Protein AF-A0A8T4P6M5-F1 (afdb_monomer)

Secondary structure (DSSP, 8-state):
-HHHHHHHHHHHHHHHHHHHHHHHHTS-HHHHHHHTTSSSHHHHHHHHHHHHT-HHHHHHHHHHHHHHHHHHHHHHHHHHHHHHH-SSSHHHHHHHHHHHHHHHHHHHHTT----HHHHHHHHHHHHHHHHHHHTTSPP---SSPPPGGG--HHHHHHHHHHHHHHHHHHHHHTTTS-HHHHHHHHTS-TTHHHHHHHHHHHT-HHHHHHHHHHHHHHHHHHHHHHHHHHHHHHHHHHHHHHHHHHHHHHHHHHHHHHHHHHHS---PEEEEEBSBHHHHHHHHHHHHHHS--SSGGGSPPEEEEE-TTSPPHHHHHHTT-HHHHHHHHHHHHHHHHHTT-SEEEE--TGGGGGHHHHHHHH-S-EE-HHHHHHHHHHHTT-SEEEEEE-HHHHHTTHHHHHHHTTT-EEE---HHHHHHHHHHHHHHHHH---HHHHHHHHHHHHHTTTT-SEEEEESHHHHHHTTT---TT-EEE-HHHHHHHHHHHHHHHHHHH--

pLDDT: mean 89.61, std 11.02, range [34.94, 98.25]

Mean predicted aligned error: 10.86 Å

Radius of gyration: 31.91 Å; Cα contacts (8 Å, |Δi|>4): 743; chains: 1; bounding box: 72×43×88 Å

Structure (mmCIF, N/CA/C/O backbone):
data_AF-A0A8T4P6M5-F1
#
_entry.id   AF-A0A8T4P6M5-F1
#
loop_
_atom_site.group_PDB
_atom_site.id
_atom_site.type_symbol
_atom_site.label_atom_id
_atom_site.label_alt_id
_atom_site.label_comp_id
_atom_site.label_asym_id
_atom_site.label_entity_id
_atom_site.label_seq_id
_atom_site.pdbx_PDB_ins_code
_atom_site.Cartn_x
_atom_site.Cartn_y
_atom_site.Cartn_z
_atom_site.occupancy
_atom_site.B_iso_or_equiv
_atom_site.auth_seq_id
_atom_site.auth_comp_id
_atom_site.auth_asym_id
_atom_site.auth_atom_id
_atom_site.pdbx_PDB_model_num
ATOM 1 N N . MET A 1 1 ? 31.548 15.301 -43.074 1.00 61.91 1 MET A N 1
ATOM 2 C CA . MET A 1 1 ? 30.308 14.553 -42.735 1.00 61.91 1 MET A CA 1
ATOM 3 C C . MET A 1 1 ? 30.453 13.734 -41.446 1.00 61.91 1 MET A C 1
ATOM 5 O O . MET A 1 1 ? 29.593 13.853 -40.586 1.00 61.91 1 MET A O 1
ATOM 9 N N . ILE A 1 2 ? 31.542 12.968 -41.269 1.00 69.25 2 ILE A N 1
ATOM 10 C CA . ILE A 1 2 ? 31.801 12.148 -40.062 1.00 69.25 2 ILE A CA 1
ATOM 11 C C . ILE A 1 2 ? 31.884 12.995 -38.775 1.00 69.25 2 ILE A C 1
ATOM 13 O O . ILE A 1 2 ? 31.236 12.661 -37.786 1.00 69.25 2 ILE A O 1
ATOM 17 N N . GLU A 1 3 ? 32.604 14.121 -38.801 1.00 75.31 3 GLU A N 1
ATOM 18 C CA . GLU A 1 3 ? 32.733 15.024 -37.641 1.00 75.31 3 GLU A CA 1
ATOM 19 C C . GLU A 1 3 ? 31.399 15.667 -37.229 1.00 75.31 3 GLU A C 1
ATOM 21 O O . GLU A 1 3 ? 31.100 15.786 -36.042 1.00 75.31 3 GLU A O 1
ATOM 26 N N . LEU A 1 4 ? 30.547 16.005 -38.204 1.00 83.81 4 LEU A N 1
ATOM 27 C CA . LEU A 1 4 ? 29.228 16.588 -37.952 1.00 83.81 4 LEU A CA 1
ATOM 28 C C . LEU A 1 4 ? 28.279 15.578 -37.286 1.00 83.81 4 LEU A C 1
ATOM 30 O O . LEU A 1 4 ? 27.589 15.920 -36.330 1.00 83.81 4 LEU A O 1
ATOM 34 N N . ILE A 1 5 ? 28.271 14.320 -37.743 1.00 80.62 5 ILE A N 1
ATOM 35 C CA . ILE A 1 5 ? 27.460 13.253 -37.131 1.00 80.62 5 ILE A CA 1
ATOM 36 C C . ILE A 1 5 ? 27.943 12.959 -35.707 1.00 80.62 5 ILE A C 1
ATOM 38 O O . ILE A 1 5 ? 27.121 12.778 -34.810 1.00 80.62 5 ILE A O 1
ATOM 42 N N . PHE A 1 6 ? 29.259 12.955 -35.477 1.00 83.06 6 PHE A N 1
ATOM 43 C CA . PHE A 1 6 ? 29.827 12.804 -34.139 1.00 83.06 6 PHE A CA 1
ATOM 44 C C . PHE A 1 6 ? 29.377 13.928 -33.190 1.00 83.06 6 PHE A C 1
ATOM 46 O O . PHE A 1 6 ? 28.932 13.648 -32.075 1.00 83.06 6 PHE A O 1
ATOM 53 N N . LEU A 1 7 ? 29.418 15.185 -33.640 1.00 84.12 7 LEU A N 1
ATOM 54 C CA . LEU A 1 7 ? 28.971 16.325 -32.840 1.00 84.12 7 LEU A CA 1
ATOM 55 C C . LEU A 1 7 ? 27.464 16.262 -32.542 1.00 84.12 7 LEU A C 1
ATOM 57 O O . LEU A 1 7 ? 27.053 16.453 -31.398 1.00 84.12 7 LEU A O 1
ATOM 61 N N . ILE A 1 8 ? 26.639 15.915 -33.537 1.00 85.56 8 ILE A N 1
ATOM 62 C CA . ILE A 1 8 ? 25.188 15.738 -33.359 1.00 85.56 8 ILE A CA 1
ATOM 63 C C . ILE A 1 8 ? 24.895 14.610 -32.363 1.00 85.56 8 ILE A C 1
ATOM 65 O O . ILE A 1 8 ? 24.069 14.787 -31.469 1.00 85.56 8 ILE A O 1
ATOM 69 N N . LYS A 1 9 ? 25.589 13.468 -32.464 1.00 82.94 9 LYS A N 1
ATOM 70 C CA . LYS A 1 9 ? 25.486 12.360 -31.499 1.00 82.94 9 LYS A CA 1
ATOM 71 C C . LYS A 1 9 ? 25.751 12.818 -30.078 1.00 82.94 9 LYS A C 1
ATOM 73 O O . LYS A 1 9 ? 24.974 12.497 -29.181 1.00 82.94 9 LYS A O 1
ATOM 78 N N . LEU A 1 10 ? 26.848 13.547 -29.887 1.00 85.19 10 LEU A N 1
ATOM 79 C CA . LEU A 1 10 ? 27.261 14.037 -28.582 1.00 85.19 10 LEU A CA 1
ATOM 80 C C . LEU A 1 10 ? 26.213 14.997 -28.006 1.00 85.19 10 LEU A C 1
ATOM 82 O O . LEU A 1 10 ? 25.777 14.798 -26.874 1.00 85.19 10 LEU A O 1
ATOM 86 N N . ILE A 1 11 ? 25.754 15.971 -28.797 1.00 87.06 11 ILE A N 1
ATOM 87 C CA . ILE A 1 11 ? 24.736 16.943 -28.375 1.00 87.06 11 ILE A CA 1
ATOM 88 C C . ILE A 1 11 ? 23.429 16.231 -28.019 1.00 87.06 11 ILE A C 1
ATOM 90 O O . ILE A 1 11 ? 22.923 16.412 -26.917 1.00 87.06 11 ILE A O 1
ATOM 94 N N . VAL A 1 12 ? 22.906 15.369 -28.898 1.00 84.81 12 VAL A N 1
ATOM 95 C CA . VAL A 1 12 ? 21.646 14.647 -28.655 1.00 84.81 12 VAL A CA 1
ATOM 96 C C . VAL A 1 12 ? 21.750 13.760 -27.414 1.00 84.81 12 VAL A C 1
ATOM 98 O O . VAL A 1 12 ? 20.855 13.787 -26.568 1.00 84.81 12 VAL A O 1
ATOM 101 N N . ALA A 1 13 ? 22.842 13.002 -27.268 1.00 79.69 13 ALA A N 1
ATOM 102 C CA . ALA A 1 13 ? 23.055 12.144 -26.107 1.00 79.69 13 ALA A CA 1
ATOM 103 C C . ALA A 1 13 ? 23.100 12.950 -24.805 1.00 79.69 13 ALA A C 1
ATOM 105 O O . ALA A 1 13 ? 22.400 12.609 -23.851 1.00 79.69 13 ALA A O 1
ATOM 106 N N . VAL A 1 14 ? 23.866 14.043 -24.777 1.00 83.94 14 VAL A N 1
ATOM 107 C CA . VAL A 1 14 ? 23.967 14.920 -23.607 1.00 83.94 14 VAL A CA 1
ATOM 108 C C . VAL A 1 14 ? 22.615 15.567 -23.299 1.00 83.94 14 VAL A C 1
ATOM 110 O O . VAL A 1 14 ? 22.132 15.431 -22.178 1.00 83.94 14 VAL A O 1
ATOM 113 N N . SER A 1 15 ? 21.952 16.196 -24.272 1.00 82.50 15 SER A N 1
ATOM 114 C CA . SER A 1 15 ? 20.671 16.886 -24.072 1.00 82.50 15 SER A CA 1
ATOM 115 C C . SER A 1 15 ? 19.570 15.954 -23.564 1.00 82.50 15 SER A C 1
ATOM 117 O O . SER A 1 15 ? 18.893 16.280 -22.589 1.00 82.50 15 SER A O 1
ATOM 119 N N . VAL A 1 16 ? 19.408 14.772 -24.169 1.00 77.88 16 VAL A N 1
ATOM 120 C CA . VAL A 1 16 ? 18.390 13.799 -23.743 1.00 77.88 16 VAL A CA 1
ATOM 121 C C . VAL A 1 16 ? 18.675 13.305 -22.326 1.00 77.88 16 VAL A C 1
ATOM 123 O O . VAL A 1 16 ? 17.762 13.241 -21.500 1.00 77.88 16 VAL A O 1
ATOM 126 N N . VAL A 1 17 ? 19.936 12.998 -22.009 1.00 73.94 17 VAL A N 1
ATOM 127 C CA . VAL A 1 17 ? 20.310 12.549 -20.664 1.00 73.94 17 VAL A CA 1
ATOM 128 C C . VAL A 1 17 ? 20.094 13.658 -19.640 1.00 73.94 17 VAL A C 1
ATOM 130 O O . VAL A 1 17 ? 19.568 13.364 -18.570 1.00 73.94 17 VAL A O 1
ATOM 133 N N . LEU A 1 18 ? 20.418 14.917 -19.947 1.00 76.94 18 LEU A N 1
ATOM 134 C CA . LEU A 1 18 ? 20.165 16.059 -19.062 1.00 76.94 18 LEU A CA 1
ATOM 135 C C . LEU A 1 18 ? 18.669 16.223 -18.762 1.00 76.94 18 LEU A C 1
ATOM 137 O O . LEU A 1 18 ? 18.288 16.277 -17.594 1.00 76.94 18 LEU A O 1
ATOM 141 N N . ILE A 1 19 ? 17.811 16.208 -19.787 1.00 75.56 19 ILE A N 1
ATOM 142 C CA . ILE A 1 19 ? 16.351 16.329 -19.627 1.00 75.56 19 ILE A CA 1
ATOM 143 C C . ILE A 1 19 ? 15.806 15.202 -18.742 1.00 75.56 19 ILE A C 1
ATOM 145 O O . ILE A 1 19 ? 15.082 15.443 -17.776 1.00 75.56 19 ILE A O 1
ATOM 149 N N . LEU A 1 20 ? 16.193 13.957 -19.024 1.00 66.88 20 LEU A N 1
ATOM 150 C CA . LEU A 1 20 ? 15.771 12.804 -18.228 1.00 66.88 20 LEU A CA 1
ATOM 151 C C . LEU A 1 20 ? 16.334 12.830 -16.811 1.00 66.88 20 LEU A C 1
ATOM 153 O O . LEU A 1 20 ? 15.724 12.268 -15.904 1.00 66.88 20 LEU A O 1
ATOM 157 N N . SER A 1 21 ? 17.494 13.455 -16.613 1.00 65.94 21 SER A N 1
ATOM 158 C CA . SER A 1 21 ? 18.093 13.602 -15.291 1.00 65.94 21 SER A CA 1
ATOM 159 C C . SER A 1 21 ? 17.280 14.540 -14.421 1.00 65.94 21 SER A C 1
ATOM 161 O O . SER A 1 21 ? 16.934 14.159 -13.307 1.00 65.94 21 SER A O 1
ATOM 163 N N . LEU A 1 22 ? 16.873 15.681 -14.981 1.00 69.19 22 LEU A N 1
ATOM 164 C CA . LEU A 1 22 ? 15.986 16.636 -14.321 1.00 69.19 22 LEU A CA 1
ATOM 165 C C . LEU A 1 22 ? 14.637 15.996 -13.962 1.00 69.19 22 LEU A C 1
ATOM 167 O O . LEU A 1 22 ? 14.152 16.154 -12.844 1.00 69.19 22 LEU A O 1
ATOM 171 N N . ILE A 1 23 ? 14.058 15.207 -14.875 1.00 66.06 23 ILE A N 1
ATOM 172 C CA . ILE A 1 23 ? 12.800 14.488 -14.619 1.00 66.06 23 ILE A CA 1
ATOM 173 C C . ILE A 1 23 ? 12.991 13.422 -13.532 1.00 66.06 23 ILE A C 1
ATOM 175 O O . ILE A 1 23 ? 12.190 13.338 -12.603 1.00 66.06 23 ILE A O 1
ATOM 179 N N . ALA A 1 24 ? 14.044 12.604 -13.621 1.00 57.53 24 ALA A N 1
ATOM 180 C CA . ALA A 1 24 ? 14.290 11.518 -12.675 1.00 57.53 24 ALA A CA 1
ATOM 181 C C . ALA A 1 24 ? 14.525 12.035 -11.249 1.00 57.53 24 ALA A C 1
ATOM 183 O O . ALA A 1 24 ? 14.023 11.434 -10.300 1.00 57.53 24 ALA A O 1
ATOM 184 N N . GLU A 1 25 ? 15.230 13.156 -11.099 1.00 60.06 25 GLU A N 1
ATOM 185 C CA . GLU A 1 25 ? 15.529 13.775 -9.802 1.00 60.06 25 GLU A CA 1
ATOM 186 C C . GLU A 1 25 ? 14.293 14.396 -9.134 1.00 60.06 25 GLU A C 1
ATOM 188 O O . GLU A 1 25 ? 14.233 14.467 -7.907 1.00 60.06 25 GLU A O 1
ATOM 193 N N . TYR A 1 26 ? 13.256 14.724 -9.911 1.00 62.84 26 TYR A N 1
ATOM 194 C CA . TYR A 1 26 ? 11.962 15.183 -9.395 1.00 62.84 26 TYR A CA 1
ATOM 195 C C . TYR A 1 26 ? 10.980 14.040 -9.083 1.00 62.84 26 TYR A C 1
ATOM 197 O O . TYR A 1 26 ? 9.842 14.262 -8.661 1.00 62.84 26 TYR A O 1
ATOM 205 N N . THR A 1 27 ? 11.388 12.786 -9.296 1.00 59.97 27 THR A N 1
ATOM 206 C CA . THR A 1 27 ? 10.511 11.621 -9.147 1.00 59.97 27 THR A CA 1
ATOM 207 C C . THR A 1 27 ? 10.990 10.675 -8.051 1.00 59.97 27 THR A C 1
ATOM 209 O O . THR A 1 27 ? 12.179 10.494 -7.813 1.00 59.97 27 THR A O 1
ATOM 212 N N . SER A 1 28 ? 10.049 10.033 -7.349 1.00 61.28 28 SER A N 1
ATOM 213 C CA . SER A 1 28 ? 10.398 9.035 -6.323 1.00 61.28 28 SER A CA 1
ATOM 214 C C . SER A 1 28 ? 11.264 7.898 -6.907 1.00 61.28 28 SER A C 1
ATOM 216 O O . SER A 1 28 ? 11.060 7.553 -8.070 1.00 61.28 28 SER A O 1
ATOM 218 N N . PRO A 1 29 ? 12.129 7.212 -6.127 1.00 58.81 29 PRO A N 1
ATOM 219 C CA . PRO A 1 29 ? 12.974 6.110 -6.625 1.00 58.81 29 PRO A CA 1
ATOM 220 C C . PRO A 1 29 ? 12.211 5.013 -7.372 1.00 58.81 29 PRO A C 1
ATOM 222 O O . PRO A 1 29 ? 12.721 4.406 -8.309 1.00 58.81 29 PRO A O 1
ATOM 225 N N . LYS A 1 30 ? 10.963 4.774 -6.962 1.00 61.38 30 LYS A N 1
ATOM 226 C CA . LYS A 1 30 ? 10.043 3.835 -7.605 1.00 61.38 30 LYS A CA 1
ATOM 227 C C . LYS A 1 30 ? 9.658 4.288 -9.014 1.00 61.38 30 LYS A C 1
ATOM 229 O O . LYS A 1 30 ? 9.668 3.491 -9.947 1.00 61.38 30 LYS A O 1
ATOM 234 N N . VAL A 1 31 ? 9.315 5.567 -9.154 1.00 69.00 31 VAL A N 1
ATOM 235 C CA . VAL A 1 31 ? 8.984 6.186 -10.442 1.00 69.00 31 VAL A CA 1
ATOM 236 C C . VAL A 1 31 ? 10.239 6.297 -11.303 1.00 69.00 31 VAL A C 1
ATOM 238 O O . VAL A 1 31 ? 10.183 5.949 -12.474 1.00 69.00 31 VAL A O 1
ATOM 241 N N . ALA A 1 32 ? 11.386 6.644 -10.718 1.00 66.75 32 ALA A N 1
ATOM 242 C CA . ALA A 1 32 ? 12.665 6.645 -11.413 1.00 66.75 32 ALA A CA 1
ATOM 243 C C . ALA A 1 32 ? 13.019 5.252 -11.963 1.00 66.75 32 ALA A C 1
ATOM 245 O O . ALA A 1 32 ? 13.442 5.148 -13.109 1.00 66.75 32 ALA A O 1
ATOM 246 N N . GLY A 1 33 ? 12.778 4.170 -11.209 1.00 63.62 33 GLY A N 1
ATOM 247 C CA . GLY A 1 33 ? 12.937 2.793 -11.696 1.00 63.62 33 GLY A CA 1
ATOM 248 C C . GLY A 1 33 ? 12.004 2.445 -12.865 1.00 63.62 33 GLY A C 1
ATOM 249 O O . GLY A 1 33 ? 12.449 1.845 -13.839 1.00 63.62 33 GLY A O 1
ATOM 250 N N . LEU A 1 34 ? 10.739 2.882 -12.816 1.00 73.69 34 LEU A N 1
ATOM 251 C CA . LEU A 1 34 ? 9.781 2.715 -13.917 1.00 73.69 34 LEU A CA 1
ATOM 252 C C . LEU A 1 34 ? 10.218 3.486 -15.177 1.00 73.69 34 LEU A C 1
ATOM 254 O O . LEU A 1 34 ? 10.249 2.919 -16.266 1.00 73.69 34 LEU A O 1
ATOM 258 N N . ILE A 1 35 ? 10.585 4.762 -15.017 1.00 72.62 35 ILE A N 1
ATOM 259 C CA . ILE A 1 35 ? 11.044 5.648 -16.098 1.00 72.62 35 ILE A CA 1
ATOM 260 C C . ILE A 1 35 ? 12.368 5.152 -16.685 1.00 72.62 35 ILE A C 1
ATOM 262 O O . ILE A 1 35 ? 12.586 5.264 -17.887 1.00 72.62 35 ILE A O 1
ATOM 266 N N . SER A 1 36 ? 13.231 4.542 -15.871 1.00 71.81 36 SER A N 1
ATOM 267 C CA . SER A 1 36 ? 14.502 3.971 -16.335 1.00 71.81 36 SER A CA 1
ATOM 268 C C . SER A 1 36 ? 14.319 2.830 -17.338 1.00 71.81 36 SER A C 1
ATOM 270 O O . SER A 1 36 ? 15.258 2.515 -18.062 1.00 71.81 36 SER A O 1
ATOM 272 N N . GLY A 1 37 ? 13.134 2.213 -17.396 1.00 75.94 37 GLY A N 1
ATOM 273 C CA . GLY A 1 37 ? 12.801 1.228 -18.424 1.00 75.94 37 GLY A CA 1
ATOM 274 C C . GLY A 1 37 ? 12.285 1.820 -19.740 1.00 75.94 37 GLY A C 1
ATOM 275 O O . GLY A 1 37 ? 12.071 1.072 -20.691 1.00 75.94 37 GLY A O 1
ATOM 276 N N . TYR A 1 38 ? 12.095 3.141 -19.820 1.00 85.31 38 TYR A N 1
ATOM 277 C CA . TYR A 1 38 ? 11.760 3.824 -21.067 1.00 85.31 38 TYR A CA 1
ATOM 278 C C . TYR A 1 38 ? 12.991 3.862 -21.999 1.00 85.31 38 TYR A C 1
ATOM 280 O O . TYR A 1 38 ? 14.107 4.102 -21.518 1.00 85.31 38 TYR A O 1
ATOM 288 N N . PRO A 1 39 ? 12.830 3.641 -23.319 1.00 85.31 39 PRO A N 1
ATOM 289 C CA . PRO A 1 39 ? 13.924 3.501 -24.285 1.00 85.31 39 PRO A CA 1
ATOM 290 C C . PRO A 1 39 ? 14.625 4.840 -24.530 1.00 85.31 39 PRO A C 1
ATOM 292 O O . PRO A 1 39 ? 14.390 5.520 -25.515 1.00 85.31 39 PRO A O 1
ATOM 295 N N . THR A 1 40 ? 15.489 5.252 -23.615 1.00 84.25 40 THR A N 1
ATOM 296 C CA . THR A 1 40 ? 16.159 6.558 -23.675 1.00 84.25 40 THR A CA 1
ATOM 297 C C . THR A 1 40 ? 17.546 6.421 -24.282 1.00 84.25 40 THR A C 1
ATOM 299 O O . THR A 1 40 ? 17.831 6.984 -25.332 1.00 84.25 40 THR A O 1
ATOM 302 N N . GLY A 1 41 ? 18.382 5.575 -23.681 1.00 87.56 41 GLY A N 1
ATOM 303 C CA . GLY A 1 41 ? 19.697 5.227 -24.214 1.00 87.56 41 GLY A CA 1
ATOM 304 C C . GLY A 1 41 ? 19.628 4.346 -25.459 1.00 87.56 41 GLY A C 1
ATOM 305 O O . GLY A 1 41 ? 20.229 4.658 -26.485 1.00 87.56 41 GLY A O 1
ATOM 306 N N . THR A 1 42 ? 18.851 3.263 -25.387 1.00 91.44 42 THR A N 1
ATOM 307 C CA . THR A 1 42 ? 18.679 2.326 -26.504 1.00 91.44 42 THR A CA 1
ATOM 308 C C . THR A 1 42 ? 18.088 2.998 -27.740 1.00 91.44 42 THR A C 1
ATOM 310 O O . THR A 1 42 ? 18.513 2.681 -28.846 1.00 91.44 42 THR A O 1
ATOM 313 N N . ALA A 1 43 ? 17.158 3.948 -27.581 1.00 92.62 43 ALA A N 1
ATOM 314 C CA . ALA A 1 43 ? 16.603 4.675 -28.720 1.00 92.62 43 ALA A CA 1
ATOM 315 C C . ALA A 1 43 ? 17.677 5.433 -29.495 1.00 92.62 43 ALA A C 1
ATOM 317 O O . ALA A 1 43 ? 17.736 5.311 -30.714 1.00 92.62 43 ALA A O 1
ATOM 318 N N . ILE A 1 44 ? 18.558 6.147 -28.789 1.00 92.44 44 ILE A N 1
ATOM 319 C CA . ILE A 1 44 ? 19.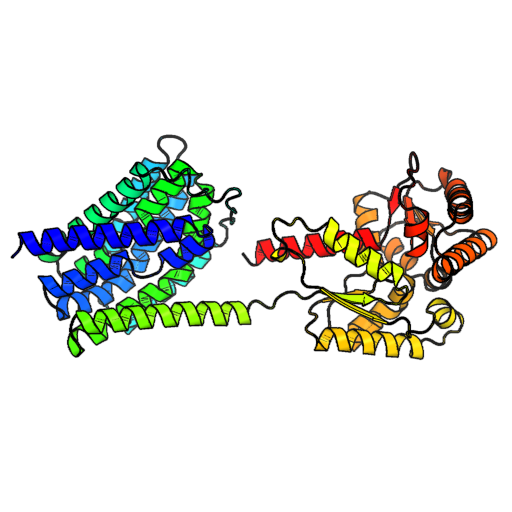668 6.884 -29.399 1.00 92.44 44 ILE A CA 1
ATOM 320 C C . ILE A 1 44 ? 20.605 5.914 -30.127 1.00 92.44 44 ILE A C 1
ATOM 322 O O . ILE A 1 44 ? 20.964 6.145 -31.278 1.00 92.44 44 ILE A O 1
ATOM 326 N N . ILE A 1 45 ? 20.964 4.799 -29.485 1.00 95.25 45 ILE A N 1
ATOM 327 C CA . ILE A 1 45 ? 21.867 3.802 -30.075 1.00 95.25 45 ILE A CA 1
ATOM 328 C C . ILE A 1 45 ? 21.269 3.197 -31.353 1.00 95.25 45 ILE A C 1
ATOM 330 O O . ILE A 1 45 ? 21.928 3.206 -32.390 1.00 95.25 45 ILE A O 1
ATOM 334 N N . LEU A 1 46 ? 20.022 2.716 -31.308 1.00 96.19 46 LEU A N 1
ATOM 335 C CA . LEU A 1 46 ? 19.362 2.103 -32.467 1.00 96.19 46 LEU A CA 1
ATOM 336 C C . LEU A 1 46 ? 19.107 3.115 -33.593 1.00 96.19 46 LEU A C 1
ATOM 338 O O . LEU A 1 46 ? 19.247 2.769 -34.765 1.00 96.19 46 LEU A O 1
ATOM 342 N N . PHE A 1 47 ? 18.808 4.370 -33.254 1.00 95.75 47 PHE A N 1
ATOM 343 C CA . PHE A 1 47 ? 18.679 5.453 -34.228 1.00 95.75 47 PHE A CA 1
ATOM 344 C C . PHE A 1 47 ? 19.9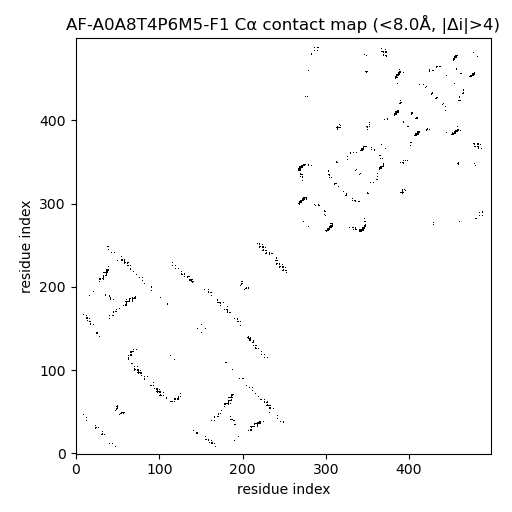87 5.667 -35.000 1.00 95.75 47 PHE A C 1
ATOM 346 O O . PHE A 1 47 ? 19.986 5.702 -36.230 1.00 95.75 47 PHE A O 1
ATOM 353 N N . PHE A 1 48 ? 21.123 5.724 -34.297 1.00 95.12 48 PHE A N 1
ATOM 354 C CA . PHE A 1 48 ? 22.428 5.894 -34.937 1.00 95.12 48 PHE A CA 1
ATOM 355 C C . PHE A 1 48 ? 22.944 4.641 -35.643 1.00 95.12 48 PHE A C 1
ATOM 357 O O . PHE A 1 48 ? 23.617 4.776 -36.659 1.00 95.12 48 PHE A O 1
ATOM 364 N N . PHE A 1 49 ? 22.585 3.437 -35.190 1.00 96.69 49 PHE A N 1
ATOM 365 C CA . PHE A 1 49 ? 22.779 2.222 -35.991 1.00 96.69 49 PHE A CA 1
ATOM 366 C C . PHE A 1 49 ? 22.060 2.336 -37.340 1.00 96.69 49 PHE A C 1
ATOM 368 O O . PHE A 1 49 ? 22.604 1.945 -38.371 1.00 96.69 49 PHE A O 1
ATOM 375 N N . GLY A 1 50 ? 20.848 2.898 -37.328 1.00 95.31 50 GLY A N 1
ATOM 376 C CA . GLY A 1 50 ? 20.054 3.128 -38.527 1.00 95.31 50 GLY A CA 1
ATOM 377 C C . GLY A 1 50 ? 20.737 4.106 -39.473 1.00 95.31 50 GLY A C 1
ATOM 378 O O . GLY A 1 50 ? 20.902 3.799 -40.650 1.00 95.31 50 GLY A O 1
ATOM 379 N N . LEU A 1 51 ? 21.133 5.269 -38.945 1.00 93.62 51 LEU A N 1
ATOM 380 C CA . LEU A 1 51 ? 21.697 6.363 -39.738 1.00 93.62 51 LEU A CA 1
ATOM 381 C C . LEU A 1 51 ? 23.097 6.069 -40.279 1.00 93.62 51 LEU A C 1
ATOM 383 O O . LEU A 1 51 ? 23.414 6.499 -41.381 1.00 93.62 51 LEU A O 1
ATOM 387 N N . GLU A 1 52 ? 23.949 5.397 -39.504 1.00 93.19 52 GLU A N 1
ATOM 388 C CA . GLU A 1 52 ? 25.354 5.207 -39.881 1.00 93.19 52 GLU A CA 1
ATOM 389 C C . GLU A 1 52 ? 25.639 3.895 -40.603 1.00 93.19 52 GLU A C 1
ATOM 391 O O . GLU A 1 52 ? 26.639 3.815 -41.311 1.00 93.19 52 GLU A O 1
ATOM 396 N N . ILE A 1 53 ? 24.816 2.865 -40.386 1.00 95.25 53 ILE A N 1
ATOM 397 C CA . ILE A 1 53 ? 25.032 1.538 -40.970 1.00 95.25 53 ILE A CA 1
ATOM 398 C C . ILE A 1 53 ? 23.898 1.227 -41.942 1.00 95.25 53 ILE A C 1
ATOM 400 O O . ILE A 1 53 ? 24.119 1.190 -43.147 1.00 95.25 53 ILE A O 1
ATOM 404 N N . SER A 1 54 ? 22.687 0.982 -41.436 1.00 97.00 54 SER A N 1
ATOM 405 C CA . SER A 1 54 ? 21.466 0.896 -42.252 1.00 97.00 54 SER A CA 1
ATOM 406 C C . SER A 1 54 ? 20.215 0.714 -41.382 1.00 97.00 54 SER A C 1
ATOM 408 O O . SER A 1 54 ? 20.296 0.138 -40.287 1.00 97.00 54 SER A O 1
ATOM 410 N N . PRO A 1 55 ? 19.017 1.076 -41.890 1.00 96.94 55 PRO A N 1
ATOM 411 C CA . PRO A 1 55 ? 17.750 0.755 -41.230 1.00 96.94 55 PRO A CA 1
ATOM 412 C C . PRO A 1 55 ? 17.588 -0.746 -40.940 1.00 96.94 55 PRO A C 1
ATOM 414 O O . PRO A 1 55 ? 17.080 -1.125 -39.883 1.00 96.94 55 PRO A O 1
ATOM 417 N N . GLN A 1 56 ? 18.071 -1.611 -41.841 1.00 97.19 56 GLN A N 1
ATOM 418 C CA . GLN A 1 56 ? 17.996 -3.064 -41.680 1.00 97.19 56 GLN A CA 1
ATOM 419 C C . GLN A 1 56 ? 18.921 -3.574 -40.567 1.00 97.19 56 GLN A C 1
ATOM 421 O O . GLN A 1 56 ? 18.527 -4.440 -39.784 1.00 97.19 56 GLN A O 1
ATOM 426 N N . PHE A 1 57 ? 20.130 -3.017 -40.455 1.00 97.75 57 PHE A N 1
ATOM 427 C CA . PHE A 1 57 ? 21.055 -3.347 -39.372 1.00 97.75 57 PHE A CA 1
ATOM 428 C C . PHE A 1 57 ? 20.460 -2.984 -38.007 1.00 97.75 57 PHE A C 1
ATOM 430 O O . PHE A 1 57 ? 20.485 -3.804 -37.088 1.00 97.75 57 PHE A O 1
ATOM 437 N N . ALA A 1 58 ? 19.870 -1.793 -37.878 1.00 97.50 58 ALA A N 1
ATOM 438 C CA . ALA A 1 58 ? 19.200 -1.363 -36.652 1.00 97.50 58 ALA A CA 1
ATOM 439 C C . ALA A 1 58 ? 17.964 -2.212 -36.322 1.00 97.50 58 ALA A C 1
ATOM 441 O O . ALA A 1 58 ? 17.791 -2.604 -35.169 1.00 97.50 58 ALA A O 1
ATOM 442 N N . SER A 1 59 ? 17.156 -2.560 -37.327 1.00 97.56 59 SER A N 1
ATOM 443 C CA . SER A 1 59 ? 16.011 -3.468 -37.181 1.00 97.56 59 SER A CA 1
ATOM 444 C C . SER A 1 59 ? 16.428 -4.839 -36.634 1.00 97.56 59 SER A C 1
ATOM 446 O O . SER A 1 59 ? 15.890 -5.305 -35.627 1.00 97.56 59 SER A O 1
ATOM 448 N N . ASN A 1 60 ? 17.458 -5.450 -37.226 1.00 96.94 60 ASN A N 1
ATOM 449 C CA . ASN A 1 60 ? 17.998 -6.727 -36.760 1.00 96.94 60 ASN A CA 1
ATOM 450 C C . ASN A 1 60 ? 18.619 -6.598 -35.359 1.00 96.94 60 ASN A C 1
ATOM 452 O O . ASN A 1 60 ? 18.407 -7.458 -34.507 1.00 96.94 60 ASN A O 1
ATOM 456 N N . SER A 1 61 ? 19.332 -5.501 -35.092 1.00 97.75 61 SER A N 1
ATOM 457 C CA . SER A 1 61 ? 19.918 -5.215 -33.777 1.00 97.75 61 SER A CA 1
ATOM 458 C C . SER A 1 61 ? 18.852 -5.044 -32.693 1.00 97.75 61 SER A C 1
ATOM 460 O O . SER A 1 61 ? 19.059 -5.482 -31.565 1.00 97.75 61 SER A O 1
ATOM 462 N N . ALA A 1 62 ? 17.682 -4.486 -33.016 1.00 97.44 62 ALA A N 1
ATOM 463 C CA . ALA A 1 62 ? 16.572 -4.343 -32.074 1.00 97.44 62 ALA A CA 1
ATOM 464 C C . ALA A 1 62 ? 16.028 -5.702 -31.586 1.00 97.44 62 ALA A C 1
ATOM 466 O O . ALA A 1 62 ? 15.612 -5.828 -30.432 1.00 97.44 62 ALA A O 1
ATOM 467 N N . LEU A 1 63 ? 16.101 -6.755 -32.412 1.00 96.81 63 LEU A N 1
ATOM 468 C CA . LEU A 1 63 ? 15.738 -8.113 -31.987 1.00 96.81 63 LEU A CA 1
ATOM 469 C C . LEU A 1 63 ? 16.686 -8.645 -30.910 1.00 96.81 63 LEU A C 1
ATOM 471 O O . LEU A 1 63 ? 16.237 -9.228 -29.921 1.00 96.81 63 LEU A O 1
ATOM 475 N N . TYR A 1 64 ? 17.987 -8.419 -31.078 1.00 97.06 64 TYR A N 1
ATOM 476 C CA . TYR A 1 64 ? 18.999 -8.819 -30.102 1.00 97.06 64 TYR A CA 1
ATOM 477 C C . TYR A 1 64 ? 19.060 -7.873 -28.899 1.00 97.06 64 TYR A C 1
ATOM 479 O O . TYR A 1 64 ? 19.410 -8.311 -27.810 1.00 97.06 64 TYR A O 1
ATOM 487 N N . ASN A 1 65 ? 18.631 -6.616 -29.041 1.00 96.88 65 ASN A N 1
ATOM 488 C CA . ASN A 1 65 ? 18.430 -5.703 -27.917 1.00 96.88 65 ASN A CA 1
ATOM 489 C C . ASN A 1 65 ? 17.409 -6.256 -26.913 1.00 96.88 65 ASN A C 1
ATOM 491 O O . ASN A 1 65 ? 17.673 -6.255 -25.713 1.00 96.88 65 ASN A O 1
ATOM 495 N N . MET A 1 66 ? 16.283 -6.797 -27.396 1.00 96.38 66 MET A N 1
ATOM 496 C CA . MET A 1 66 ? 15.291 -7.449 -26.532 1.00 96.38 66 MET A CA 1
ATOM 497 C C . MET A 1 66 ? 15.895 -8.629 -25.762 1.00 96.38 66 MET A C 1
ATOM 499 O O . MET A 1 66 ? 15.657 -8.766 -24.568 1.00 96.38 66 MET A O 1
ATOM 503 N N . VAL A 1 67 ? 16.725 -9.451 -26.410 1.00 97.06 67 VAL A N 1
ATOM 504 C CA . VAL A 1 67 ? 17.456 -10.539 -25.735 1.00 97.06 67 VAL A CA 1
ATOM 505 C C . VAL A 1 67 ? 18.463 -9.974 -24.723 1.00 97.06 67 VAL A C 1
ATOM 507 O O . VAL A 1 67 ? 18.575 -10.472 -23.603 1.00 97.06 67 VAL A O 1
ATOM 510 N N . GLY A 1 68 ? 19.135 -8.875 -25.070 1.00 96.81 68 GLY A N 1
ATOM 511 C CA . GLY A 1 68 ? 20.075 -8.150 -24.216 1.00 96.81 68 GLY A CA 1
ATOM 512 C C . GLY A 1 68 ? 19.459 -7.577 -22.934 1.00 96.81 68 GLY A C 1
ATOM 513 O O . GLY A 1 68 ? 20.195 -7.307 -21.986 1.00 96.81 68 GLY A O 1
ATOM 514 N N . ILE A 1 69 ? 18.126 -7.480 -22.830 1.00 96.31 69 ILE A N 1
ATOM 515 C CA . ILE A 1 69 ? 17.438 -7.163 -21.566 1.00 96.31 69 ILE A CA 1
ATOM 516 C C . ILE A 1 69 ? 17.825 -8.157 -20.459 1.00 96.31 69 ILE A C 1
ATOM 518 O O . ILE A 1 69 ? 17.969 -7.760 -19.302 1.00 96.31 69 ILE A O 1
ATOM 522 N N . VAL A 1 70 ? 18.088 -9.424 -20.800 1.00 97.50 70 VAL A N 1
ATOM 523 C CA . VAL A 1 70 ? 18.616 -10.418 -19.852 1.00 97.50 70 VAL A CA 1
ATOM 524 C C . VAL A 1 70 ? 19.968 -9.964 -19.292 1.00 97.50 70 VAL A C 1
ATOM 526 O O . VAL A 1 70 ? 20.178 -10.003 -18.081 1.00 97.50 70 VAL A O 1
ATOM 529 N N . ALA A 1 71 ? 20.877 -9.489 -20.149 1.00 97.62 71 ALA A N 1
ATOM 530 C CA . ALA A 1 71 ? 22.184 -8.990 -19.729 1.00 97.62 71 ALA A CA 1
ATOM 531 C C . ALA A 1 71 ? 22.061 -7.710 -18.889 1.00 97.62 71 ALA A C 1
ATOM 533 O O . ALA A 1 71 ? 22.709 -7.598 -17.847 1.00 97.62 71 ALA A O 1
ATOM 534 N N . MET A 1 72 ? 21.176 -6.783 -19.274 1.00 96.75 72 MET A N 1
ATOM 535 C CA . MET A 1 72 ? 20.863 -5.583 -18.489 1.00 96.75 72 MET A CA 1
ATOM 536 C C . MET A 1 72 ? 20.361 -5.935 -17.082 1.00 96.75 72 MET A C 1
ATOM 538 O O . MET A 1 72 ? 20.764 -5.320 -16.099 1.00 96.75 72 MET A O 1
ATOM 542 N N . GLN A 1 73 ? 19.492 -6.934 -16.953 1.00 97.25 73 GLN A N 1
ATOM 543 C CA . GLN A 1 73 ? 18.988 -7.364 -15.651 1.00 97.25 73 GLN A CA 1
ATOM 544 C C . GLN A 1 73 ? 20.054 -8.088 -14.822 1.00 97.25 73 GLN A C 1
ATOM 546 O O . GLN A 1 73 ? 20.165 -7.851 -13.616 1.00 97.25 73 GLN A O 1
ATOM 551 N N . SER A 1 74 ? 20.891 -8.907 -15.466 1.00 97.75 74 SER A N 1
ATOM 552 C CA . SER A 1 74 ? 22.062 -9.524 -14.837 1.00 97.75 74 SER A CA 1
ATOM 553 C C . SER A 1 74 ? 23.007 -8.467 -14.271 1.00 97.75 74 SER A C 1
ATOM 555 O O . SER A 1 74 ? 23.398 -8.571 -13.109 1.00 97.75 74 SER A O 1
ATOM 557 N N . PHE A 1 75 ? 23.293 -7.401 -15.027 1.00 98.19 75 PHE A N 1
ATOM 558 C CA . PHE A 1 75 ? 24.056 -6.247 -14.544 1.00 98.19 75 PHE A CA 1
ATOM 559 C C . PHE A 1 75 ? 23.486 -5.713 -13.221 1.00 98.19 75 PHE A C 1
ATOM 561 O O . PHE A 1 75 ? 24.210 -5.582 -12.233 1.00 98.19 75 PHE A O 1
ATOM 568 N N . LEU A 1 76 ? 22.174 -5.459 -13.165 1.00 97.19 76 LEU A N 1
ATOM 569 C CA . LEU A 1 76 ? 21.520 -4.917 -11.970 1.00 97.19 76 LEU A CA 1
ATOM 570 C C . LEU A 1 76 ? 21.544 -5.898 -10.795 1.00 97.19 76 LEU A C 1
ATOM 572 O O . LEU A 1 76 ? 21.735 -5.490 -9.648 1.00 97.19 76 LEU A O 1
ATOM 576 N N . TYR A 1 77 ? 21.386 -7.193 -11.064 1.00 97.38 77 TYR A N 1
ATOM 577 C CA . TYR A 1 77 ? 21.461 -8.229 -10.041 1.00 97.38 77 TYR A CA 1
ATOM 578 C C . TYR A 1 77 ? 22.857 -8.340 -9.428 1.00 97.38 77 TYR A C 1
ATOM 580 O O . TYR A 1 77 ? 22.982 -8.359 -8.200 1.00 97.38 77 TYR A O 1
ATOM 588 N N . PHE A 1 78 ? 23.903 -8.351 -10.255 1.00 97.81 78 PHE A N 1
ATOM 589 C CA . PHE A 1 78 ? 25.281 -8.369 -9.771 1.00 97.81 78 PHE A CA 1
ATOM 590 C C . PHE A 1 78 ? 25.633 -7.078 -9.033 1.00 97.81 78 PHE A C 1
ATOM 592 O O . PHE A 1 78 ? 26.202 -7.153 -7.946 1.00 97.81 78 PHE A O 1
ATOM 599 N N . TYR A 1 79 ? 25.187 -5.913 -9.518 1.00 98.00 79 TYR A N 1
ATOM 600 C CA . TYR A 1 79 ? 25.336 -4.655 -8.784 1.00 98.00 79 TYR A CA 1
ATOM 601 C C . TYR A 1 79 ? 24.702 -4.742 -7.387 1.00 98.00 79 TYR A C 1
ATOM 603 O O . TYR A 1 79 ? 25.331 -4.420 -6.375 1.00 98.00 79 TYR A O 1
ATOM 611 N N . TYR A 1 80 ? 23.455 -5.220 -7.311 1.00 96.88 80 TYR A N 1
ATOM 612 C CA . TYR A 1 80 ? 22.735 -5.398 -6.052 1.00 96.88 80 TYR A CA 1
ATOM 613 C C . TYR A 1 80 ? 23.489 -6.330 -5.095 1.00 96.88 80 TYR A C 1
ATOM 615 O O . TYR A 1 80 ? 23.759 -5.946 -3.954 1.00 96.88 80 TYR A O 1
ATOM 623 N N . LYS A 1 81 ? 23.877 -7.526 -5.550 1.00 96.44 81 LYS A N 1
ATOM 624 C CA . LYS A 1 81 ? 24.577 -8.515 -4.719 1.00 96.44 81 LYS A CA 1
ATOM 625 C C . LYS A 1 81 ? 25.932 -8.010 -4.232 1.00 96.44 81 LYS A C 1
ATOM 627 O O . LYS A 1 81 ? 26.207 -8.081 -3.035 1.00 96.44 81 LYS A O 1
ATOM 632 N N . SER A 1 82 ? 26.733 -7.429 -5.115 1.00 96.19 82 SER A N 1
ATOM 633 C CA . SER A 1 82 ? 28.047 -6.892 -4.765 1.00 96.19 82 SER A CA 1
ATOM 634 C C . SER A 1 82 ? 27.959 -5.712 -3.801 1.00 96.19 82 SER A C 1
ATOM 636 O O . SER A 1 82 ? 28.748 -5.628 -2.860 1.00 96.19 82 SER A O 1
ATOM 638 N N . SER A 1 83 ? 26.942 -4.856 -3.940 1.00 96.00 83 SER A N 1
ATOM 639 C CA . SER A 1 83 ? 26.739 -3.726 -3.021 1.00 96.00 83 SER A CA 1
ATOM 640 C C . SER A 1 83 ? 26.350 -4.156 -1.596 1.00 96.00 83 SER A C 1
ATOM 642 O O . SER A 1 83 ? 26.531 -3.399 -0.630 1.00 96.00 83 SER A O 1
ATOM 644 N N . LEU A 1 84 ? 25.821 -5.374 -1.435 1.00 93.62 84 LEU A N 1
ATOM 645 C CA . LEU A 1 84 ? 25.607 -5.996 -0.128 1.00 93.62 84 LEU A CA 1
ATOM 646 C C . LEU A 1 84 ? 26.894 -6.608 0.434 1.00 93.62 84 LEU A C 1
ATOM 648 O O . LEU A 1 84 ? 27.097 -6.533 1.644 1.00 93.62 84 LEU A O 1
ATOM 652 N N . TYR A 1 85 ? 27.738 -7.173 -0.430 1.00 94.50 85 TYR A N 1
ATOM 653 C CA . TYR A 1 85 ? 28.955 -7.890 -0.053 1.00 94.50 85 TYR A CA 1
ATOM 654 C C . TYR A 1 85 ? 30.113 -6.958 0.332 1.00 94.50 85 TYR A C 1
ATOM 656 O O . TYR A 1 85 ? 30.668 -7.066 1.426 1.00 94.50 85 TYR A O 1
ATOM 664 N N . PHE A 1 86 ? 30.472 -6.008 -0.535 1.00 93.31 86 PHE A N 1
ATOM 665 C CA . PHE A 1 86 ? 31.627 -5.141 -0.305 1.00 93.31 86 PHE A CA 1
ATOM 666 C C . PHE A 1 86 ? 31.327 -4.053 0.734 1.00 93.31 86 PHE A C 1
ATOM 668 O O . PHE A 1 86 ? 30.253 -3.452 0.741 1.00 93.31 86 PHE A O 1
ATOM 675 N N . LYS A 1 87 ? 32.288 -3.750 1.613 1.00 89.44 87 LYS A N 1
ATOM 676 C CA . LYS A 1 87 ? 32.187 -2.631 2.575 1.00 89.44 87 LYS A CA 1
ATOM 677 C C . LYS A 1 87 ? 33.054 -1.435 2.168 1.00 89.44 87 LYS A C 1
ATOM 679 O O . LYS A 1 87 ? 32.578 -0.306 2.215 1.00 89.44 87 LYS A O 1
ATOM 684 N N . LYS A 1 88 ? 34.288 -1.684 1.718 1.00 89.19 88 LYS A N 1
ATOM 685 C CA . LYS A 1 88 ? 35.228 -0.678 1.190 1.00 89.19 88 LYS A CA 1
ATOM 686 C C . LYS A 1 88 ? 35.134 -0.617 -0.338 1.00 89.19 88 LYS A C 1
ATOM 688 O O . LYS A 1 88 ? 34.831 -1.633 -0.956 1.00 89.19 88 LYS A O 1
ATOM 693 N N . PHE A 1 89 ? 35.360 0.560 -0.931 1.00 91.00 89 PHE A N 1
ATOM 694 C CA . PHE A 1 89 ? 35.270 0.792 -2.386 1.00 91.00 89 PHE A CA 1
ATOM 695 C C . PHE A 1 89 ? 33.973 0.251 -3.020 1.00 91.00 89 PHE A C 1
ATOM 697 O O . PHE A 1 89 ? 33.967 -0.239 -4.148 1.00 91.00 89 PHE A O 1
ATOM 704 N N . ASN A 1 90 ? 32.863 0.325 -2.276 1.00 94.25 90 ASN A N 1
ATOM 705 C CA . ASN A 1 90 ? 31.623 -0.377 -2.605 1.00 94.25 90 ASN A CA 1
ATOM 706 C C . ASN A 1 90 ? 31.090 -0.008 -4.001 1.00 94.25 90 ASN A C 1
ATOM 708 O O . ASN A 1 90 ? 30.759 -0.905 -4.772 1.00 94.25 90 ASN A O 1
ATOM 712 N N . ILE A 1 91 ? 31.064 1.284 -4.348 1.00 93.88 91 ILE A N 1
ATOM 713 C CA . ILE A 1 91 ? 30.566 1.765 -5.647 1.00 93.88 91 ILE A CA 1
ATOM 714 C C . ILE A 1 91 ? 31.402 1.194 -6.799 1.00 93.88 91 ILE A C 1
ATOM 716 O O . ILE A 1 91 ? 30.841 0.640 -7.745 1.00 93.88 91 ILE A O 1
ATOM 720 N N . LEU A 1 92 ? 32.732 1.280 -6.702 1.00 96.00 92 LEU A N 1
ATOM 721 C CA . LEU A 1 92 ? 33.651 0.812 -7.741 1.00 96.00 92 LEU A CA 1
ATOM 722 C C . LEU A 1 92 ? 33.537 -0.705 -7.943 1.00 96.00 92 LEU A C 1
ATOM 724 O O . LEU A 1 92 ? 33.283 -1.160 -9.054 1.00 96.00 92 LEU A O 1
ATOM 728 N N . LEU A 1 93 ? 33.643 -1.487 -6.864 1.00 96.56 93 LEU A N 1
ATOM 729 C CA . LEU A 1 93 ? 33.589 -2.952 -6.937 1.00 96.56 93 LEU A CA 1
ATOM 730 C C . LEU A 1 93 ? 32.208 -3.465 -7.372 1.00 96.56 93 LEU A C 1
ATOM 732 O O . LEU A 1 93 ? 32.116 -4.419 -8.147 1.00 96.56 93 LEU A O 1
ATOM 736 N N . SER A 1 94 ? 31.123 -2.808 -6.945 1.00 97.44 94 SER A N 1
ATOM 737 C CA . SER A 1 94 ? 29.770 -3.133 -7.424 1.00 97.44 94 SER A CA 1
ATOM 738 C C . SER A 1 94 ? 29.606 -2.842 -8.913 1.00 97.44 94 SER A C 1
ATOM 740 O O . SER A 1 94 ? 28.941 -3.597 -9.612 1.00 97.44 94 SER A O 1
ATOM 742 N N . SER A 1 95 ? 30.246 -1.786 -9.417 1.00 97.25 95 SER A N 1
ATOM 743 C CA . SER A 1 95 ? 30.212 -1.437 -10.839 1.00 97.25 95 SER A CA 1
ATOM 744 C C . SER A 1 95 ? 31.011 -2.427 -11.682 1.00 97.25 95 SER A C 1
ATOM 746 O O . SER A 1 95 ? 30.490 -2.932 -12.668 1.00 97.25 95 SER A O 1
ATOM 748 N N . LEU A 1 96 ? 32.235 -2.771 -11.268 1.00 97.62 96 LEU A N 1
ATOM 749 C CA . LEU A 1 96 ? 33.079 -3.735 -11.984 1.00 97.62 96 LEU A CA 1
ATOM 750 C C . LEU A 1 96 ? 32.425 -5.118 -12.065 1.00 97.62 96 LEU A C 1
ATOM 752 O O . LEU A 1 96 ? 32.370 -5.718 -13.135 1.00 97.62 96 LEU A O 1
ATOM 756 N N . THR A 1 97 ? 31.864 -5.602 -10.955 1.00 97.38 97 THR A N 1
ATOM 757 C CA . THR A 1 97 ? 31.149 -6.889 -10.930 1.00 97.38 97 THR A CA 1
ATOM 758 C C . THR A 1 97 ? 29.865 -6.869 -11.759 1.00 97.38 97 THR A C 1
ATOM 760 O O . THR A 1 97 ? 29.559 -7.857 -12.422 1.00 97.38 97 THR A O 1
ATOM 763 N N . ALA A 1 98 ? 29.132 -5.753 -11.776 1.00 97.94 98 ALA A N 1
ATOM 764 C CA . ALA A 1 98 ? 27.959 -5.585 -12.628 1.00 97.94 98 ALA A CA 1
ATOM 765 C C . ALA A 1 98 ? 28.323 -5.598 -14.119 1.00 97.94 98 ALA A C 1
ATOM 767 O O . ALA A 1 98 ? 27.678 -6.299 -14.899 1.00 97.94 98 ALA A O 1
ATOM 768 N N . ILE A 1 99 ? 29.383 -4.877 -14.504 1.00 97.81 99 ILE A N 1
ATOM 769 C CA . ILE A 1 99 ? 29.909 -4.859 -15.875 1.00 97.81 99 ILE A CA 1
ATOM 770 C C . ILE A 1 99 ? 30.364 -6.266 -16.282 1.00 97.81 99 ILE A C 1
ATOM 772 O O . ILE A 1 99 ? 29.958 -6.753 -17.332 1.00 97.81 99 ILE A O 1
ATOM 776 N N . ALA A 1 100 ? 31.127 -6.967 -15.440 1.00 97.69 100 ALA A N 1
ATOM 777 C CA . ALA A 1 100 ? 31.532 -8.346 -15.714 1.00 97.69 100 ALA A CA 1
ATOM 778 C C . ALA A 1 100 ? 30.315 -9.273 -15.894 1.00 97.69 100 ALA A C 1
ATOM 780 O O . ALA A 1 100 ? 30.236 -10.012 -16.873 1.00 97.69 100 ALA A O 1
ATOM 781 N N . GLY A 1 101 ? 29.323 -9.177 -15.002 1.00 97.44 101 GLY A N 1
ATOM 782 C CA . GLY A 1 101 ? 28.081 -9.946 -15.094 1.00 97.44 101 GLY A CA 1
ATOM 783 C C . GLY A 1 101 ? 27.280 -9.674 -16.372 1.00 97.44 101 GLY A C 1
ATOM 784 O O . GLY A 1 101 ? 26.680 -10.592 -16.929 1.00 97.44 101 GLY A O 1
ATOM 785 N N . TYR A 1 102 ? 27.308 -8.437 -16.869 1.00 98.06 102 TYR A N 1
ATOM 786 C CA . TYR A 1 102 ? 26.719 -8.066 -18.154 1.00 98.06 102 TYR A CA 1
ATOM 787 C C . TYR A 1 102 ? 27.411 -8.766 -19.328 1.00 98.06 102 TYR A C 1
ATOM 789 O O . TYR A 1 102 ? 26.744 -9.401 -20.144 1.00 98.06 102 TYR A O 1
ATOM 797 N N . PHE A 1 103 ? 28.743 -8.692 -19.402 1.00 97.06 103 PHE A N 1
ATOM 798 C CA . PHE A 1 103 ? 29.504 -9.303 -20.495 1.00 97.06 103 PHE A CA 1
ATOM 799 C C . PHE A 1 103 ? 29.428 -10.834 -20.476 1.00 97.06 103 PHE A C 1
ATOM 801 O O . PHE A 1 103 ? 29.273 -11.439 -21.533 1.00 97.06 103 PHE A O 1
ATOM 808 N N . VAL A 1 104 ? 29.437 -11.462 -19.294 1.00 97.19 104 VAL A N 1
ATOM 809 C CA . VAL A 1 104 ? 29.202 -12.911 -19.154 1.00 97.19 104 VAL A CA 1
ATOM 810 C C . VAL A 1 104 ? 27.825 -13.298 -19.698 1.00 97.19 104 VAL A C 1
ATOM 812 O O . VAL A 1 104 ? 27.705 -14.271 -20.440 1.00 97.19 104 VAL A O 1
ATOM 815 N N . ALA A 1 105 ? 26.785 -12.518 -19.385 1.00 96.69 105 ALA A N 1
ATOM 816 C CA . ALA A 1 105 ? 25.452 -12.767 -19.919 1.00 96.69 105 ALA A CA 1
ATOM 817 C C . ALA A 1 105 ? 25.413 -12.610 -21.448 1.00 96.69 105 ALA A C 1
ATOM 819 O O . ALA A 1 105 ? 24.853 -13.465 -22.125 1.00 96.69 105 ALA A O 1
ATOM 820 N N . ILE A 1 106 ? 26.042 -11.574 -22.012 1.00 95.81 106 ILE A N 1
ATOM 821 C CA . ILE A 1 106 ? 26.127 -11.400 -23.472 1.00 95.81 106 ILE A CA 1
ATOM 822 C C . ILE A 1 106 ? 26.817 -12.586 -24.147 1.00 95.81 106 ILE A C 1
ATOM 824 O O . ILE A 1 106 ? 26.306 -13.070 -25.155 1.00 95.81 106 ILE A O 1
ATOM 828 N N . LEU A 1 107 ? 27.936 -13.071 -23.597 1.00 95.00 107 LEU A N 1
ATOM 829 C CA . LEU A 1 107 ? 28.667 -14.214 -24.155 1.00 95.00 107 LEU A CA 1
ATOM 830 C C . LEU A 1 107 ? 27.778 -15.459 -24.256 1.00 95.00 107 LEU A C 1
ATOM 832 O O . LEU A 1 107 ? 27.819 -16.159 -25.262 1.00 95.00 107 LEU A O 1
ATOM 836 N N . ALA A 1 108 ? 26.929 -15.699 -23.254 1.00 94.25 108 ALA A N 1
ATOM 837 C CA . ALA A 1 108 ? 25.965 -16.794 -23.291 1.00 94.25 108 ALA A CA 1
ATOM 838 C C . ALA A 1 108 ? 24.829 -16.548 -24.303 1.00 94.25 108 ALA A C 1
ATOM 840 O O . ALA A 1 108 ? 24.419 -17.459 -25.020 1.00 94.25 108 ALA A O 1
ATOM 841 N N . LEU A 1 109 ? 24.316 -15.317 -24.374 1.00 94.00 109 LEU A N 1
ATOM 842 C CA . LEU A 1 109 ? 23.166 -14.964 -25.211 1.00 94.00 109 LEU A CA 1
ATOM 843 C C . LEU A 1 109 ? 23.504 -14.873 -26.704 1.00 94.00 109 LEU A C 1
ATOM 845 O O . LEU A 1 109 ? 22.612 -15.044 -27.532 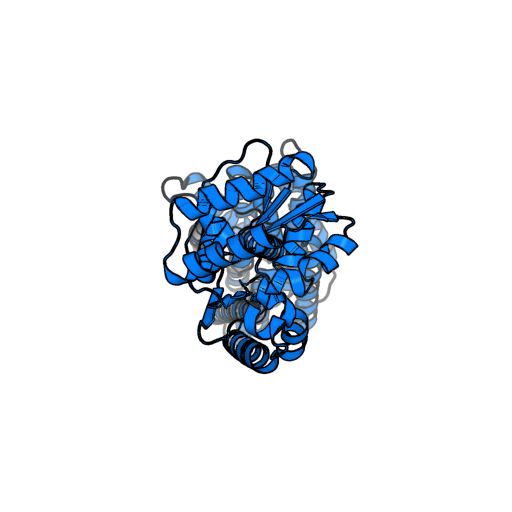1.00 94.00 109 LEU A O 1
ATOM 849 N N . HIS A 1 110 ? 24.764 -14.617 -27.062 1.00 90.88 110 HIS A N 1
ATOM 850 C CA . HIS A 1 110 ? 25.186 -14.465 -28.457 1.00 90.88 110 HIS A CA 1
ATOM 851 C C . HIS A 1 110 ? 24.905 -15.710 -29.313 1.00 90.88 110 HIS A C 1
ATOM 853 O O . HIS A 1 110 ? 24.539 -15.584 -30.480 1.00 90.88 110 HIS A O 1
ATOM 859 N N . PHE A 1 111 ? 25.003 -16.908 -28.732 1.00 90.19 111 PHE A N 1
ATOM 860 C CA . PHE A 1 111 ? 24.759 -18.168 -29.443 1.00 90.19 111 PHE A CA 1
ATOM 861 C C . PHE A 1 111 ? 23.282 -18.411 -29.790 1.00 90.19 111 PHE A C 1
ATOM 863 O O . PHE A 1 111 ? 22.960 -19.332 -30.544 1.00 90.19 111 PHE A O 1
ATOM 870 N N . ILE A 1 112 ? 22.367 -17.596 -29.261 1.00 90.00 112 ILE A N 1
ATOM 871 C CA . ILE A 1 112 ? 20.933 -17.753 -29.479 1.00 90.00 112 ILE A CA 1
ATOM 872 C C . ILE A 1 112 ? 20.551 -17.125 -30.821 1.00 90.00 112 ILE A C 1
ATOM 874 O O . ILE A 1 112 ? 20.496 -15.902 -30.970 1.00 90.00 112 ILE A O 1
ATOM 878 N N . LYS A 1 113 ? 20.205 -17.970 -31.797 1.00 90.06 113 LYS A N 1
ATOM 879 C CA . LYS A 1 113 ? 19.523 -17.520 -33.017 1.00 90.06 113 LYS A CA 1
ATOM 880 C C . LYS A 1 113 ? 18.115 -17.063 -32.651 1.00 90.06 113 LYS A C 1
ATOM 882 O O . LYS A 1 113 ? 17.332 -17.842 -32.114 1.00 90.06 113 LYS A O 1
ATOM 887 N N . THR A 1 114 ? 17.794 -15.808 -32.947 1.00 88.88 114 THR A N 1
ATOM 888 C CA . THR A 1 114 ? 16.520 -15.213 -32.538 1.00 88.88 114 THR A CA 1
ATOM 889 C C . THR A 1 114 ? 15.702 -14.690 -33.713 1.00 88.88 114 THR A C 1
ATOM 891 O O . THR A 1 114 ? 16.222 -14.353 -34.775 1.00 88.88 114 THR A O 1
ATOM 894 N N . ASN A 1 115 ? 14.396 -14.604 -33.488 1.00 93.56 115 ASN A N 1
ATOM 895 C CA . ASN A 1 115 ? 13.424 -13.918 -34.327 1.00 93.56 115 ASN A CA 1
ATOM 896 C C . ASN A 1 115 ? 12.526 -13.046 -33.429 1.00 93.56 115 ASN A C 1
ATOM 898 O O . ASN A 1 115 ? 12.685 -13.041 -32.209 1.00 93.56 115 ASN A O 1
ATOM 902 N N . LYS A 1 116 ? 11.564 -12.323 -34.016 1.00 93.75 116 LYS A N 1
ATOM 903 C CA . LYS A 1 116 ? 10.646 -11.434 -33.274 1.00 93.75 116 LYS A CA 1
ATOM 904 C C . LYS A 1 116 ? 9.988 -12.131 -32.076 1.00 93.75 116 LYS A C 1
ATOM 906 O O . LYS A 1 116 ? 10.025 -11.601 -30.973 1.00 93.75 116 LYS A O 1
ATOM 911 N N . ILE A 1 117 ? 9.456 -13.337 -32.278 1.00 94.62 117 ILE A N 1
ATOM 912 C CA . ILE A 1 117 ? 8.725 -14.092 -31.251 1.00 94.62 117 ILE A CA 1
ATOM 913 C C . ILE A 1 117 ? 9.675 -14.556 -30.142 1.00 94.62 117 ILE A C 1
ATOM 915 O O . ILE A 1 117 ? 9.425 -14.293 -28.967 1.00 94.62 117 ILE A O 1
ATOM 919 N N . ILE A 1 118 ? 10.784 -15.204 -30.509 1.00 95.19 118 ILE A N 1
ATOM 920 C CA . ILE A 1 118 ? 11.767 -15.738 -29.557 1.00 95.19 118 ILE A CA 1
ATOM 921 C C . ILE A 1 118 ? 12.360 -14.604 -28.713 1.00 95.19 118 ILE A C 1
ATOM 923 O O . ILE A 1 118 ? 12.398 -14.709 -27.487 1.00 95.19 118 ILE A O 1
ATOM 927 N N . SER A 1 119 ? 12.737 -13.486 -29.340 1.00 95.00 119 SER A N 1
ATOM 928 C CA . SER A 1 119 ? 13.255 -12.305 -28.645 1.00 95.00 119 SER A CA 1
ATOM 929 C C . SER A 1 119 ? 12.262 -11.756 -27.622 1.00 95.00 119 SER A C 1
ATOM 931 O O . SER A 1 119 ? 12.643 -11.488 -26.482 1.00 95.00 119 SER A O 1
ATOM 933 N N . THR A 1 120 ? 10.988 -11.607 -27.999 1.00 95.81 120 THR A N 1
ATOM 934 C CA . THR A 1 120 ? 9.948 -11.119 -27.085 1.00 95.81 120 THR A CA 1
ATOM 935 C C . THR A 1 120 ? 9.702 -12.096 -25.937 1.00 95.81 120 THR A C 1
ATOM 937 O O . THR A 1 120 ? 9.575 -11.656 -24.793 1.00 95.81 120 THR A O 1
ATOM 940 N N . LEU A 1 121 ? 9.691 -13.409 -26.194 1.00 96.62 121 LEU A N 1
ATOM 941 C CA . LEU A 1 121 ? 9.509 -14.427 -25.155 1.00 96.62 121 LEU A CA 1
ATOM 942 C C . LEU A 1 121 ? 10.666 -14.433 -24.151 1.00 96.62 121 LEU A C 1
ATOM 944 O O . LEU A 1 121 ? 10.413 -14.391 -22.948 1.00 96.62 121 LEU A O 1
ATOM 948 N N . ILE A 1 122 ? 11.917 -14.413 -24.621 1.00 96.56 122 ILE A N 1
ATOM 949 C CA . ILE A 1 122 ? 13.110 -14.360 -23.759 1.00 96.56 122 ILE A CA 1
ATOM 950 C C . ILE A 1 122 ? 13.096 -13.090 -22.903 1.00 96.56 122 ILE A C 1
ATOM 952 O O . ILE A 1 122 ? 13.262 -13.158 -21.682 1.00 96.56 122 ILE A O 1
ATOM 956 N N . ALA A 1 123 ? 12.842 -11.933 -23.520 1.00 95.81 123 ALA A N 1
ATOM 957 C CA . ALA A 1 123 ? 12.775 -10.659 -22.814 1.00 95.81 123 ALA A CA 1
ATOM 958 C C . ALA A 1 123 ? 11.687 -10.678 -21.727 1.00 95.81 123 ALA A C 1
ATOM 960 O O . ALA A 1 123 ? 11.956 -10.357 -20.567 1.00 95.81 123 ALA A O 1
ATOM 961 N N . THR A 1 124 ? 10.485 -11.141 -22.075 1.00 95.75 124 THR A N 1
ATOM 962 C CA . THR A 1 124 ? 9.343 -11.225 -21.155 1.00 95.75 124 THR A CA 1
ATOM 963 C C . THR A 1 124 ? 9.613 -12.195 -20.004 1.00 95.75 124 THR A C 1
ATOM 965 O O . THR A 1 124 ? 9.417 -11.842 -18.840 1.00 95.75 124 THR A O 1
ATOM 968 N N . ALA A 1 125 ? 10.134 -13.389 -20.297 1.00 96.75 125 ALA A N 1
ATOM 969 C CA . ALA A 1 125 ? 10.500 -14.374 -19.284 1.00 96.75 125 ALA A CA 1
ATOM 970 C C . ALA A 1 125 ? 11.560 -13.829 -18.316 1.00 96.75 125 ALA A C 1
ATOM 972 O O . ALA A 1 125 ? 11.463 -14.036 -17.104 1.00 96.75 125 ALA A O 1
ATOM 973 N N . SER A 1 126 ? 12.532 -13.066 -18.824 1.00 96.50 126 SER A N 1
ATOM 974 C CA . SER A 1 126 ? 13.553 -12.446 -17.982 1.00 96.50 126 SER A CA 1
ATOM 975 C C . SER A 1 126 ? 12.970 -11.380 -17.050 1.00 96.50 126 SER A C 1
ATOM 977 O O . SER A 1 126 ? 13.309 -11.363 -15.868 1.00 96.50 126 SER A O 1
ATOM 979 N N . ILE A 1 127 ? 12.019 -10.558 -17.514 1.00 95.12 127 ILE A N 1
ATOM 980 C CA . ILE A 1 127 ? 11.306 -9.606 -16.649 1.00 95.12 127 ILE A CA 1
ATOM 981 C C . ILE A 1 127 ? 10.636 -10.339 -15.482 1.00 95.12 127 ILE A C 1
ATOM 983 O O . ILE A 1 127 ? 10.813 -9.923 -14.336 1.00 95.12 127 ILE A O 1
ATOM 987 N N . PHE A 1 128 ? 9.925 -11.444 -15.734 1.00 95.25 128 PHE A N 1
ATOM 988 C CA . PHE A 1 128 ? 9.289 -12.230 -14.669 1.00 95.25 128 PHE A CA 1
ATOM 989 C C . PHE A 1 128 ? 10.302 -12.850 -13.700 1.00 95.25 128 PHE A C 1
ATOM 991 O O . PHE A 1 128 ? 10.117 -12.773 -12.482 1.00 95.25 128 PHE A O 1
ATOM 998 N N . LEU A 1 129 ? 11.394 -13.417 -14.221 1.00 96.00 129 LEU A N 1
ATOM 999 C CA . LEU A 1 129 ? 12.465 -13.994 -13.411 1.00 96.00 129 LEU A CA 1
ATOM 1000 C C . LEU A 1 129 ? 13.084 -12.948 -12.476 1.00 96.00 129 LEU A C 1
ATOM 1002 O O . LEU A 1 129 ? 13.161 -13.162 -11.266 1.00 96.00 129 LEU A O 1
ATOM 1006 N N . PHE A 1 130 ? 13.494 -11.795 -13.005 1.00 95.75 130 PHE A N 1
ATOM 1007 C CA . PHE A 1 130 ? 14.144 -10.761 -12.202 1.00 95.75 130 PHE A CA 1
ATOM 1008 C C . PHE A 1 130 ? 13.167 -10.024 -11.287 1.00 95.75 130 PHE A C 1
ATOM 1010 O O . PHE A 1 130 ? 13.533 -9.681 -10.163 1.00 95.75 130 PHE A O 1
ATOM 1017 N N . PHE A 1 131 ? 11.900 -9.882 -11.683 1.00 91.06 131 PHE A N 1
ATOM 1018 C CA . PHE A 1 131 ? 10.842 -9.441 -10.774 1.00 91.06 131 PHE A CA 1
ATOM 1019 C C . PHE A 1 131 ? 10.732 -10.373 -9.556 1.00 91.06 131 PHE A C 1
ATOM 1021 O O . PHE A 1 131 ? 10.686 -9.912 -8.412 1.00 91.06 131 PHE A O 1
ATOM 1028 N N . TYR A 1 132 ? 10.778 -11.692 -9.773 1.00 91.75 132 TYR A N 1
ATOM 1029 C CA . TYR A 1 132 ? 10.797 -12.675 -8.690 1.00 91.75 132 TYR A CA 1
ATOM 1030 C C . TYR A 1 132 ? 12.079 -12.604 -7.843 1.00 91.75 132 TYR A C 1
ATOM 1032 O O . TYR A 1 132 ? 11.997 -12.646 -6.613 1.00 91.75 132 TYR A O 1
ATOM 1040 N N . LEU A 1 133 ? 13.256 -12.457 -8.460 1.00 93.25 133 LEU A N 1
ATOM 1041 C CA . LEU A 1 133 ? 14.533 -12.350 -7.741 1.00 93.25 133 LEU A CA 1
ATOM 1042 C C . LEU A 1 133 ? 14.610 -11.083 -6.873 1.00 93.25 133 LEU A C 1
ATOM 1044 O O . LEU A 1 133 ? 15.138 -11.129 -5.759 1.00 93.25 133 LEU A O 1
ATOM 1048 N N . PHE A 1 134 ? 14.040 -9.969 -7.336 1.00 92.88 134 PHE A N 1
ATOM 1049 C CA . PHE A 1 134 ? 14.051 -8.690 -6.624 1.00 92.88 134 PHE A CA 1
ATOM 1050 C C . PHE A 1 134 ? 12.909 -8.516 -5.613 1.00 92.88 134 PHE A C 1
ATOM 1052 O O . PHE A 1 134 ? 12.938 -7.569 -4.826 1.00 92.88 134 PHE A O 1
ATOM 1059 N N . ARG A 1 135 ? 11.944 -9.444 -5.530 1.00 86.62 135 ARG A N 1
ATOM 1060 C CA . ARG A 1 135 ? 10.754 -9.312 -4.660 1.00 86.62 135 ARG A CA 1
ATOM 1061 C C . ARG A 1 135 ? 11.053 -9.098 -3.172 1.00 86.62 135 ARG A C 1
ATOM 1063 O O . ARG A 1 135 ? 10.236 -8.532 -2.456 1.00 86.62 135 ARG A O 1
ATOM 1070 N N . LYS A 1 136 ? 12.203 -9.581 -2.685 1.00 84.44 136 LYS A N 1
ATOM 1071 C CA . LYS A 1 136 ? 12.609 -9.460 -1.270 1.00 84.44 136 LYS A CA 1
ATOM 1072 C C . LYS A 1 136 ? 13.306 -8.133 -0.950 1.00 84.44 136 LYS A C 1
ATOM 1074 O O . LYS A 1 136 ? 13.600 -7.871 0.217 1.00 84.44 136 LYS A O 1
ATOM 1079 N N . ILE A 1 137 ? 13.594 -7.310 -1.957 1.00 86.88 137 ILE A N 1
ATOM 1080 C CA . ILE A 1 137 ? 14.183 -5.991 -1.754 1.00 86.88 137 ILE A CA 1
ATOM 1081 C C . ILE A 1 137 ? 13.127 -5.080 -1.112 1.00 86.88 137 ILE A C 1
ATOM 1083 O O . ILE A 1 137 ? 11.989 -4.995 -1.573 1.00 86.88 137 ILE A O 1
ATOM 1087 N N . LYS A 1 138 ? 13.497 -4.413 -0.014 1.00 78.06 138 LYS A N 1
ATOM 1088 C CA . LYS A 1 138 ? 12.619 -3.459 0.677 1.00 78.06 138 LYS A CA 1
ATOM 1089 C C . LYS A 1 138 ? 12.621 -2.130 -0.072 1.00 78.06 138 LYS A C 1
ATOM 1091 O O . LYS A 1 138 ? 13.699 -1.619 -0.369 1.00 78.06 138 LYS A O 1
ATOM 1096 N N . ASP A 1 139 ? 11.445 -1.554 -0.310 1.00 72.31 139 ASP A N 1
ATOM 1097 C CA . ASP A 1 139 ? 11.360 -0.176 -0.792 1.00 72.31 139 ASP A CA 1
ATOM 1098 C C . ASP A 1 139 ? 11.724 0.786 0.335 1.00 72.31 139 ASP A C 1
ATOM 1100 O O . ASP A 1 139 ? 11.128 0.765 1.416 1.00 72.31 139 ASP A O 1
ATOM 1104 N N . VAL A 1 140 ? 12.694 1.652 0.069 1.00 70.25 140 VAL A N 1
ATOM 1105 C CA . VAL A 1 140 ? 13.041 2.767 0.944 1.00 70.25 140 VAL A CA 1
ATOM 1106 C C . VAL A 1 140 ? 12.569 4.047 0.271 1.00 70.25 140 VAL A C 1
ATOM 1108 O O . VAL A 1 140 ? 12.944 4.347 -0.863 1.00 70.25 140 VAL A O 1
ATOM 1111 N N . LYS A 1 141 ? 11.703 4.794 0.959 1.00 57.53 141 LYS A N 1
ATOM 1112 C CA . LYS A 1 141 ? 11.280 6.120 0.504 1.00 57.53 141 LYS A CA 1
ATOM 1113 C C . LYS A 1 141 ? 12.419 7.106 0.770 1.00 57.53 141 LYS A C 1
ATOM 1115 O O . LYS A 1 141 ? 12.973 7.098 1.864 1.00 57.53 141 LYS A O 1
ATOM 1120 N N . ILE A 1 142 ? 12.733 7.958 -0.206 1.00 54.62 142 ILE A N 1
ATOM 1121 C CA . ILE A 1 142 ? 13.573 9.137 0.036 1.00 54.62 142 ILE A CA 1
ATOM 1122 C C . ILE A 1 142 ? 12.774 10.070 0.955 1.00 54.62 142 ILE A C 1
ATOM 1124 O O . ILE A 1 142 ? 11.652 10.450 0.620 1.00 54.62 142 ILE A O 1
ATOM 1128 N N . GLU A 1 143 ? 13.313 10.400 2.129 1.00 44.75 143 GLU A N 1
ATOM 1129 C CA . GLU A 1 143 ? 12.643 11.286 3.093 1.00 44.75 143 GLU A CA 1
ATOM 1130 C C . GLU A 1 143 ? 12.794 12.777 2.754 1.00 44.75 143 GLU A C 1
ATOM 1132 O O . GLU A 1 143 ? 11.940 13.557 3.171 1.00 44.75 143 GLU A O 1
ATOM 1137 N N . HIS A 1 144 ? 13.786 13.133 1.926 1.00 49.16 144 HIS A N 1
ATOM 1138 C CA . HIS A 1 144 ? 14.042 14.479 1.406 1.00 49.16 144 HIS A CA 1
ATOM 1139 C C . HIS A 1 144 ? 14.262 14.435 -0.112 1.00 49.16 144 HIS A C 1
ATOM 1141 O O . HIS A 1 144 ? 15.328 14.034 -0.576 1.00 49.16 144 HIS A O 1
ATOM 1147 N N . ILE A 1 145 ? 13.242 14.801 -0.892 1.00 49.47 145 ILE A N 1
ATOM 1148 C CA . ILE A 1 145 ? 13.417 15.106 -2.320 1.00 49.47 145 ILE A CA 1
ATOM 1149 C C . ILE A 1 145 ? 14.288 16.369 -2.375 1.00 49.47 145 ILE A C 1
ATOM 1151 O O . ILE A 1 145 ? 14.011 17.309 -1.633 1.00 49.47 145 ILE A O 1
ATOM 1155 N N . MET A 1 146 ? 15.361 16.371 -3.171 1.00 45.62 146 MET A N 1
ATOM 1156 C CA . MET A 1 146 ? 16.242 17.536 -3.301 1.00 45.62 146 MET A CA 1
ATOM 1157 C C . MET A 1 146 ? 15.436 18.772 -3.718 1.00 45.62 146 MET A C 1
ATOM 1159 O O . MET A 1 146 ? 14.776 18.761 -4.756 1.00 45.62 146 MET A O 1
ATOM 1163 N N . ASP A 1 147 ? 15.534 19.848 -2.936 1.00 42.66 147 ASP A N 1
ATOM 1164 C CA . ASP A 1 147 ? 15.167 21.184 -3.398 1.00 42.66 147 ASP A CA 1
ATOM 1165 C C . ASP A 1 147 ? 16.094 21.594 -4.554 1.00 42.66 147 ASP A C 1
ATOM 1167 O O . ASP A 1 147 ? 17.306 21.355 -4.509 1.00 42.66 147 ASP A O 1
ATOM 1171 N N . LEU A 1 148 ? 15.539 22.271 -5.567 1.00 43.16 148 LEU A N 1
ATOM 1172 C CA . LEU A 1 148 ? 16.245 22.739 -6.777 1.00 43.16 148 LEU A CA 1
ATOM 1173 C C . LEU A 1 148 ? 17.534 23.535 -6.477 1.00 43.16 148 LEU A C 1
ATOM 1175 O O . LEU A 1 148 ? 18.431 23.594 -7.314 1.00 43.16 148 LEU A O 1
ATOM 1179 N N . LYS A 1 149 ? 17.659 24.109 -5.274 1.00 45.28 149 LYS A N 1
ATOM 1180 C CA . LYS A 1 149 ? 18.833 24.869 -4.815 1.00 45.28 149 LYS A CA 1
ATOM 1181 C C . LYS A 1 149 ? 20.098 24.029 -4.580 1.00 45.28 149 LYS A C 1
ATOM 1183 O O . LYS A 1 149 ? 21.168 24.612 -4.451 1.00 45.28 149 LYS A O 1
ATOM 1188 N N . HIS A 1 150 ? 20.007 22.697 -4.539 1.00 51.00 150 HIS A N 1
ATOM 1189 C CA . HIS A 1 150 ? 21.152 21.808 -4.283 1.00 51.00 150 HIS A CA 1
ATOM 1190 C C . HIS A 1 150 ? 21.557 20.931 -5.477 1.00 51.00 150 HIS A C 1
ATOM 1192 O O . HIS A 1 150 ? 22.342 19.995 -5.316 1.00 51.00 150 HIS A O 1
ATOM 1198 N N . LEU A 1 151 ? 21.053 21.225 -6.681 1.00 59.03 151 LEU A N 1
ATOM 1199 C CA . LEU A 1 151 ? 21.518 20.580 -7.908 1.00 59.03 151 LEU A CA 1
ATOM 1200 C C . LEU A 1 151 ? 22.990 20.917 -8.141 1.00 59.03 151 LEU A C 1
ATOM 1202 O O . LEU A 1 151 ? 23.337 22.006 -8.594 1.00 59.03 151 LEU A O 1
ATOM 1206 N N . ASN A 1 152 ? 23.872 19.969 -7.837 1.00 69.06 152 ASN A N 1
ATOM 1207 C CA . ASN A 1 152 ? 25.271 20.119 -8.182 1.00 69.06 152 ASN A CA 1
ATOM 1208 C C . ASN A 1 152 ? 25.411 19.901 -9.692 1.00 69.06 152 ASN A C 1
ATOM 1210 O O . ASN A 1 152 ? 25.375 18.762 -10.168 1.00 69.06 152 ASN A O 1
ATOM 1214 N N . PHE A 1 153 ? 25.569 20.998 -10.435 1.00 76.38 153 PHE A N 1
ATOM 1215 C CA . PHE A 1 153 ? 25.774 20.998 -11.884 1.00 76.38 153 PHE A CA 1
ATOM 1216 C C . PHE A 1 153 ? 26.832 19.972 -12.313 1.00 76.38 153 PHE A C 1
ATOM 1218 O O . PHE A 1 153 ? 26.626 19.242 -13.279 1.00 76.38 153 PHE A O 1
ATOM 1225 N N . ASN A 1 154 ? 27.901 19.813 -11.527 1.00 79.69 154 ASN A N 1
ATOM 1226 C CA . ASN A 1 154 ? 28.970 18.856 -11.814 1.00 79.69 154 ASN A CA 1
ATOM 1227 C C . ASN A 1 154 ? 28.485 17.397 -11.776 1.00 79.69 154 ASN A C 1
ATOM 1229 O O . ASN A 1 154 ? 28.970 16.567 -12.537 1.00 79.69 154 ASN A O 1
ATOM 1233 N N . THR A 1 155 ? 27.510 17.072 -10.923 1.00 76.50 155 THR A N 1
ATOM 1234 C CA . THR A 1 155 ? 26.943 15.714 -10.815 1.00 76.50 155 THR A CA 1
ATOM 1235 C C . THR A 1 155 ? 26.052 15.386 -12.013 1.00 76.50 155 THR A C 1
ATOM 1237 O O . THR A 1 155 ? 26.148 14.300 -12.587 1.00 76.50 155 THR A O 1
ATOM 1240 N N . VAL A 1 156 ? 25.223 16.344 -12.429 1.00 77.62 156 VAL A N 1
ATOM 1241 C CA . VAL A 1 156 ? 24.346 16.209 -13.601 1.00 77.62 156 VAL A CA 1
ATOM 1242 C C . VAL A 1 156 ? 25.172 16.173 -14.894 1.00 77.62 156 VAL A C 1
ATOM 1244 O O . VAL A 1 156 ? 24.928 15.336 -15.764 1.00 77.62 156 VAL A O 1
ATOM 1247 N N . LEU A 1 157 ? 26.211 17.007 -14.989 1.00 83.38 157 LEU A N 1
ATOM 1248 C CA . LEU A 1 157 ? 27.153 17.009 -16.106 1.00 83.38 157 LEU A CA 1
ATOM 1249 C C . LEU A 1 157 ? 27.932 15.690 -16.190 1.00 83.38 157 LEU A C 1
ATOM 1251 O O . LEU A 1 157 ? 28.003 15.096 -17.263 1.00 83.38 157 LEU A O 1
ATOM 1255 N N . PHE A 1 158 ? 28.448 15.182 -15.065 1.00 85.06 158 PHE A N 1
ATOM 1256 C CA . PHE A 1 158 ? 29.103 13.871 -15.011 1.00 85.06 158 PHE A CA 1
ATOM 1257 C C . PHE A 1 158 ? 28.182 12.755 -15.526 1.00 85.06 158 PHE A C 1
ATOM 1259 O O . PHE A 1 158 ? 28.607 11.924 -16.330 1.00 85.06 158 PHE A O 1
ATOM 1266 N N . ARG A 1 159 ? 26.901 12.766 -15.127 1.00 83.25 159 ARG A N 1
ATOM 1267 C CA . ARG A 1 159 ? 25.889 11.816 -15.616 1.00 83.25 159 ARG A CA 1
ATOM 1268 C C . ARG A 1 159 ? 25.767 11.839 -17.135 1.00 83.25 159 ARG A C 1
ATOM 1270 O O . ARG A 1 159 ? 25.762 10.782 -17.766 1.00 83.25 159 ARG A O 1
ATOM 1277 N N . ALA A 1 160 ? 25.639 13.040 -17.696 1.00 84.62 160 ALA A N 1
ATOM 1278 C CA . ALA A 1 160 ? 25.444 13.249 -19.122 1.00 84.62 160 ALA A CA 1
ATOM 1279 C C . ALA A 1 160 ? 26.681 12.844 -19.929 1.00 84.62 160 ALA A C 1
ATOM 1281 O O . ALA A 1 160 ? 26.548 12.117 -20.912 1.00 84.62 160 ALA A O 1
ATOM 1282 N N . LEU A 1 161 ? 27.876 13.231 -19.474 1.00 89.12 161 LEU A N 1
ATOM 1283 C CA . LEU A 1 161 ? 29.138 12.882 -20.125 1.00 89.12 161 LEU A CA 1
ATOM 1284 C C . LEU A 1 161 ? 29.402 11.376 -20.096 1.00 89.12 161 LEU A C 1
ATOM 1286 O O . LEU A 1 161 ? 29.765 10.804 -21.121 1.00 89.12 161 LEU A O 1
ATOM 1290 N N . LEU A 1 162 ? 29.168 10.711 -18.960 1.00 90.38 162 LEU A N 1
ATOM 1291 C CA . LEU A 1 162 ? 29.351 9.264 -18.858 1.00 90.38 162 LEU A CA 1
ATOM 1292 C C . LEU A 1 162 ? 28.369 8.507 -19.764 1.00 90.38 162 LEU A C 1
ATOM 1294 O O . LEU A 1 162 ? 28.773 7.594 -20.483 1.00 90.38 162 LEU A O 1
ATOM 1298 N N . ALA A 1 163 ? 27.091 8.895 -19.772 1.00 88.69 163 ALA A N 1
ATOM 1299 C CA . ALA A 1 163 ? 26.097 8.291 -20.657 1.00 88.69 163 ALA A CA 1
ATOM 1300 C C . ALA A 1 163 ? 26.448 8.503 -22.140 1.00 88.69 163 ALA A C 1
ATOM 1302 O O . ALA A 1 163 ? 26.384 7.556 -22.926 1.00 88.69 163 ALA A O 1
ATOM 1303 N N . ALA A 1 164 ? 26.863 9.717 -22.513 1.00 89.62 164 ALA A N 1
ATOM 1304 C CA . ALA A 1 164 ? 27.293 10.035 -23.869 1.00 89.62 164 ALA A CA 1
ATOM 1305 C C . ALA A 1 164 ? 28.528 9.223 -24.283 1.00 89.62 164 ALA A C 1
ATOM 1307 O O . ALA A 1 164 ? 28.529 8.642 -25.366 1.00 89.62 164 ALA A O 1
ATOM 1308 N N . ALA A 1 165 ? 29.532 9.096 -23.410 1.00 92.50 165 ALA A N 1
ATOM 1309 C CA . ALA A 1 165 ? 30.719 8.282 -23.664 1.00 92.50 165 ALA A CA 1
ATOM 1310 C C . ALA A 1 165 ? 30.361 6.809 -23.925 1.00 92.50 165 ALA A C 1
ATOM 1312 O O . ALA A 1 165 ? 30.860 6.211 -24.878 1.00 92.50 165 ALA A O 1
ATOM 1313 N N . ILE A 1 166 ? 29.443 6.238 -23.138 1.00 93.69 166 ILE A N 1
ATOM 1314 C CA . ILE A 1 166 ? 28.973 4.859 -23.336 1.00 93.69 166 ILE A CA 1
ATOM 1315 C C . ILE A 1 166 ? 28.225 4.718 -24.673 1.00 93.69 166 ILE A C 1
ATOM 1317 O O . ILE A 1 166 ? 28.459 3.760 -25.409 1.00 93.69 166 ILE A O 1
ATOM 1321 N N . ILE A 1 167 ? 27.343 5.663 -25.018 1.00 92.00 167 ILE A N 1
ATOM 1322 C CA . ILE A 1 167 ? 26.610 5.654 -26.297 1.00 92.00 167 ILE A CA 1
ATOM 1323 C C . ILE A 1 167 ? 27.582 5.742 -27.483 1.00 92.00 167 ILE A C 1
ATOM 1325 O O . ILE A 1 167 ? 27.450 4.991 -28.453 1.00 92.00 167 ILE A O 1
ATOM 1329 N N . LEU A 1 168 ? 28.579 6.627 -27.409 1.00 92.62 168 LEU A N 1
ATOM 1330 C CA . LEU A 1 168 ? 29.610 6.764 -28.437 1.00 92.62 168 LEU A CA 1
ATOM 1331 C C . LEU A 1 168 ? 30.421 5.472 -28.582 1.00 92.62 168 LEU A C 1
ATOM 1333 O O . LEU A 1 168 ? 30.585 4.995 -29.702 1.00 92.62 168 LEU A O 1
ATOM 1337 N N . ALA A 1 169 ? 30.835 4.853 -27.474 1.00 94.88 169 ALA A N 1
ATOM 1338 C CA . ALA A 1 169 ? 31.559 3.585 -27.494 1.00 94.88 169 ALA A CA 1
ATOM 1339 C C . ALA A 1 169 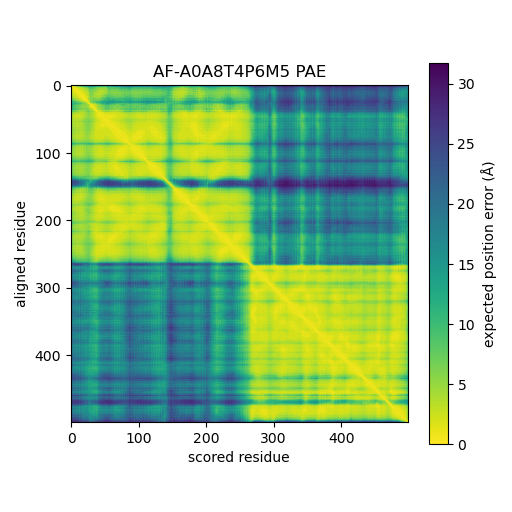? 30.739 2.458 -28.147 1.00 94.88 169 ALA A C 1
ATOM 1341 O O . ALA A 1 169 ? 31.230 1.783 -29.050 1.00 94.88 169 ALA A O 1
ATOM 1342 N N . ILE A 1 170 ? 29.470 2.286 -27.757 1.00 95.12 170 ILE A N 1
ATOM 1343 C CA . ILE A 1 170 ? 28.594 1.246 -28.324 1.00 95.12 170 ILE A CA 1
ATOM 1344 C C . ILE A 1 170 ? 28.348 1.486 -29.819 1.00 95.12 170 ILE A C 1
ATOM 1346 O O . ILE A 1 170 ? 28.416 0.549 -30.614 1.00 95.12 170 ILE A O 1
ATOM 1350 N N . THR A 1 171 ? 28.083 2.734 -30.223 1.00 93.56 171 THR A N 1
ATOM 1351 C CA . THR A 1 171 ? 27.857 3.065 -31.642 1.00 93.56 171 THR A CA 1
ATOM 1352 C C . THR A 1 171 ? 29.111 2.949 -32.497 1.00 93.56 171 THR A C 1
ATOM 1354 O O . THR A 1 171 ? 29.005 2.612 -33.672 1.00 93.56 171 THR A O 1
ATOM 1357 N N . TRP A 1 172 ? 30.291 3.167 -31.920 1.00 94.44 172 TRP A N 1
ATOM 1358 C CA . TRP A 1 172 ? 31.560 2.931 -32.597 1.00 94.44 172 TRP A CA 1
ATOM 1359 C C . TRP A 1 172 ? 31.834 1.435 -32.788 1.00 94.44 172 TRP A C 1
ATOM 1361 O O . TRP A 1 172 ? 32.071 1.008 -33.916 1.00 94.44 172 TRP A O 1
ATOM 1371 N N . VAL A 1 173 ? 31.707 0.622 -31.729 1.00 94.94 173 VAL A N 1
ATOM 1372 C CA . VAL A 1 173 ? 31.905 -0.841 -31.799 1.00 94.94 173 VAL A CA 1
ATOM 1373 C C . VAL A 1 173 ? 30.960 -1.491 -32.811 1.00 94.94 173 VAL A C 1
ATOM 1375 O O . VAL A 1 173 ? 31.369 -2.397 -33.533 1.00 94.94 173 VAL A O 1
ATOM 1378 N N . ALA A 1 174 ? 29.721 -1.003 -32.921 1.00 94.12 174 ALA A N 1
ATOM 1379 C CA . ALA A 1 174 ? 28.722 -1.523 -33.856 1.00 94.12 174 ALA A CA 1
ATOM 1380 C C . ALA A 1 174 ? 29.157 -1.510 -35.330 1.00 94.12 174 ALA A C 1
ATOM 1382 O O . ALA A 1 174 ? 28.652 -2.314 -36.105 1.00 94.12 174 ALA A O 1
ATOM 1383 N N . LYS A 1 175 ? 30.107 -0.648 -35.719 1.00 93.12 175 LYS A N 1
ATOM 1384 C CA . LYS A 1 175 ? 30.649 -0.604 -37.089 1.00 93.12 175 LYS A CA 1
ATOM 1385 C C . LYS A 1 175 ? 31.538 -1.804 -37.420 1.00 93.12 175 LYS A C 1
ATOM 1387 O O . LYS A 1 175 ? 31.743 -2.101 -38.590 1.00 93.12 175 LYS A O 1
ATOM 1392 N N . PHE A 1 176 ? 32.051 -2.485 -36.397 1.00 95.88 176 PHE A N 1
ATOM 1393 C CA . PHE A 1 176 ? 32.987 -3.602 -36.526 1.00 95.88 176 PHE A CA 1
ATOM 1394 C C . PHE A 1 176 ? 32.362 -4.952 -36.167 1.00 95.88 176 PHE A C 1
ATOM 1396 O O . PHE A 1 176 ? 33.008 -5.986 -36.312 1.00 95.88 176 PHE A O 1
ATOM 1403 N N . VAL A 1 177 ? 31.118 -4.963 -35.682 1.00 95.12 177 VAL A N 1
ATOM 1404 C CA . VAL A 1 177 ? 30.432 -6.183 -35.245 1.00 95.12 177 VAL A CA 1
ATOM 1405 C C . VAL A 1 177 ? 29.091 -6.345 -35.952 1.00 95.12 177 VAL A C 1
ATOM 1407 O O . VAL A 1 177 ? 28.456 -5.380 -36.367 1.00 95.12 177 VAL A O 1
ATOM 1410 N N . GLY A 1 178 ? 28.623 -7.587 -36.074 1.00 95.12 178 GLY A N 1
ATOM 1411 C CA . GLY A 1 178 ? 27.316 -7.864 -36.669 1.00 95.12 178 GLY A CA 1
ATOM 1412 C C . GLY A 1 178 ? 26.130 -7.387 -35.806 1.00 95.12 178 GLY A C 1
ATOM 1413 O O . GLY A 1 178 ? 26.296 -7.112 -34.612 1.00 95.12 178 GLY A O 1
ATOM 1414 N N . PRO A 1 179 ? 24.898 -7.392 -36.363 1.00 94.94 179 PRO A N 1
ATOM 1415 C CA . PRO A 1 179 ? 23.687 -6.951 -35.660 1.00 94.94 179 PRO A CA 1
ATOM 1416 C C . PRO A 1 179 ? 23.415 -7.684 -34.339 1.00 94.94 179 PRO A C 1
ATOM 1418 O O . PRO A 1 179 ? 22.812 -7.120 -33.430 1.00 94.94 179 PRO A O 1
ATOM 1421 N N . SER A 1 180 ? 23.863 -8.941 -34.214 1.00 95.69 180 SER A N 1
ATOM 1422 C CA . SER A 1 180 ? 23.720 -9.719 -32.976 1.00 95.69 180 SER A CA 1
ATOM 1423 C C . SER A 1 180 ? 24.458 -9.066 -31.808 1.00 95.69 180 SER A C 1
ATOM 1425 O O . SER A 1 180 ? 23.849 -8.709 -30.800 1.00 95.69 180 SER A O 1
ATOM 1427 N N . TRP A 1 181 ? 25.757 -8.829 -31.980 1.00 96.25 181 TRP A N 1
ATOM 1428 C CA . TRP A 1 181 ? 26.599 -8.183 -30.978 1.00 96.25 181 TRP A CA 1
ATOM 1429 C C . TRP A 1 181 ? 26.193 -6.731 -30.743 1.00 96.25 181 TRP A C 1
ATOM 1431 O O . TRP A 1 181 ? 26.043 -6.320 -29.594 1.00 96.25 181 TRP A O 1
ATOM 1441 N N . ALA A 1 182 ? 25.944 -5.970 -31.812 1.00 97.00 182 ALA A N 1
ATOM 1442 C CA . ALA A 1 182 ? 25.509 -4.580 -31.705 1.00 97.00 182 ALA A CA 1
ATOM 1443 C C . ALA A 1 182 ? 24.191 -4.455 -30.921 1.00 97.00 182 ALA A C 1
ATOM 1445 O O . ALA A 1 182 ? 24.068 -3.618 -30.024 1.00 97.00 182 ALA A O 1
ATOM 1446 N N . GLY A 1 183 ? 23.225 -5.335 -31.200 1.00 96.38 183 GLY A N 1
ATOM 1447 C CA . GLY A 1 183 ? 21.967 -5.410 -30.470 1.00 96.38 183 GLY A CA 1
ATOM 1448 C C . GLY A 1 183 ? 22.154 -5.758 -28.997 1.00 96.38 183 GLY A C 1
ATOM 1449 O O . GLY A 1 183 ? 21.627 -5.046 -28.143 1.00 96.38 183 GLY A O 1
ATOM 1450 N N . LEU A 1 184 ? 22.960 -6.775 -28.678 1.00 97.06 184 LEU A N 1
ATOM 1451 C CA . LEU A 1 184 ? 23.268 -7.127 -27.289 1.00 97.06 184 LEU A CA 1
ATOM 1452 C C . LEU A 1 184 ? 23.948 -5.968 -26.548 1.00 97.06 184 LEU A C 1
ATOM 1454 O O . LEU A 1 184 ? 23.538 -5.654 -25.438 1.00 97.06 184 LEU A O 1
ATOM 1458 N N . PHE A 1 185 ? 24.914 -5.269 -27.155 1.00 97.00 185 PHE A N 1
ATOM 1459 C CA . PHE A 1 185 ? 25.543 -4.089 -26.548 1.00 97.00 185 PHE A CA 1
ATOM 1460 C C . PHE A 1 185 ? 24.577 -2.915 -26.368 1.00 97.00 185 PHE A C 1
ATOM 1462 O O . PHE A 1 185 ? 24.655 -2.214 -25.362 1.00 97.00 185 PHE A O 1
ATOM 1469 N N . SER A 1 186 ? 23.626 -2.722 -27.284 1.00 95.94 186 SER A N 1
ATOM 1470 C CA . SER A 1 186 ? 22.644 -1.632 -27.197 1.00 95.94 186 SER A CA 1
ATOM 1471 C C . SER A 1 186 ? 21.678 -1.735 -26.006 1.00 95.94 186 SER A C 1
ATOM 1473 O O . SER A 1 186 ? 20.992 -0.760 -25.686 1.00 95.94 186 SER A O 1
ATOM 1475 N N . ALA A 1 187 ? 21.605 -2.904 -25.359 1.00 95.50 187 ALA A N 1
ATOM 1476 C CA . ALA A 1 187 ? 20.828 -3.126 -24.141 1.00 95.50 187 ALA A CA 1
ATOM 1477 C C . ALA A 1 187 ? 21.573 -2.702 -22.864 1.00 95.50 187 ALA A C 1
ATOM 1479 O O . ALA A 1 187 ? 21.015 -2.794 -21.769 1.00 95.50 187 ALA A O 1
ATOM 1480 N N . PHE A 1 188 ? 22.823 -2.237 -22.974 1.00 96.12 188 PHE A N 1
ATOM 1481 C CA . PHE A 1 188 ? 23.582 -1.779 -21.818 1.00 96.12 188 PHE A CA 1
ATOM 1482 C C . PHE A 1 188 ? 22.819 -0.635 -21.134 1.00 96.12 188 PHE A C 1
ATOM 1484 O O . PHE A 1 188 ? 22.295 0.240 -21.830 1.00 96.12 188 PHE A O 1
ATOM 1491 N N . PRO A 1 189 ? 22.749 -0.596 -19.790 1.00 93.50 189 PRO A N 1
ATOM 1492 C CA . PRO A 1 189 ? 22.001 0.422 -19.050 1.00 93.50 189 PRO A CA 1
ATOM 1493 C C . PRO A 1 189 ? 22.672 1.809 -19.119 1.00 93.50 189 PRO A C 1
ATOM 1495 O O . PRO A 1 189 ? 23.105 2.344 -18.105 1.00 93.50 189 PRO A O 1
ATOM 1498 N N . THR A 1 190 ? 22.766 2.422 -20.301 1.00 90.75 190 THR A N 1
ATOM 1499 C CA . THR A 1 190 ? 23.565 3.638 -20.538 1.00 90.75 190 THR A CA 1
ATOM 1500 C C . THR A 1 190 ? 23.077 4.853 -19.752 1.00 90.75 190 THR A C 1
ATOM 1502 O O . THR A 1 190 ? 23.889 5.664 -19.321 1.00 90.75 190 THR A O 1
ATOM 1505 N N . THR A 1 191 ? 21.768 4.973 -19.518 1.00 85.88 191 THR A N 1
ATOM 1506 C CA . THR A 1 191 ? 21.172 6.059 -18.720 1.00 85.88 191 THR A CA 1
ATOM 1507 C C . THR A 1 191 ? 21.004 5.677 -17.250 1.00 85.88 191 THR A C 1
ATOM 1509 O O . THR A 1 191 ? 21.192 6.510 -16.360 1.00 85.88 191 THR A O 1
ATOM 1512 N N . LEU A 1 192 ? 20.689 4.407 -16.985 1.00 88.62 192 LEU A N 1
ATOM 1513 C CA . LEU A 1 192 ? 20.449 3.879 -15.645 1.00 88.62 192 LEU A CA 1
ATOM 1514 C C . LEU A 1 192 ? 21.746 3.685 -14.845 1.00 88.62 192 LEU A C 1
ATOM 1516 O O . LEU A 1 192 ? 21.751 3.939 -13.645 1.00 88.62 192 LEU A O 1
ATOM 1520 N N . PHE A 1 193 ? 22.850 3.269 -15.466 1.00 92.81 193 PHE A N 1
ATOM 1521 C CA . PHE A 1 193 ? 24.110 3.042 -14.756 1.00 92.81 193 PHE A CA 1
ATOM 1522 C C . PHE A 1 193 ? 24.701 4.336 -14.169 1.00 92.81 193 PHE A C 1
ATOM 1524 O O . PHE A 1 193 ? 24.914 4.366 -12.954 1.00 92.81 193 PHE A O 1
ATOM 1531 N N . PRO A 1 194 ? 24.874 5.433 -14.937 1.00 89.19 194 PRO A N 1
ATOM 1532 C CA . PRO A 1 194 ? 25.287 6.718 -14.371 1.00 89.19 194 PRO A CA 1
ATOM 1533 C C . PRO A 1 194 ? 24.348 7.204 -13.259 1.00 89.19 194 PRO A C 1
ATOM 1535 O O . PRO A 1 194 ? 24.803 7.713 -12.237 1.00 89.19 194 PRO A O 1
ATOM 1538 N N . PHE A 1 195 ? 23.036 6.989 -13.414 1.00 85.38 195 PHE A N 1
ATOM 1539 C CA . PHE A 1 195 ? 22.056 7.339 -12.387 1.00 85.38 195 PHE A CA 1
ATOM 1540 C C . PHE A 1 195 ? 22.232 6.522 -11.100 1.00 85.38 195 PHE A C 1
ATOM 1542 O O . PHE A 1 195 ? 22.216 7.082 -10.006 1.00 85.38 195 PHE A O 1
ATOM 1549 N N . ILE A 1 196 ? 22.464 5.211 -11.213 1.00 89.19 196 ILE A N 1
ATOM 1550 C CA . ILE A 1 196 ? 22.758 4.339 -10.073 1.00 89.19 196 ILE A CA 1
ATOM 1551 C C . ILE A 1 196 ? 24.014 4.810 -9.335 1.00 89.19 196 ILE A C 1
ATOM 1553 O O . ILE A 1 196 ? 23.989 4.856 -8.107 1.00 89.19 196 ILE A O 1
ATOM 1557 N N . LEU A 1 197 ? 25.081 5.183 -10.051 1.00 90.62 197 LEU A N 1
ATOM 1558 C CA . LEU A 1 197 ? 26.312 5.692 -9.435 1.00 90.62 197 LEU A CA 1
ATOM 1559 C C . LEU A 1 197 ? 26.043 6.933 -8.584 1.00 90.62 197 LEU A C 1
ATOM 1561 O O . LEU A 1 197 ? 26.448 6.969 -7.425 1.00 90.62 197 LEU A O 1
ATOM 1565 N N . ILE A 1 198 ? 25.298 7.891 -9.137 1.00 83.75 198 ILE A N 1
ATOM 1566 C CA . ILE A 1 198 ? 24.942 9.143 -8.459 1.00 83.75 198 ILE A CA 1
ATOM 1567 C C . ILE A 1 198 ? 24.067 8.875 -7.240 1.00 83.75 198 ILE A C 1
ATOM 1569 O O . ILE A 1 198 ? 24.329 9.383 -6.154 1.00 83.75 198 ILE A O 1
ATOM 1573 N N . VAL A 1 199 ? 23.041 8.032 -7.373 1.00 82.62 199 VAL A N 1
ATOM 1574 C CA . VAL A 1 199 ? 22.170 7.711 -6.237 1.00 82.62 199 VAL A CA 1
ATOM 1575 C C . VAL A 1 199 ? 22.941 6.969 -5.142 1.00 82.62 199 VAL A C 1
ATOM 1577 O O . VAL A 1 199 ? 22.684 7.175 -3.953 1.00 82.62 199 VAL A O 1
ATOM 1580 N N . HIS A 1 200 ? 23.907 6.130 -5.517 1.00 88.75 200 HIS A N 1
ATOM 1581 C CA . HIS A 1 200 ? 24.761 5.439 -4.560 1.00 88.75 200 HIS A CA 1
ATOM 1582 C C . HIS A 1 200 ? 25.691 6.406 -3.823 1.00 88.75 200 HIS A C 1
ATOM 1584 O O . HIS A 1 200 ? 25.810 6.296 -2.605 1.00 88.75 200 HIS A O 1
ATOM 1590 N N . SER A 1 201 ? 26.330 7.339 -4.537 1.00 84.94 201 SER A N 1
ATOM 1591 C CA . SER A 1 201 ? 27.264 8.303 -3.948 1.00 84.94 201 SER A CA 1
ATOM 1592 C C . SER A 1 201 ? 26.565 9.364 -3.105 1.00 84.94 201 SER A C 1
ATOM 1594 O O . SER A 1 201 ? 27.071 9.722 -2.048 1.00 84.94 201 SER A O 1
ATOM 1596 N N . THR A 1 202 ? 25.412 9.856 -3.558 1.00 79.69 202 THR A N 1
ATOM 1597 C CA . THR A 1 202 ? 24.722 11.000 -2.945 1.00 79.69 202 THR A CA 1
ATOM 1598 C C . THR A 1 202 ? 23.778 10.583 -1.823 1.00 79.69 202 THR A C 1
ATOM 1600 O O . THR A 1 202 ? 23.635 11.306 -0.843 1.00 79.69 202 THR A O 1
ATOM 1603 N N . TYR A 1 203 ? 23.127 9.420 -1.946 1.00 79.06 203 TYR A N 1
ATOM 1604 C CA . TYR A 1 203 ? 22.134 8.966 -0.972 1.00 79.06 203 TYR A CA 1
ATOM 1605 C C . TYR A 1 203 ? 22.617 7.731 -0.210 1.00 79.06 203 TYR A C 1
ATOM 1607 O O . TYR A 1 203 ? 23.251 7.826 0.834 1.00 79.06 203 TYR A O 1
ATOM 1615 N N . SER A 1 204 ? 22.252 6.536 -0.677 1.00 84.94 204 SER A N 1
ATOM 1616 C CA . SER A 1 204 ? 22.719 5.282 -0.087 1.00 84.94 204 SER A CA 1
ATOM 1617 C C . SER A 1 204 ? 22.411 4.102 -0.998 1.00 84.94 204 SER A C 1
ATOM 1619 O O . SER A 1 204 ? 21.476 4.139 -1.804 1.00 84.94 204 SER A O 1
ATOM 1621 N N . LYS A 1 205 ? 23.106 2.981 -0.778 1.00 88.19 205 LYS A N 1
ATOM 1622 C CA . LYS A 1 205 ? 22.812 1.720 -1.475 1.00 88.19 205 LYS A CA 1
ATOM 1623 C C . LYS A 1 205 ? 21.358 1.259 -1.352 1.00 88.19 205 LYS A C 1
ATOM 1625 O O . LYS A 1 205 ? 20.841 0.649 -2.276 1.00 88.19 205 LYS A O 1
ATOM 1630 N N . LYS A 1 206 ? 20.656 1.585 -0.260 1.00 86.44 206 LYS A N 1
ATOM 1631 C CA . LYS A 1 206 ? 19.243 1.198 -0.084 1.00 86.44 206 LYS A CA 1
ATOM 1632 C C . LYS A 1 206 ? 18.322 1.876 -1.111 1.00 86.44 206 LYS A C 1
ATOM 1634 O O . LYS A 1 206 ? 17.368 1.258 -1.585 1.00 86.44 206 LYS A O 1
ATOM 1639 N N . HIS A 1 207 ? 18.625 3.120 -1.487 1.00 84.81 207 HIS A N 1
ATOM 1640 C CA . HIS A 1 207 ? 17.895 3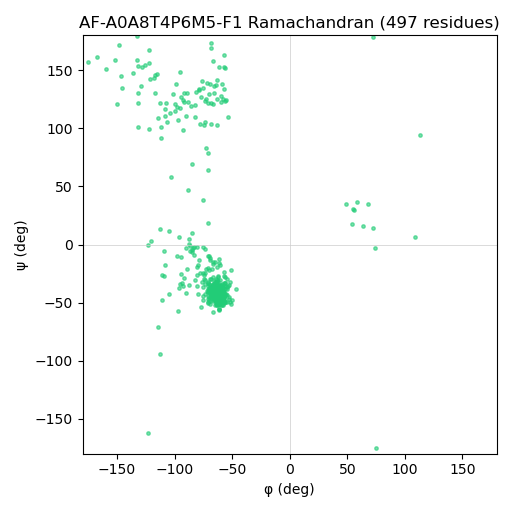.835 -2.537 1.00 84.81 207 HIS A CA 1
ATOM 1641 C C . HIS A 1 207 ? 18.166 3.218 -3.911 1.00 84.81 207 HIS A C 1
ATOM 1643 O O . HIS A 1 207 ? 17.230 2.982 -4.671 1.00 84.81 207 HIS A O 1
ATOM 1649 N N . VAL A 1 208 ? 19.420 2.839 -4.180 1.00 88.88 208 VAL A N 1
ATOM 1650 C CA . VAL A 1 208 ? 19.788 2.086 -5.389 1.00 88.88 208 VAL A CA 1
ATOM 1651 C C . VAL A 1 208 ? 19.028 0.762 -5.474 1.00 88.88 208 VAL A C 1
ATOM 1653 O O . VAL A 1 208 ? 18.488 0.425 -6.523 1.00 88.88 208 VAL A O 1
ATOM 1656 N N . HIS A 1 209 ? 18.923 0.020 -4.370 1.00 92.81 209 HIS A N 1
ATOM 1657 C CA . HIS A 1 209 ? 18.186 -1.249 -4.339 1.00 92.81 209 HIS A CA 1
ATOM 1658 C C . HIS A 1 209 ? 16.705 -1.052 -4.675 1.00 92.81 209 HIS A C 1
ATOM 1660 O O . HIS A 1 209 ? 16.129 -1.854 -5.404 1.00 92.81 209 HIS A O 1
ATOM 1666 N N . THR A 1 210 ? 16.111 0.045 -4.198 1.00 86.12 210 THR A N 1
ATOM 1667 C CA . THR A 1 210 ? 14.727 0.421 -4.522 1.00 86.12 210 THR A CA 1
ATOM 1668 C C . THR A 1 210 ? 14.560 0.710 -6.018 1.00 86.12 210 THR A C 1
ATOM 1670 O O . THR A 1 210 ? 13.577 0.272 -6.613 1.00 86.12 210 THR A O 1
ATOM 1673 N N . ILE A 1 211 ? 15.527 1.387 -6.650 1.00 87.62 211 ILE A N 1
ATOM 1674 C CA . ILE A 1 211 ? 15.529 1.599 -8.106 1.00 87.62 211 ILE A CA 1
ATOM 1675 C C . ILE A 1 211 ? 15.593 0.246 -8.820 1.00 87.62 211 ILE A C 1
ATOM 1677 O O . ILE A 1 211 ? 14.683 -0.071 -9.582 1.00 87.62 211 ILE A O 1
ATOM 1681 N N . ILE A 1 212 ? 16.600 -0.582 -8.508 1.00 92.06 212 ILE A N 1
ATOM 1682 C CA . ILE A 1 212 ? 16.819 -1.907 -9.120 1.00 92.06 212 ILE A CA 1
ATOM 1683 C C . ILE A 1 212 ? 15.557 -2.775 -9.047 1.00 92.06 212 ILE A C 1
ATOM 1685 O O . ILE A 1 212 ? 15.154 -3.353 -10.054 1.00 92.06 212 ILE A O 1
ATOM 1689 N N . LYS A 1 213 ? 14.886 -2.813 -7.889 1.00 91.56 213 LYS A N 1
ATOM 1690 C CA . LYS A 1 213 ? 13.637 -3.566 -7.697 1.00 91.56 213 LYS A CA 1
ATOM 1691 C C . LYS A 1 213 ? 12.556 -3.193 -8.714 1.00 91.56 213 LYS A C 1
ATOM 1693 O O . LYS A 1 213 ? 11.802 -4.059 -9.151 1.00 91.56 213 LYS A O 1
ATOM 1698 N N . ASN A 1 214 ? 12.457 -1.913 -9.067 1.00 87.81 214 ASN A N 1
ATOM 1699 C CA . ASN A 1 214 ? 11.368 -1.385 -9.884 1.00 87.81 214 ASN A CA 1
ATOM 1700 C C . ASN A 1 214 ? 11.694 -1.326 -11.389 1.00 87.81 214 ASN A C 1
ATOM 1702 O O . ASN A 1 214 ? 10.773 -1.152 -12.185 1.00 87.81 214 ASN A O 1
ATOM 1706 N N . VAL A 1 215 ? 12.954 -1.537 -11.798 1.00 91.12 215 VAL A N 1
ATOM 1707 C CA . VAL A 1 215 ? 13.363 -1.534 -13.217 1.00 91.12 215 VAL A CA 1
ATOM 1708 C C . VAL A 1 215 ? 12.652 -2.594 -14.072 1.00 91.12 215 VAL A C 1
ATOM 1710 O O . VAL A 1 215 ? 12.153 -2.212 -15.131 1.00 91.12 215 VAL A O 1
ATOM 1713 N N . PRO A 1 216 ? 12.524 -3.883 -13.668 1.00 92.12 216 PRO A N 1
ATOM 1714 C CA . PRO A 1 216 ? 11.891 -4.901 -14.515 1.00 92.12 216 PRO A CA 1
ATOM 1715 C C . PRO A 1 216 ? 10.506 -4.516 -15.031 1.00 92.12 216 PRO A C 1
ATOM 1717 O O . PRO A 1 216 ? 10.156 -4.826 -16.164 1.00 92.12 216 PRO A O 1
ATOM 1720 N N . VAL A 1 217 ? 9.743 -3.785 -14.220 1.00 84.19 217 VAL A N 1
ATOM 1721 C CA . VAL A 1 217 ? 8.403 -3.317 -14.572 1.00 84.19 217 VAL A CA 1
ATOM 1722 C C . VAL A 1 217 ? 8.421 -2.349 -15.762 1.00 84.19 217 VAL A C 1
ATOM 1724 O O . VAL A 1 217 ? 7.522 -2.393 -16.599 1.00 84.19 217 VAL A O 1
ATOM 1727 N N . GLY A 1 218 ? 9.429 -1.478 -15.840 1.00 86.44 218 GLY A N 1
ATOM 1728 C CA . GLY A 1 218 ? 9.560 -0.498 -16.918 1.00 86.44 218 GLY A CA 1
ATOM 1729 C C . GLY A 1 218 ? 10.018 -1.108 -18.245 1.00 86.44 218 GLY A C 1
ATOM 1730 O O . GLY A 1 218 ? 9.681 -0.578 -19.299 1.00 86.44 218 GLY A O 1
ATOM 1731 N N . LEU A 1 219 ? 10.734 -2.240 -18.220 1.00 93.56 219 LEU A N 1
ATOM 1732 C CA . LEU A 1 219 ? 11.363 -2.819 -19.419 1.00 93.56 219 LEU A CA 1
ATOM 1733 C C . LEU A 1 219 ? 10.380 -3.338 -20.471 1.00 93.56 219 LEU A C 1
ATOM 1735 O O . LEU A 1 219 ? 10.768 -3.518 -21.621 1.00 93.56 219 LEU A O 1
ATOM 1739 N N . GLY A 1 220 ? 9.101 -3.518 -20.137 1.00 93.56 220 GLY A N 1
ATOM 1740 C CA . GLY A 1 220 ? 8.097 -3.807 -21.161 1.00 93.56 220 GLY A CA 1
ATOM 1741 C C . GLY A 1 220 ? 7.940 -2.673 -22.186 1.00 93.56 220 GLY A C 1
ATOM 1742 O O . GLY A 1 220 ? 7.672 -2.944 -23.353 1.00 93.56 220 GLY A O 1
ATOM 1743 N N . ALA A 1 221 ? 8.209 -1.419 -21.796 1.00 93.38 221 ALA A N 1
ATOM 1744 C CA . ALA A 1 221 ? 8.231 -0.290 -22.726 1.00 93.38 221 ALA A CA 1
ATOM 1745 C C . ALA A 1 221 ? 9.394 -0.403 -23.722 1.00 93.38 221 ALA A C 1
ATOM 1747 O O . ALA A 1 221 ? 9.229 -0.108 -24.904 1.00 93.38 221 ALA A O 1
ATOM 1748 N N . LEU A 1 222 ? 10.552 -0.881 -23.255 1.00 94.50 222 LEU A N 1
ATOM 1749 C CA . LEU A 1 222 ? 11.716 -1.160 -24.093 1.00 94.50 222 LEU A CA 1
ATOM 1750 C C . LEU A 1 222 ? 11.450 -2.317 -25.069 1.00 94.50 222 LEU A C 1
ATOM 1752 O O . LEU A 1 222 ? 11.815 -2.214 -26.235 1.00 94.50 222 LEU A O 1
ATOM 1756 N N . ILE A 1 223 ? 10.755 -3.377 -24.635 1.00 96.12 223 ILE A N 1
ATOM 1757 C CA . ILE A 1 223 ? 10.310 -4.462 -25.530 1.00 96.12 223 ILE A CA 1
ATOM 1758 C C . ILE A 1 223 ? 9.380 -3.911 -26.614 1.00 96.12 223 ILE A C 1
ATOM 1760 O O . ILE A 1 223 ? 9.605 -4.171 -27.794 1.00 96.12 223 ILE A O 1
ATOM 1764 N N . ALA A 1 224 ? 8.364 -3.128 -26.232 1.00 96.50 224 ALA A N 1
ATOM 1765 C CA . ALA A 1 224 ? 7.425 -2.527 -27.179 1.00 96.50 224 ALA A CA 1
ATOM 1766 C C . ALA A 1 224 ? 8.149 -1.638 -28.206 1.00 96.50 224 ALA A C 1
ATOM 1768 O O . ALA A 1 224 ? 7.878 -1.724 -29.404 1.00 96.50 224 ALA A O 1
ATOM 1769 N N . TYR A 1 225 ? 9.116 -0.841 -27.748 1.00 96.75 225 TYR A N 1
ATOM 1770 C CA . TYR A 1 225 ? 9.952 -0.001 -28.601 1.00 96.75 225 TYR A CA 1
ATOM 1771 C C . TYR A 1 225 ? 10.783 -0.818 -29.597 1.00 96.75 225 TYR A C 1
ATOM 1773 O O . TYR A 1 225 ? 10.675 -0.615 -30.805 1.00 96.75 225 TYR A O 1
ATOM 1781 N N . SER A 1 226 ? 11.578 -1.775 -29.110 1.00 96.81 226 SER A N 1
ATOM 1782 C CA . SER A 1 226 ? 12.485 -2.573 -29.943 1.00 96.81 226 SER A CA 1
ATOM 1783 C C . SER A 1 226 ? 11.732 -3.487 -30.917 1.00 96.81 226 SER A C 1
ATOM 1785 O O . SER A 1 226 ? 12.151 -3.651 -32.065 1.00 96.81 226 SER A O 1
ATOM 1787 N N . LEU A 1 227 ? 10.578 -4.028 -30.512 1.00 97.25 227 LEU A N 1
ATOM 1788 C CA . LEU A 1 227 ? 9.697 -4.775 -31.409 1.00 97.25 227 LEU A CA 1
ATOM 1789 C C . LEU A 1 227 ? 9.150 -3.877 -32.525 1.00 97.25 227 LEU A C 1
ATOM 1791 O O . LEU A 1 227 ? 9.163 -4.282 -33.687 1.00 97.25 227 LEU A O 1
ATOM 1795 N N . THR A 1 228 ? 8.730 -2.653 -32.191 1.00 97.19 228 THR A N 1
ATOM 1796 C CA . THR A 1 228 ? 8.221 -1.691 -33.178 1.00 97.19 228 THR A CA 1
ATOM 1797 C C . THR A 1 228 ? 9.316 -1.289 -34.166 1.00 97.19 228 THR A C 1
ATOM 1799 O O . THR A 1 228 ? 9.075 -1.362 -35.367 1.00 97.19 228 THR A O 1
ATOM 1802 N N . ILE A 1 229 ? 10.542 -1.001 -33.705 1.00 97.50 229 ILE A N 1
ATOM 1803 C CA . ILE A 1 229 ? 11.697 -0.726 -34.584 1.00 97.50 229 ILE A CA 1
ATOM 1804 C C . ILE A 1 229 ? 11.937 -1.858 -35.581 1.00 97.50 229 ILE A C 1
ATOM 1806 O O . ILE A 1 229 ? 12.163 -1.593 -36.763 1.00 97.50 229 ILE A O 1
ATOM 1810 N N . SER A 1 230 ? 11.850 -3.117 -35.132 1.00 96.94 230 SER A N 1
ATOM 1811 C CA . SER A 1 230 ? 12.088 -4.286 -35.994 1.00 96.94 230 SER A CA 1
ATOM 1812 C C . SER A 1 230 ? 11.116 -4.399 -37.182 1.00 96.94 230 SER A C 1
ATOM 1814 O O . SER A 1 230 ? 11.302 -5.213 -38.090 1.00 96.94 230 SER A O 1
ATOM 1816 N N . ILE A 1 231 ? 10.041 -3.607 -37.157 1.00 96.56 231 ILE A N 1
ATOM 1817 C CA . ILE A 1 231 ? 9.004 -3.540 -38.183 1.00 96.56 231 ILE A CA 1
ATOM 1818 C C . ILE A 1 231 ? 9.079 -2.200 -38.916 1.00 96.56 231 ILE A C 1
ATOM 1820 O O . ILE A 1 231 ? 9.053 -2.169 -40.140 1.00 96.56 231 ILE A O 1
ATOM 1824 N N . THR A 1 232 ? 9.179 -1.088 -38.190 1.00 97.44 232 THR A N 1
ATOM 1825 C CA . THR A 1 232 ? 8.987 0.245 -38.762 1.00 97.44 232 THR A CA 1
ATOM 1826 C C . THR A 1 232 ? 10.220 0.800 -39.456 1.00 97.44 232 THR A C 1
ATOM 1828 O O . THR A 1 232 ? 10.060 1.536 -40.422 1.00 97.44 232 THR A O 1
ATOM 1831 N N . TYR A 1 233 ? 11.438 0.448 -39.032 1.00 97.50 233 TYR A N 1
ATOM 1832 C CA . TYR A 1 233 ? 12.653 0.969 -39.672 1.00 97.50 233 TYR A CA 1
ATOM 1833 C C . TYR A 1 233 ? 12.795 0.518 -41.134 1.00 97.50 233 TYR A C 1
ATOM 1835 O O . TYR A 1 233 ? 13.077 1.374 -41.973 1.00 97.50 233 TYR A O 1
ATOM 1843 N N . PRO A 1 234 ? 12.565 -0.766 -41.481 1.00 96.31 234 PRO A N 1
ATOM 1844 C CA . PRO A 1 234 ? 12.582 -1.200 -42.877 1.00 96.31 234 PRO A CA 1
ATOM 1845 C C . PRO A 1 234 ? 11.424 -0.639 -43.715 1.00 96.31 234 PRO A C 1
ATOM 1847 O O . PRO A 1 234 ? 11.588 -0.464 -44.915 1.00 96.31 234 PRO A O 1
ATOM 1850 N N . LEU A 1 235 ? 10.263 -0.368 -43.103 1.00 96.00 235 LEU A N 1
ATOM 1851 C CA . LEU A 1 235 ? 9.041 0.032 -43.820 1.00 96.00 235 LEU A CA 1
ATOM 1852 C C . LEU A 1 235 ? 8.893 1.547 -44.004 1.00 96.00 235 LEU A C 1
ATOM 1854 O O . LEU A 1 235 ? 8.465 2.003 -45.057 1.00 96.00 235 LEU A O 1
ATOM 1858 N N . PHE A 1 236 ? 9.214 2.325 -42.972 1.00 95.81 236 PHE A N 1
ATOM 1859 C CA . PHE A 1 236 ? 8.932 3.764 -42.895 1.00 95.81 236 PHE A CA 1
ATOM 1860 C C . PHE A 1 236 ? 10.200 4.609 -42.719 1.00 95.81 236 PHE A C 1
ATOM 1862 O O . PHE A 1 236 ? 10.125 5.827 -42.550 1.00 95.81 236 PHE A O 1
ATOM 1869 N N . GLY A 1 237 ? 11.373 3.973 -42.724 1.00 94.81 237 GLY A N 1
ATOM 1870 C CA . GLY A 1 237 ? 12.644 4.631 -42.457 1.00 94.81 237 GLY A CA 1
ATOM 1871 C C . GLY A 1 237 ? 12.839 5.005 -40.985 1.00 94.81 237 GLY A C 1
ATOM 1872 O O . GLY A 1 237 ? 11.999 4.777 -40.112 1.00 94.81 237 GLY A O 1
ATOM 1873 N N . ILE A 1 238 ? 14.005 5.582 -40.697 1.00 95.38 238 ILE A N 1
ATOM 1874 C CA . ILE A 1 238 ? 14.513 5.741 -39.327 1.00 95.38 238 ILE A CA 1
ATOM 1875 C C . ILE A 1 238 ? 13.715 6.790 -38.545 1.00 95.38 238 ILE A C 1
ATOM 1877 O O . ILE A 1 238 ? 13.354 6.554 -37.394 1.00 95.38 238 ILE A O 1
ATOM 1881 N N . TYR A 1 239 ? 13.412 7.939 -39.152 1.00 93.88 239 TYR A N 1
ATOM 1882 C CA . TYR A 1 239 ? 12.758 9.059 -38.465 1.00 93.88 239 TYR A CA 1
ATOM 1883 C C . TYR A 1 239 ? 11.318 8.723 -38.052 1.00 93.88 239 TYR A C 1
ATOM 1885 O O . TYR A 1 239 ? 10.999 8.730 -36.861 1.00 93.88 239 TYR A O 1
ATOM 1893 N N . ILE A 1 240 ? 10.469 8.354 -39.021 1.00 95.06 240 ILE A N 1
ATOM 1894 C CA . ILE A 1 240 ? 9.071 7.971 -38.767 1.00 95.06 240 ILE A CA 1
ATOM 1895 C C . ILE A 1 240 ? 9.025 6.709 -37.903 1.00 95.06 240 ILE A C 1
ATOM 1897 O O . ILE A 1 240 ? 8.269 6.650 -36.932 1.00 95.06 240 ILE A O 1
ATOM 1901 N N . GLY A 1 241 ? 9.885 5.725 -38.187 1.00 95.94 241 GLY A N 1
ATOM 1902 C CA . GLY A 1 241 ? 9.952 4.504 -37.393 1.00 95.94 241 GLY A CA 1
ATOM 1903 C C . GLY A 1 241 ? 10.305 4.752 -35.925 1.00 95.94 241 GLY A C 1
ATOM 1904 O O . GLY A 1 241 ? 9.745 4.101 -35.042 1.00 95.94 241 GLY A O 1
ATOM 1905 N N . THR A 1 242 ? 11.162 5.733 -35.636 1.00 94.00 242 THR A N 1
ATOM 1906 C CA . THR A 1 242 ? 11.518 6.125 -34.261 1.00 94.00 242 THR A CA 1
ATOM 1907 C C . THR A 1 242 ? 10.344 6.779 -33.543 1.00 94.00 242 THR A C 1
ATOM 1909 O O . THR A 1 242 ? 10.044 6.407 -32.407 1.00 94.00 242 THR A O 1
ATOM 1912 N N . LEU A 1 243 ? 9.629 7.693 -34.210 1.00 93.25 243 LEU A N 1
ATOM 1913 C CA . LEU A 1 243 ? 8.441 8.343 -33.651 1.00 93.25 243 LEU A CA 1
ATOM 1914 C C . LEU A 1 243 ? 7.352 7.317 -33.294 1.00 93.25 243 LEU A C 1
ATOM 1916 O O . LEU A 1 243 ? 6.849 7.314 -32.169 1.00 93.25 243 LEU A O 1
ATOM 1920 N N . LEU A 1 244 ? 7.045 6.399 -34.219 1.00 96.00 244 LEU A N 1
ATOM 1921 C CA . LEU A 1 244 ? 6.078 5.319 -33.995 1.00 96.00 244 LEU A CA 1
ATOM 1922 C C . LEU A 1 244 ? 6.499 4.397 -32.842 1.00 96.00 244 LEU A C 1
ATOM 1924 O O . LEU A 1 244 ? 5.663 3.979 -32.042 1.00 96.00 244 LEU A O 1
ATOM 1928 N N . SER A 1 245 ? 7.797 4.113 -32.718 1.00 95.38 245 SER A N 1
ATOM 1929 C CA . SER A 1 245 ? 8.322 3.256 -31.649 1.00 95.38 245 SER A CA 1
ATOM 1930 C C . SER A 1 245 ? 8.208 3.915 -30.272 1.00 95.38 245 SER A C 1
ATOM 1932 O O . SER A 1 245 ? 7.816 3.254 -29.308 1.00 95.38 245 SER A O 1
ATOM 1934 N N . PHE A 1 246 ? 8.475 5.223 -30.163 1.00 92.81 246 PHE A N 1
ATOM 1935 C CA . PHE A 1 246 ? 8.226 5.972 -28.926 1.00 92.81 246 PHE A CA 1
ATOM 1936 C C . PHE A 1 246 ? 6.738 6.016 -28.569 1.00 92.81 246 PHE A C 1
ATOM 1938 O O . PHE A 1 246 ? 6.384 5.829 -27.405 1.00 92.81 246 PHE A O 1
ATOM 1945 N N . PHE A 1 247 ? 5.864 6.196 -29.562 1.00 92.62 247 PHE A N 1
ATOM 1946 C CA . PHE A 1 247 ? 4.419 6.170 -29.350 1.00 92.62 247 PHE A CA 1
ATOM 1947 C C . PHE A 1 247 ? 3.941 4.809 -28.816 1.00 92.62 247 PHE A C 1
ATOM 1949 O O . PHE A 1 247 ? 3.208 4.757 -27.827 1.00 92.62 247 PHE A O 1
ATOM 1956 N N . ALA A 1 248 ? 4.430 3.701 -29.383 1.00 95.00 248 ALA A N 1
ATOM 1957 C CA . ALA A 1 248 ? 4.135 2.352 -28.898 1.00 95.00 248 ALA A CA 1
ATOM 1958 C C . ALA A 1 248 ? 4.616 2.127 -27.450 1.00 95.00 248 ALA A C 1
ATOM 1960 O O . ALA A 1 248 ? 3.872 1.600 -26.617 1.00 95.00 248 ALA A O 1
ATOM 1961 N N . ALA A 1 249 ? 5.831 2.577 -27.115 1.00 92.38 249 ALA A N 1
ATOM 1962 C CA . ALA A 1 249 ? 6.369 2.498 -25.755 1.00 92.38 249 ALA A CA 1
ATOM 1963 C C . ALA A 1 249 ? 5.538 3.316 -24.746 1.00 92.38 249 ALA A C 1
ATOM 1965 O O . ALA A 1 249 ? 5.285 2.857 -23.627 1.00 92.38 249 ALA A O 1
ATOM 1966 N N . ALA A 1 250 ? 5.073 4.505 -25.142 1.00 88.69 250 ALA A N 1
ATOM 196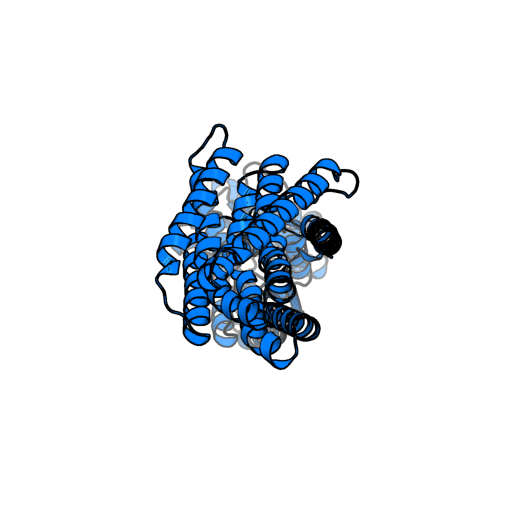7 C CA . ALA A 1 250 ? 4.208 5.350 -24.324 1.00 88.69 250 ALA A CA 1
ATOM 1968 C C . ALA A 1 250 ? 2.827 4.710 -24.093 1.00 88.69 250 ALA A C 1
ATOM 1970 O O . ALA A 1 250 ? 2.372 4.647 -22.948 1.00 88.69 250 ALA A O 1
ATOM 1971 N N . ILE A 1 251 ? 2.191 4.159 -25.138 1.00 91.62 251 ILE A N 1
ATOM 1972 C CA . ILE A 1 251 ? 0.922 3.416 -25.016 1.00 91.62 251 ILE A CA 1
ATOM 1973 C C . ILE A 1 251 ? 1.071 2.246 -24.047 1.00 91.62 251 ILE A C 1
ATOM 1975 O O . ILE A 1 251 ? 0.201 2.050 -23.192 1.00 91.62 251 ILE A O 1
ATOM 1979 N N . TYR A 1 252 ? 2.166 1.487 -24.147 1.00 91.31 252 TYR A N 1
ATOM 1980 C CA . TYR A 1 252 ? 2.434 0.382 -23.231 1.00 91.31 252 TYR A CA 1
ATOM 1981 C C . TYR A 1 252 ? 2.466 0.863 -21.772 1.00 91.31 252 TYR A C 1
ATOM 1983 O O . TYR A 1 252 ? 1.756 0.313 -20.928 1.00 91.31 252 TYR A O 1
ATOM 1991 N N . LEU A 1 253 ? 3.234 1.917 -21.465 1.00 85.12 253 LEU A N 1
ATOM 1992 C CA . LEU A 1 253 ? 3.341 2.441 -20.097 1.00 85.12 253 LEU A CA 1
ATOM 1993 C C . LEU A 1 253 ? 2.012 2.983 -19.561 1.00 85.12 253 LEU A C 1
ATOM 1995 O O . LEU A 1 253 ? 1.673 2.729 -18.399 1.00 85.12 253 LEU A O 1
ATOM 1999 N N . LEU A 1 254 ? 1.248 3.702 -20.387 1.00 85.81 254 LEU A N 1
ATOM 2000 C CA . LEU A 1 254 ? -0.071 4.220 -20.014 1.00 85.81 254 LEU A CA 1
ATOM 2001 C C . LEU A 1 254 ? -1.060 3.079 -19.746 1.00 85.81 254 LEU A C 1
ATOM 2003 O O . LEU A 1 254 ? -1.748 3.085 -18.722 1.00 85.81 254 LEU A O 1
ATOM 2007 N N . SER A 1 255 ? -1.075 2.065 -20.612 1.00 86.69 255 SER A N 1
ATOM 2008 C CA . SER A 1 255 ? -1.932 0.883 -20.475 1.00 86.69 255 SER A CA 1
ATOM 2009 C C . SER A 1 255 ? -1.579 0.088 -19.223 1.00 86.69 255 SER A C 1
ATOM 2011 O O . SER A 1 255 ? -2.457 -0.207 -18.413 1.00 86.69 255 SER A O 1
ATOM 2013 N N . TYR A 1 256 ? -0.290 -0.186 -19.001 1.00 84.69 256 TYR A N 1
ATOM 2014 C CA . TYR A 1 256 ? 0.191 -0.866 -17.802 1.00 84.69 256 TYR A CA 1
ATOM 2015 C C . TYR A 1 256 ? -0.207 -0.112 -16.529 1.00 84.69 256 TYR A C 1
ATOM 2017 O O . TYR A 1 256 ? -0.744 -0.707 -15.594 1.00 84.69 256 TYR A O 1
ATOM 2025 N N . THR A 1 257 ? 0.003 1.206 -16.497 1.00 77.94 257 THR A N 1
ATOM 2026 C CA . THR A 1 257 ? -0.327 2.035 -15.330 1.00 77.94 257 THR A CA 1
ATOM 2027 C C . THR A 1 257 ? -1.834 2.061 -15.074 1.00 77.94 257 THR A C 1
ATOM 2029 O O . THR A 1 257 ? -2.268 1.910 -13.933 1.00 77.94 257 THR A O 1
ATOM 2032 N N . SER A 1 258 ? -2.649 2.178 -16.125 1.00 78.00 258 SER A N 1
ATOM 2033 C CA . SER A 1 258 ? -4.113 2.150 -16.030 1.00 78.00 258 SER A CA 1
ATOM 2034 C C . SER A 1 258 ? -4.633 0.798 -15.529 1.00 78.00 258 SER A C 1
ATOM 2036 O O . SER A 1 258 ? -5.405 0.747 -14.568 1.00 78.00 258 SER A O 1
ATOM 2038 N N . ILE A 1 259 ? -4.155 -0.309 -16.108 1.00 80.12 259 ILE A N 1
ATOM 2039 C CA . ILE A 1 259 ? -4.528 -1.673 -15.704 1.00 80.12 259 ILE A CA 1
ATOM 2040 C C . ILE A 1 259 ? -4.098 -1.932 -14.261 1.00 80.12 259 ILE A C 1
ATOM 2042 O O . ILE A 1 259 ? -4.905 -2.385 -13.451 1.00 80.12 259 ILE A O 1
ATOM 2046 N N . LYS A 1 260 ? -2.861 -1.582 -13.896 1.00 74.62 260 LYS A N 1
ATOM 2047 C CA . LYS A 1 260 ? -2.360 -1.719 -12.526 1.00 74.62 260 LYS A CA 1
ATOM 2048 C C . LYS A 1 260 ? -3.208 -0.935 -11.530 1.00 74.62 260 LYS A C 1
ATOM 2050 O O . LYS A 1 260 ? -3.548 -1.477 -10.484 1.00 74.62 260 LYS A O 1
ATOM 2055 N N . ASN A 1 261 ? -3.577 0.302 -11.855 1.00 66.94 261 ASN A N 1
ATOM 2056 C CA . ASN A 1 261 ? -4.419 1.131 -10.993 1.00 66.94 261 ASN A CA 1
ATOM 2057 C C . ASN A 1 261 ? -5.843 0.571 -10.856 1.00 66.94 261 ASN A C 1
ATOM 2059 O O . ASN A 1 261 ? -6.429 0.679 -9.783 1.00 66.94 261 ASN A O 1
ATOM 2063 N N . ARG A 1 262 ? -6.395 -0.052 -11.907 1.00 67.81 262 ARG A N 1
ATOM 2064 C CA . ARG A 1 262 ? -7.692 -0.751 -11.843 1.00 67.81 262 ARG A CA 1
ATOM 2065 C C . ARG A 1 262 ? -7.620 -2.037 -11.015 1.00 67.81 262 ARG A C 1
ATOM 2067 O O . ARG A 1 262 ? -8.553 -2.332 -10.273 1.00 67.81 262 ARG A O 1
ATOM 2074 N N . LEU A 1 263 ? -6.526 -2.793 -11.132 1.00 65.12 263 LEU A N 1
ATOM 2075 C CA . LEU A 1 263 ? -6.313 -4.048 -10.403 1.00 65.12 263 LEU A CA 1
ATOM 2076 C C . LEU A 1 263 ? -5.928 -3.824 -8.933 1.00 65.12 263 LEU A C 1
ATOM 2078 O O . LEU A 1 263 ? -6.306 -4.618 -8.071 1.00 65.12 263 LEU A O 1
ATOM 2082 N N . GLN A 1 264 ? -5.221 -2.736 -8.612 1.00 63.03 264 GLN A N 1
ATOM 2083 C CA . GLN A 1 264 ? -5.005 -2.297 -7.235 1.00 63.03 264 GLN A CA 1
ATOM 2084 C C . GLN A 1 264 ? -6.302 -1.707 -6.678 1.00 63.03 264 GLN A C 1
ATOM 2086 O O . GLN A 1 264 ? -6.512 -0.496 -6.657 1.00 63.03 264 GLN A O 1
ATOM 2091 N N . LYS A 1 265 ? -7.187 -2.588 -6.204 1.00 56.75 265 LYS A N 1
ATOM 2092 C CA . LYS A 1 265 ? -8.400 -2.215 -5.472 1.00 56.75 265 LYS A CA 1
ATOM 2093 C C . LYS A 1 265 ? -8.001 -1.302 -4.305 1.00 56.75 265 LYS A C 1
ATOM 2095 O O . LYS A 1 265 ? -7.358 -1.758 -3.359 1.00 56.75 265 LYS A O 1
ATOM 2100 N N . LYS A 1 266 ? -8.341 -0.011 -4.379 1.00 66.56 266 LYS A N 1
ATOM 2101 C CA . LYS A 1 266 ? -8.128 0.920 -3.263 1.00 66.56 266 LYS A CA 1
ATOM 2102 C C . LYS A 1 266 ? -8.917 0.402 -2.064 1.00 66.56 266 LYS A C 1
ATOM 2104 O O . LYS A 1 266 ? -10.126 0.197 -2.159 1.00 66.56 266 LYS A O 1
ATOM 2109 N N . GLU A 1 267 ? -8.233 0.156 -0.951 1.00 76.69 267 GLU A N 1
ATOM 2110 C CA . GLU A 1 267 ? -8.908 -0.230 0.283 1.00 76.69 267 GLU A CA 1
ATOM 2111 C C . GLU A 1 267 ? -9.718 0.950 0.810 1.00 76.69 267 GLU A C 1
ATOM 2113 O O . GLU A 1 267 ? -9.174 1.892 1.383 1.00 76.69 267 GLU A O 1
ATOM 2118 N N . LEU A 1 268 ? -11.031 0.882 0.616 1.00 91.38 268 LEU A N 1
ATOM 2119 C CA . LEU A 1 268 ? -11.969 1.859 1.142 1.00 91.38 268 LEU A CA 1
ATOM 2120 C C . LEU A 1 268 ? -12.585 1.327 2.437 1.00 91.38 268 LEU A C 1
ATOM 2122 O O . LEU A 1 268 ? -13.227 0.269 2.437 1.00 91.38 268 LEU A O 1
ATOM 2126 N N . LEU A 1 269 ? -12.357 2.037 3.543 1.00 96.12 269 LEU A N 1
ATOM 2127 C CA . LEU A 1 269 ? -12.922 1.701 4.847 1.00 96.12 269 LEU A CA 1
ATOM 2128 C C . LEU A 1 269 ? -14.354 2.232 4.943 1.00 96.12 269 LEU A C 1
ATOM 2130 O O . LEU A 1 269 ? -14.564 3.438 4.867 1.00 96.12 269 LEU A O 1
ATOM 2134 N N . GLY A 1 270 ? -15.325 1.346 5.153 1.00 97.75 270 GLY A N 1
ATOM 2135 C CA . GLY A 1 270 ? -16.690 1.721 5.515 1.00 97.75 270 GLY A CA 1
ATOM 2136 C C . GLY A 1 270 ? -16.858 1.827 7.030 1.00 97.75 270 GLY A C 1
ATOM 2137 O O . GLY A 1 270 ? -16.512 0.903 7.762 1.00 97.75 270 GLY A O 1
ATOM 2138 N N . VAL A 1 271 ? -17.423 2.928 7.510 1.00 98.19 271 VAL A N 1
ATOM 2139 C CA . VAL A 1 271 ? -17.730 3.157 8.924 1.00 98.19 271 VAL A CA 1
ATOM 2140 C C . VAL A 1 271 ? -19.242 3.225 9.085 1.00 98.19 271 VAL A C 1
ATOM 2142 O O . VAL A 1 271 ? -19.871 4.200 8.668 1.00 98.19 271 VAL A O 1
ATOM 2145 N N . LEU A 1 272 ? -19.820 2.186 9.695 1.00 97.94 272 LEU A N 1
ATOM 2146 C CA . LEU A 1 272 ? -21.208 2.210 10.151 1.00 97.94 272 LEU A CA 1
ATOM 2147 C C . LEU A 1 272 ? -21.270 3.010 11.456 1.00 97.94 272 LEU A C 1
ATOM 2149 O O . LEU A 1 272 ? -20.860 2.517 12.512 1.00 97.94 272 LEU A O 1
ATOM 2153 N N . GLY A 1 273 ? -21.753 4.247 11.356 1.00 95.25 273 GLY A N 1
ATOM 2154 C CA . GLY A 1 273 ? -21.853 5.208 12.448 1.00 95.25 273 GLY A CA 1
ATOM 2155 C C . GLY A 1 273 ? -23.275 5.719 12.667 1.00 95.25 273 GLY A C 1
ATOM 2156 O O . GLY A 1 273 ? -24.254 5.117 12.238 1.00 95.25 273 GLY A O 1
ATOM 2157 N N . GLY A 1 274 ? -23.403 6.840 13.375 1.00 92.31 274 GLY A N 1
ATOM 2158 C CA . GLY A 1 274 ? -24.684 7.429 13.784 1.00 92.31 274 GLY A CA 1
ATOM 2159 C C . GLY A 1 274 ? -25.377 6.684 14.922 1.00 92.31 274 GLY A C 1
ATOM 2160 O O . GLY A 1 274 ? -26.353 7.174 15.477 1.00 92.31 274 GLY A O 1
ATOM 2161 N N . LEU A 1 275 ? -24.797 5.576 15.381 1.00 90.19 275 LEU A N 1
ATOM 2162 C CA . LEU A 1 275 ? -25.195 4.782 16.549 1.00 90.19 275 LEU A CA 1
ATOM 2163 C C . LEU A 1 275 ? -24.796 5.484 17.870 1.00 90.19 275 LEU A C 1
ATOM 2165 O O . LEU A 1 275 ? -24.381 4.854 18.850 1.00 90.19 275 LEU A O 1
ATOM 2169 N N . GLY A 1 276 ? -24.940 6.811 17.860 1.00 86.25 276 GLY A N 1
ATOM 2170 C CA . GLY A 1 276 ? -24.105 7.821 18.503 1.00 86.25 276 GLY A CA 1
ATOM 2171 C C . GLY A 1 276 ? -23.383 8.669 17.436 1.00 86.25 276 GLY A C 1
ATOM 2172 O O . GLY A 1 276 ? -22.322 8.269 16.960 1.00 86.25 276 GLY A O 1
ATOM 2173 N N . PRO A 1 277 ? -23.912 9.836 17.022 1.00 90.06 277 PRO A N 1
ATOM 2174 C CA . PRO A 1 277 ? -23.198 10.724 16.095 1.00 90.06 277 PRO A CA 1
ATOM 2175 C C . PRO A 1 277 ? -21.823 11.166 16.626 1.00 90.06 277 PRO A C 1
ATOM 2177 O O . PRO A 1 277 ? -20.834 11.132 15.895 1.00 90.06 277 PRO A O 1
ATOM 2180 N N . GLU A 1 278 ? -21.727 11.459 17.925 1.00 87.19 278 GLU A N 1
ATOM 2181 C CA . GLU A 1 278 ? -20.472 11.841 18.590 1.00 87.19 278 GLU A CA 1
ATOM 2182 C C . GLU A 1 278 ? -19.392 10.753 18.513 1.00 87.19 278 GLU A C 1
ATOM 2184 O O . GLU A 1 278 ? -18.225 11.045 18.249 1.00 87.19 278 GLU A O 1
ATOM 2189 N N . SER A 1 279 ? -19.767 9.477 18.670 1.00 87.00 279 SER A N 1
ATOM 2190 C CA . SER A 1 279 ? -18.807 8.369 18.563 1.00 87.00 279 SER A CA 1
ATOM 2191 C C . SER A 1 279 ? -18.227 8.245 17.157 1.00 87.00 279 SER A C 1
ATOM 2193 O O . SER A 1 279 ? -17.063 7.886 16.982 1.00 87.00 279 SER A O 1
ATOM 2195 N N . THR A 1 280 ? -19.030 8.595 16.154 1.00 93.50 280 THR A N 1
ATOM 2196 C CA . THR A 1 280 ? -18.642 8.561 14.744 1.00 93.50 280 THR A CA 1
ATOM 2197 C C . THR A 1 280 ? -17.621 9.652 14.436 1.00 93.50 280 THR A C 1
ATOM 2199 O O . THR A 1 280 ? -16.589 9.372 13.823 1.00 93.50 280 THR A O 1
ATOM 2202 N N . ILE A 1 281 ? -17.864 10.873 14.924 1.00 93.31 281 ILE A N 1
ATOM 2203 C CA . ILE A 1 281 ? -16.919 11.992 14.805 1.00 93.31 281 ILE A CA 1
ATOM 2204 C C . ILE A 1 281 ? -15.609 11.659 15.522 1.00 93.31 281 ILE A C 1
ATOM 2206 O O . ILE A 1 281 ? -14.529 11.860 14.964 1.00 93.31 281 ILE A O 1
ATOM 2210 N N . GLU A 1 282 ? -15.678 11.131 16.745 1.00 91.69 282 GLU A N 1
ATOM 2211 C CA . GLU A 1 282 ? -14.475 10.825 17.520 1.00 91.69 282 GLU A CA 1
ATOM 2212 C C . GLU A 1 282 ? -13.651 9.693 16.886 1.00 91.69 282 GLU A C 1
ATOM 2214 O O . GLU A 1 282 ? -12.425 9.793 16.823 1.00 91.69 282 GLU A O 1
ATOM 2219 N N . PHE A 1 283 ? -14.296 8.664 16.325 1.00 95.06 283 PHE A N 1
ATOM 2220 C CA . PHE A 1 283 ? -13.590 7.629 15.568 1.00 95.06 283 PHE A CA 1
ATOM 2221 C C . PHE A 1 283 ? -12.849 8.210 14.360 1.00 95.06 283 PHE A C 1
ATOM 2223 O O . PHE A 1 283 ? -11.668 7.919 14.163 1.00 95.06 283 PHE A O 1
ATOM 2230 N N . TYR A 1 284 ? -13.500 9.083 13.584 1.00 96.44 284 TYR A N 1
ATOM 2231 C CA . TYR A 1 284 ? -12.843 9.729 12.449 1.00 96.44 284 TYR A CA 1
ATOM 2232 C C . TYR A 1 284 ? -11.677 10.623 12.894 1.00 96.44 284 TYR A C 1
ATOM 2234 O O . TYR A 1 284 ? -10.595 10.570 12.308 1.00 96.44 284 TYR A O 1
ATOM 2242 N N . ARG A 1 285 ? -11.833 11.358 14.005 1.00 95.38 285 ARG A N 1
ATOM 2243 C CA . ARG A 1 285 ? -10.735 12.119 14.623 1.00 95.38 285 ARG A CA 1
ATOM 2244 C C . ARG A 1 285 ? -9.556 11.228 15.009 1.00 95.38 285 ARG A C 1
ATOM 2246 O O . ARG A 1 285 ? -8.415 11.651 14.827 1.00 95.38 285 ARG A O 1
ATOM 2253 N N . PHE A 1 286 ? -9.791 10.022 15.530 1.00 95.62 286 PHE A N 1
ATOM 2254 C CA . PHE A 1 286 ? -8.702 9.083 15.808 1.00 95.62 286 PHE A CA 1
ATOM 2255 C C . PHE A 1 286 ? -7.990 8.638 14.533 1.00 95.62 286 PHE A C 1
ATOM 2257 O O . PHE A 1 286 ? -6.763 8.640 14.525 1.00 95.62 286 PHE A O 1
ATOM 2264 N N . LEU A 1 287 ? -8.717 8.321 13.456 1.00 96.31 287 LEU A N 1
ATOM 2265 C CA . LEU A 1 287 ? -8.093 7.961 12.177 1.00 96.31 287 LEU A CA 1
ATOM 2266 C C . LEU A 1 287 ? -7.184 9.080 11.653 1.00 96.31 287 LEU A C 1
ATOM 2268 O O . LEU A 1 287 ? -6.051 8.806 11.268 1.00 96.31 287 LEU A O 1
ATOM 2272 N N . ILE A 1 288 ? -7.645 10.334 11.702 1.00 95.50 288 ILE A N 1
ATOM 2273 C CA . ILE A 1 288 ? -6.854 11.498 11.273 1.00 95.50 288 ILE A CA 1
ATOM 2274 C C . ILE A 1 288 ? -5.591 11.641 12.128 1.00 95.50 288 ILE A C 1
ATOM 2276 O O . ILE A 1 288 ? -4.501 11.784 11.587 1.00 95.50 288 ILE A O 1
ATOM 2280 N N . LYS A 1 289 ? -5.724 11.581 13.459 1.00 94.69 289 LYS A N 1
ATOM 2281 C CA . LYS A 1 289 ? -4.603 11.808 14.386 1.00 94.69 289 LYS A CA 1
ATOM 2282 C C . LYS A 1 289 ? -3.571 10.685 14.404 1.00 94.69 289 LYS A C 1
ATOM 2284 O O . LYS A 1 289 ? -2.413 10.940 14.714 1.00 94.69 289 LYS A O 1
ATOM 2289 N N . LEU A 1 290 ? -4.002 9.445 14.184 1.00 94.44 290 LEU A N 1
ATOM 2290 C CA . LEU A 1 290 ? -3.138 8.267 14.272 1.00 94.44 290 LEU A CA 1
ATOM 2291 C C . LEU A 1 290 ? -2.461 7.934 12.941 1.00 94.44 290 LEU A C 1
ATOM 2293 O O . LEU A 1 290 ? -1.455 7.226 12.953 1.00 94.44 290 LEU A O 1
ATOM 2297 N N . MET A 1 291 ? -2.994 8.403 11.807 1.00 92.00 291 MET A N 1
ATOM 2298 C CA . MET A 1 291 ? -2.368 8.180 10.507 1.00 92.00 291 MET A CA 1
ATOM 2299 C C . MET A 1 291 ? -1.083 9.011 10.388 1.00 92.00 291 MET A C 1
ATOM 2301 O O . MET A 1 291 ? -1.151 10.238 10.470 1.00 92.00 291 MET A O 1
ATOM 2305 N N . PRO A 1 292 ? 0.086 8.392 10.148 1.00 89.25 292 PRO A N 1
ATOM 2306 C CA . PRO A 1 292 ? 1.295 9.142 9.841 1.00 89.25 292 PRO A CA 1
ATOM 2307 C C . PRO A 1 292 ? 1.191 9.702 8.417 1.00 89.25 292 PRO A C 1
ATOM 2309 O O . PRO A 1 292 ? 1.321 8.960 7.442 1.00 89.25 292 PRO A O 1
ATOM 2312 N N . VAL A 1 293 ? 0.952 11.007 8.295 1.00 84.88 293 VAL A N 1
ATOM 2313 C CA . VAL A 1 293 ? 0.793 11.702 7.008 1.00 84.88 293 VAL A CA 1
ATOM 2314 C C . VAL A 1 293 ? 1.872 12.762 6.809 1.00 84.88 293 VAL A C 1
ATOM 2316 O O . VAL A 1 293 ? 2.282 13.418 7.764 1.00 84.88 293 VAL A O 1
ATOM 2319 N N . LYS A 1 294 ? 2.337 12.929 5.563 1.00 81.94 294 LYS A N 1
ATOM 2320 C CA . LYS A 1 294 ? 3.174 14.071 5.149 1.00 81.94 294 LYS A CA 1
ATOM 2321 C C . LYS A 1 294 ? 2.408 15.026 4.231 1.00 81.94 294 LYS A C 1
ATOM 2323 O O . LYS A 1 294 ? 2.723 16.207 4.181 1.00 81.94 294 LYS A O 1
ATOM 2328 N N . ARG A 1 295 ? 1.412 14.510 3.508 1.00 78.44 295 ARG A N 1
ATOM 2329 C CA . ARG A 1 295 ? 0.489 15.261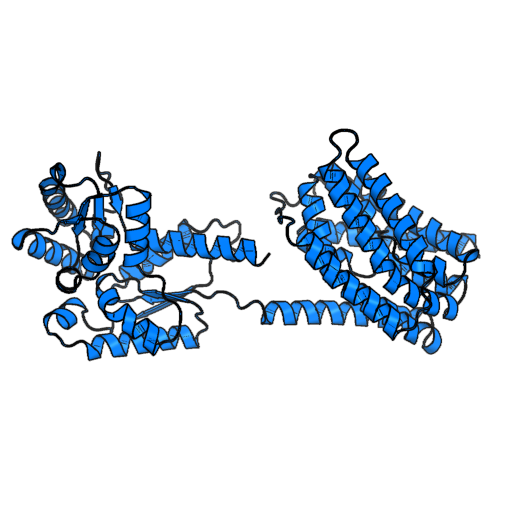 2.650 1.00 78.44 295 ARG A CA 1
ATOM 2330 C C . ARG A 1 295 ? -0.939 14.814 2.922 1.00 78.44 295 ARG A C 1
ATOM 2332 O O . ARG A 1 295 ? -1.160 13.683 3.352 1.00 78.44 295 ARG A O 1
ATOM 2339 N N . GLU A 1 296 ? -1.909 15.647 2.573 1.00 78.75 296 GLU A N 1
ATOM 2340 C CA . GLU A 1 296 ? -3.330 15.320 2.741 1.00 78.75 296 GLU A CA 1
ATOM 2341 C C . GLU A 1 296 ? -3.727 14.013 2.031 1.00 78.75 296 GLU A C 1
ATOM 2343 O O . GLU A 1 296 ? -4.502 13.218 2.557 1.00 78.75 296 GLU A O 1
ATOM 2348 N N . GLN A 1 297 ? -3.133 13.729 0.868 1.00 85.06 297 GLN A N 1
ATOM 2349 C CA . GLN A 1 297 ? -3.413 12.528 0.072 1.00 85.06 297 GLN A CA 1
ATOM 2350 C C . GLN A 1 297 ? -2.896 11.233 0.719 1.00 85.06 297 GLN A C 1
ATOM 2352 O O . GLN A 1 297 ? -3.214 10.146 0.235 1.00 85.06 297 GLN A O 1
ATOM 2357 N N . ASP A 1 298 ? -2.097 11.330 1.786 1.00 81.50 298 ASP A N 1
ATOM 2358 C CA . ASP A 1 298 ? -1.621 10.171 2.540 1.00 81.50 298 ASP A CA 1
ATOM 2359 C C . ASP A 1 298 ? -2.662 9.691 3.577 1.00 81.50 298 ASP A C 1
ATOM 2361 O O . ASP A 1 298 ? -2.494 8.616 4.158 1.00 81.50 298 ASP A O 1
ATOM 2365 N N . HIS A 1 299 ? -3.746 10.448 3.812 1.00 89.06 299 HIS A N 1
ATOM 2366 C CA . HIS A 1 299 ? -4.851 10.009 4.666 1.00 89.06 299 HIS A CA 1
ATOM 2367 C C . HIS A 1 299 ? -5.614 8.816 4.074 1.00 89.06 299 HIS A C 1
ATOM 2369 O O . HIS A 1 299 ? -5.632 8.560 2.868 1.00 89.06 299 HIS A O 1
ATOM 2375 N N . LEU A 1 300 ? -6.297 8.081 4.955 1.00 89.81 300 LEU A N 1
ATOM 2376 C CA . LEU A 1 300 ? -7.204 7.015 4.548 1.00 89.81 300 LEU A CA 1
ATOM 2377 C C . LEU A 1 300 ? -8.384 7.582 3.757 1.00 89.81 300 LEU A C 1
ATOM 2379 O O . LEU A 1 300 ? -9.021 8.543 4.184 1.00 89.81 300 LEU A O 1
ATOM 2383 N N . GLN A 1 301 ? -8.750 6.906 2.670 1.00 91.00 301 GLN A N 1
ATOM 2384 C CA . GLN A 1 301 ? -10.086 7.070 2.112 1.00 91.00 301 GLN A CA 1
ATOM 2385 C C . GLN A 1 301 ? -11.084 6.346 3.025 1.00 91.00 301 GLN A C 1
ATOM 2387 O O . GLN A 1 301 ? -10.947 5.148 3.297 1.00 91.00 301 GLN A O 1
ATOM 2392 N N . VAL A 1 302 ? -12.082 7.081 3.514 1.00 95.69 302 VAL A N 1
ATOM 2393 C CA . VAL A 1 302 ? -13.082 6.580 4.462 1.00 95.69 302 VAL A CA 1
ATOM 2394 C C . VAL A 1 302 ? -14.471 6.961 3.967 1.00 95.69 302 VAL A C 1
ATOM 2396 O O . VAL A 1 302 ? -14.726 8.119 3.652 1.00 95.69 302 VAL A O 1
ATOM 2399 N N . LEU A 1 303 ? -15.378 5.989 3.929 1.00 97.62 303 LEU A N 1
ATOM 2400 C CA . LEU A 1 303 ? -16.808 6.222 3.774 1.00 97.62 303 LEU A CA 1
ATOM 2401 C C . LEU A 1 303 ? -17.458 6.146 5.147 1.00 97.62 303 LEU A C 1
ATOM 2403 O O . LEU A 1 303 ? -17.388 5.110 5.805 1.00 97.62 303 LEU A O 1
ATOM 2407 N N . ILE A 1 304 ? -18.114 7.219 5.569 1.00 98.25 304 ILE A N 1
ATOM 2408 C CA . ILE A 1 304 ? -18.845 7.259 6.833 1.00 98.25 304 ILE A CA 1
ATOM 2409 C C . ILE A 1 304 ? -20.328 7.363 6.515 1.00 98.25 304 ILE A C 1
ATOM 2411 O O . ILE A 1 304 ? -20.759 8.316 5.873 1.00 98.25 304 ILE A O 1
ATOM 2415 N N . TYR A 1 305 ? -21.109 6.399 6.995 1.00 97.88 305 TYR A N 1
ATOM 2416 C CA . TYR A 1 305 ? -22.562 6.485 6.965 1.00 97.88 305 TYR A CA 1
ATOM 2417 C C . TYR A 1 305 ? -23.063 6.618 8.398 1.00 97.88 305 TYR A C 1
ATOM 2419 O O . TYR A 1 305 ? -23.073 5.652 9.163 1.00 97.88 305 TYR A O 1
ATOM 2427 N N . SER A 1 306 ? -23.402 7.851 8.777 1.00 96.88 306 SER A N 1
ATOM 2428 C CA . SER A 1 306 ? -23.902 8.183 10.109 1.00 96.88 306 SER A CA 1
ATOM 2429 C C . SER A 1 306 ? -25.427 8.125 10.111 1.00 96.88 306 SER A C 1
ATOM 2431 O O . SER A 1 306 ? -26.076 9.070 9.669 1.00 96.88 306 SER A O 1
ATOM 2433 N N . ASN A 1 307 ? -25.998 7.015 10.588 1.00 96.38 307 ASN A N 1
ATOM 2434 C CA . ASN A 1 307 ? -27.445 6.809 10.635 1.00 96.38 307 ASN A CA 1
ATOM 2435 C C . ASN A 1 307 ? -27.988 6.791 12.081 1.00 96.38 307 ASN A C 1
ATOM 2437 O O . ASN A 1 307 ? -28.058 5.727 12.698 1.00 96.38 307 ASN A O 1
ATOM 2441 N N . PRO A 1 308 ? -28.412 7.941 12.639 1.00 94.12 308 PRO A N 1
ATOM 2442 C CA . PRO A 1 308 ? -29.054 7.991 13.952 1.00 94.12 308 PRO A CA 1
ATOM 2443 C C . PRO A 1 308 ? -30.508 7.503 13.956 1.00 94.12 308 PRO A C 1
ATOM 2445 O O . PRO A 1 308 ? -31.118 7.474 15.022 1.00 94.12 308 PRO A O 1
ATOM 2448 N N . LYS A 1 309 ? -31.080 7.121 12.802 1.00 95.12 309 LYS A N 1
ATOM 2449 C CA . LYS A 1 309 ? -32.429 6.536 12.729 1.00 95.12 309 LYS A CA 1
ATOM 2450 C C . LYS A 1 309 ? -32.459 5.060 13.128 1.00 95.12 309 LYS A C 1
ATOM 2452 O O . LYS A 1 309 ? -33.540 4.543 13.392 1.00 95.12 309 LYS A O 1
ATOM 2457 N N . VAL A 1 310 ? -31.299 4.401 13.230 1.00 95.62 310 VAL A N 1
ATOM 2458 C CA . VAL A 1 310 ? -31.210 3.038 13.770 1.00 95.62 310 VAL A CA 1
ATOM 2459 C C . VAL A 1 310 ? -31.786 3.024 15.195 1.00 95.62 310 VAL A C 1
ATOM 2461 O O . VAL A 1 310 ? -31.307 3.793 16.040 1.00 95.62 310 VAL A O 1
ATOM 2464 N N . PRO A 1 311 ? -32.768 2.150 15.499 1.00 95.88 311 PRO A N 1
ATOM 2465 C CA . PRO A 1 311 ? -33.386 2.096 16.820 1.00 95.88 311 PRO A CA 1
ATOM 2466 C C . PRO A 1 311 ? -32.383 1.859 17.958 1.00 95.88 311 PRO A C 1
ATOM 2468 O O . PRO A 1 311 ? -31.240 1.431 17.751 1.00 95.88 311 PRO A O 1
ATOM 2471 N N . ASP A 1 312 ? -32.801 2.132 19.196 1.00 95.06 312 ASP A N 1
ATOM 2472 C CA . ASP A 1 312 ? -31.926 1.936 20.351 1.00 95.06 312 ASP A CA 1
ATOM 2473 C C . ASP A 1 312 ? -31.545 0.457 20.529 1.00 95.06 312 ASP A C 1
ATOM 2475 O O . ASP A 1 312 ? -32.389 -0.439 20.633 1.00 95.06 312 ASP A O 1
ATOM 2479 N N . ARG A 1 313 ? -30.233 0.205 20.581 1.00 95.81 313 ARG A N 1
ATOM 2480 C CA . ARG A 1 313 ? -29.681 -1.151 20.653 1.00 95.81 313 ARG A CA 1
ATOM 2481 C C . ARG A 1 313 ? -29.976 -1.808 21.995 1.00 95.81 313 ARG A C 1
ATOM 2483 O O . ARG A 1 313 ? -30.229 -3.007 22.031 1.00 95.81 313 ARG A O 1
ATOM 2490 N N . THR A 1 314 ? -29.936 -1.050 23.092 1.00 95.69 314 THR A N 1
ATOM 2491 C CA . THR A 1 314 ? -30.158 -1.612 24.429 1.00 95.69 314 THR A CA 1
ATOM 2492 C C . THR A 1 314 ? -31.617 -2.012 24.602 1.00 95.69 314 THR A C 1
ATOM 2494 O O . THR A 1 314 ? -31.885 -3.143 25.000 1.00 95.69 314 THR A O 1
ATOM 2497 N N . ALA A 1 315 ? -32.552 -1.135 24.238 1.00 95.94 315 ALA A N 1
ATOM 2498 C CA . ALA A 1 315 ? -33.983 -1.415 24.255 1.00 95.94 315 ALA A CA 1
ATOM 2499 C C . ALA A 1 315 ? -34.327 -2.622 23.372 1.00 95.94 315 ALA A C 1
ATOM 2501 O O . ALA A 1 315 ? -35.062 -3.511 23.801 1.00 95.94 315 ALA A O 1
ATOM 2502 N N . SER A 1 316 ? -33.739 -2.701 22.174 1.00 97.00 316 SER A N 1
ATOM 2503 C CA . SER A 1 316 ? -33.905 -3.845 21.275 1.00 97.00 316 SER A CA 1
ATOM 2504 C C . SER A 1 316 ? -33.398 -5.157 21.888 1.00 97.00 316 SER A C 1
ATOM 2506 O O . SER A 1 316 ? -34.124 -6.153 21.883 1.00 97.00 316 SER A O 1
ATOM 2508 N N . ILE A 1 317 ? -32.192 -5.159 22.475 1.00 96.31 317 ILE A N 1
ATOM 2509 C CA . ILE A 1 317 ? -31.595 -6.361 23.073 1.00 96.31 317 ILE A CA 1
ATOM 2510 C C . ILE A 1 317 ? -32.416 -6.853 24.268 1.00 96.31 317 ILE A C 1
ATOM 2512 O O . ILE A 1 317 ? -32.758 -8.033 24.337 1.00 96.31 317 ILE A O 1
ATOM 2516 N N . LEU A 1 318 ? -32.755 -5.948 25.191 1.00 95.69 318 LEU A N 1
ATOM 2517 C CA . LEU A 1 318 ? -33.490 -6.286 26.412 1.00 95.69 318 LEU A CA 1
ATOM 2518 C C . LEU A 1 318 ? -34.943 -6.678 26.120 1.00 95.69 318 LEU A C 1
ATOM 2520 O O . LEU A 1 318 ? -35.457 -7.613 26.726 1.00 95.69 318 LEU A O 1
ATOM 2524 N N . GLY A 1 319 ? -35.584 -6.004 25.163 1.00 94.56 319 GLY A N 1
ATOM 2525 C CA . GLY A 1 319 ? -36.941 -6.315 24.715 1.00 94.56 319 GLY A CA 1
ATOM 2526 C C . GLY A 1 319 ? -37.028 -7.482 23.730 1.00 94.56 319 GLY A C 1
ATOM 2527 O O . GLY A 1 319 ? -38.128 -7.815 23.299 1.00 94.56 319 GLY A O 1
ATOM 2528 N N . LYS A 1 320 ? -35.893 -8.082 23.342 1.00 93.44 320 LYS A N 1
ATOM 2529 C CA . LYS A 1 320 ? -35.785 -9.143 22.324 1.00 93.44 320 LYS A CA 1
ATOM 2530 C C . LYS A 1 320 ? -36.390 -8.773 20.955 1.00 93.44 320 LYS A C 1
ATOM 2532 O O . LYS A 1 320 ? -36.855 -9.635 20.214 1.00 93.44 320 LYS A O 1
ATOM 2537 N N . LYS A 1 321 ? -36.369 -7.485 20.590 1.00 93.75 321 LYS A N 1
ATOM 2538 C CA . LYS A 1 321 ? -36.928 -6.932 19.336 1.00 93.75 321 LYS A CA 1
ATOM 2539 C C . LYS A 1 321 ? -35.828 -6.615 18.314 1.00 9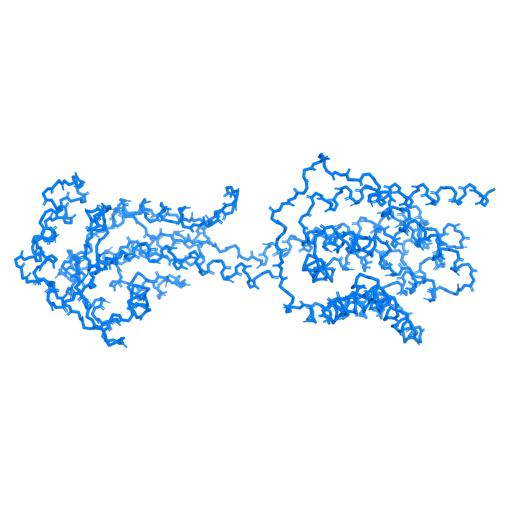3.75 321 LYS A C 1
ATOM 2541 O O . LYS A 1 321 ? -35.692 -5.491 17.846 1.00 93.75 321 LYS A O 1
ATOM 2546 N N . TYR A 1 322 ? -35.048 -7.630 17.951 1.00 95.12 322 TYR A N 1
ATOM 2547 C CA . TYR A 1 322 ? -33.791 -7.502 17.196 1.00 95.12 322 TYR A CA 1
ATOM 2548 C C . TYR A 1 322 ? -33.929 -6.982 15.762 1.00 95.12 322 TYR A C 1
ATOM 2550 O O . TYR A 1 322 ? -33.033 -6.309 15.250 1.00 95.12 322 TYR A O 1
ATOM 2558 N N . ARG A 1 323 ? -35.033 -7.334 15.094 1.00 94.88 323 ARG A N 1
ATOM 2559 C CA . ARG A 1 323 ? -35.159 -7.231 13.636 1.00 94.88 323 ARG A CA 1
ATOM 2560 C C . ARG A 1 323 ? -35.048 -5.797 13.121 1.00 94.88 323 ARG A C 1
ATOM 2562 O O . ARG A 1 323 ? -34.340 -5.572 12.150 1.00 94.88 323 ARG A O 1
ATOM 2569 N N . SER A 1 324 ? -35.676 -4.840 13.801 1.00 94.25 324 SER A N 1
ATOM 2570 C CA . SER A 1 324 ? -35.675 -3.432 13.385 1.00 94.25 324 SER A CA 1
ATOM 2571 C C . SER A 1 324 ? -34.278 -2.807 13.413 1.00 94.25 324 SER A C 1
ATOM 2573 O O . SER A 1 324 ? -33.917 -2.081 12.497 1.00 94.25 324 SER A O 1
ATOM 2575 N N . VAL A 1 325 ? -33.463 -3.126 14.423 1.00 97.25 325 VAL A N 1
ATOM 2576 C CA . VAL A 1 325 ? -32.060 -2.680 14.480 1.00 97.25 325 VAL A CA 1
ATOM 2577 C C . VAL A 1 325 ? -31.230 -3.379 13.409 1.00 97.25 325 VAL A C 1
ATOM 2579 O O . VAL A 1 325 ? -30.506 -2.721 12.667 1.00 97.25 325 VAL A O 1
ATOM 2582 N N . LEU A 1 326 ? -31.343 -4.707 13.310 1.00 97.19 326 LEU A N 1
ATOM 2583 C CA . LEU A 1 326 ? -30.530 -5.483 12.379 1.00 97.19 326 LEU A CA 1
ATOM 2584 C C . LEU A 1 326 ? -30.794 -5.092 10.920 1.00 97.19 326 LEU A C 1
ATOM 2586 O O . LEU A 1 326 ? -29.844 -4.961 10.152 1.00 97.19 326 LEU A O 1
ATOM 2590 N N . ASP A 1 327 ? -32.055 -4.923 10.524 1.00 96.94 327 ASP A N 1
ATOM 2591 C CA . ASP A 1 327 ? -32.405 -4.609 9.137 1.00 96.94 327 ASP A CA 1
ATOM 2592 C C . ASP A 1 327 ? -31.899 -3.205 8.741 1.00 96.94 327 ASP A C 1
ATOM 2594 O O . ASP A 1 327 ? -31.304 -3.056 7.670 1.00 96.94 327 ASP A O 1
ATOM 2598 N N . GLU A 1 328 ? -31.992 -2.217 9.639 1.00 98.06 328 GLU A N 1
ATOM 2599 C CA . GLU A 1 328 ? -31.440 -0.868 9.433 1.00 98.06 328 GLU A CA 1
ATOM 2600 C C . GLU A 1 328 ? -29.902 -0.845 9.366 1.00 98.06 328 GLU A C 1
ATOM 2602 O O . GLU A 1 328 ? -29.315 -0.204 8.487 1.00 98.06 328 GLU A O 1
ATOM 2607 N N . GLU A 1 329 ? -29.213 -1.571 10.254 1.00 98.25 329 GLU A N 1
ATOM 2608 C CA . GLU A 1 329 ? -27.747 -1.676 10.219 1.00 98.25 329 GLU A CA 1
ATOM 2609 C C . GLU A 1 329 ? -27.267 -2.411 8.952 1.00 98.25 329 GLU A C 1
ATOM 2611 O O . GLU A 1 329 ? -26.296 -1.989 8.318 1.00 98.25 329 GLU A O 1
ATOM 2616 N N . VAL A 1 330 ? -27.977 -3.458 8.511 1.00 98.06 330 VAL A N 1
ATOM 2617 C CA . VAL A 1 330 ? -27.689 -4.154 7.244 1.00 98.06 330 VAL A CA 1
ATOM 2618 C C . VAL A 1 330 ? -27.884 -3.225 6.049 1.00 98.06 330 VAL A C 1
ATOM 2620 O O . VAL A 1 330 ? -27.026 -3.204 5.163 1.00 98.06 330 VAL A O 1
ATOM 2623 N N . ALA A 1 331 ? -28.981 -2.465 5.998 1.00 97.94 331 ALA A N 1
ATOM 2624 C CA . ALA A 1 331 ? -29.234 -1.502 4.928 1.00 97.94 331 ALA A CA 1
ATOM 2625 C C . ALA A 1 331 ? -28.127 -0.437 4.874 1.00 97.94 331 ALA A C 1
ATOM 2627 O O . ALA A 1 331 ? -27.541 -0.188 3.818 1.00 97.94 331 ALA A O 1
ATOM 2628 N N . SER A 1 332 ? -27.753 0.099 6.035 1.00 98.25 332 SER A N 1
ATOM 2629 C CA . SER A 1 332 ? -26.657 1.056 6.203 1.00 98.25 332 SER A CA 1
ATOM 2630 C C . SER A 1 332 ? -25.313 0.499 5.701 1.00 98.25 332 SER A C 1
ATOM 2632 O O . SER A 1 332 ? -24.610 1.139 4.915 1.00 98.25 332 SER A O 1
ATOM 2634 N N . CYS A 1 333 ? -24.967 -0.738 6.067 1.00 98.12 333 CYS A N 1
ATOM 2635 C CA . CYS A 1 333 ? -23.775 -1.413 5.552 1.00 98.12 333 CYS A CA 1
ATOM 2636 C C . CYS A 1 333 ? -23.844 -1.677 4.040 1.00 98.12 333 CYS A C 1
ATOM 2638 O O . CYS A 1 333 ? -22.834 -1.551 3.347 1.00 98.12 333 CYS A O 1
ATOM 2640 N N . LYS A 1 334 ? -25.014 -2.025 3.493 1.00 97.12 334 LYS A N 1
ATOM 2641 C CA . LYS A 1 334 ? -25.185 -2.216 2.044 1.00 97.12 334 LYS A CA 1
ATOM 2642 C C . LYS A 1 334 ? -24.990 -0.912 1.268 1.00 97.12 334 LYS A C 1
ATOM 2644 O O . LYS A 1 334 ? -24.378 -0.959 0.201 1.00 97.12 334 LYS A O 1
ATOM 2649 N N . HIS A 1 335 ? -25.407 0.235 1.808 1.00 97.31 335 HIS A N 1
ATOM 2650 C CA . HIS A 1 335 ? -25.095 1.544 1.223 1.00 97.31 335 HIS A CA 1
ATOM 2651 C C . HIS A 1 335 ? -23.583 1.785 1.149 1.00 97.31 335 HIS A C 1
ATOM 2653 O O . HIS A 1 335 ? -23.062 2.087 0.076 1.00 97.31 335 HIS A O 1
ATOM 2659 N N . LEU A 1 336 ? -22.859 1.553 2.248 1.00 97.69 336 LEU A N 1
ATOM 2660 C CA . LEU A 1 336 ? -21.395 1.653 2.280 1.00 97.69 336 LEU A CA 1
ATOM 2661 C C . LEU A 1 336 ? -20.723 0.700 1.276 1.00 97.69 336 LEU A C 1
ATOM 2663 O O . LEU A 1 336 ? -19.799 1.098 0.569 1.00 97.69 336 LEU A O 1
ATOM 2667 N N . LYS A 1 337 ? -21.204 -0.547 1.171 1.00 95.94 337 LYS A N 1
ATOM 2668 C CA . LYS A 1 337 ? -20.717 -1.527 0.185 1.00 95.94 337 LYS A CA 1
ATOM 2669 C C . LYS A 1 337 ? -20.929 -1.039 -1.248 1.00 95.94 337 LYS A C 1
ATOM 2671 O O . LYS A 1 337 ? -19.999 -1.104 -2.045 1.00 95.94 337 LYS A O 1
ATOM 2676 N N . LYS A 1 338 ? -22.126 -0.534 -1.572 1.00 95.44 338 LYS A N 1
ATOM 2677 C CA . LYS A 1 338 ? -22.452 0.011 -2.902 1.00 95.44 338 LYS A CA 1
ATOM 2678 C C . LYS A 1 338 ? -21.576 1.219 -3.249 1.00 95.44 338 LYS A C 1
ATOM 2680 O O . LYS A 1 338 ? -21.172 1.356 -4.396 1.00 95.44 338 LYS A O 1
ATOM 2685 N N . ALA A 1 339 ? -21.231 2.038 -2.257 1.00 94.19 339 ALA A N 1
ATOM 2686 C CA . ALA A 1 339 ? -20.308 3.161 -2.405 1.00 94.19 339 ALA A CA 1
ATOM 2687 C C . ALA A 1 339 ? -18.825 2.742 -2.547 1.00 94.19 339 ALA A C 1
ATOM 2689 O O . ALA A 1 339 ? -17.970 3.593 -2.774 1.00 94.19 339 ALA A O 1
ATOM 2690 N N . GLY A 1 340 ? -18.509 1.444 -2.450 1.00 92.06 340 GLY A N 1
ATOM 2691 C CA . GLY A 1 340 ? -17.179 0.895 -2.725 1.00 92.06 340 GLY A CA 1
ATOM 2692 C C . GLY A 1 340 ? -16.402 0.426 -1.495 1.00 92.06 340 GLY A C 1
ATOM 2693 O O . GLY A 1 340 ? -15.235 0.061 -1.634 1.00 92.06 340 GLY A O 1
ATOM 2694 N N . ALA A 1 341 ? -17.004 0.417 -0.297 1.00 94.81 341 ALA A N 1
ATOM 2695 C CA . ALA A 1 341 ? -16.335 -0.096 0.897 1.00 94.81 341 ALA A CA 1
ATOM 2696 C C . ALA A 1 341 ? -15.885 -1.554 0.697 1.00 94.81 341 ALA A C 1
ATOM 2698 O O . ALA A 1 341 ? -16.643 -2.408 0.237 1.00 94.81 341 ALA A O 1
ATOM 2699 N N . THR A 1 342 ? -14.644 -1.839 1.082 1.00 92.19 342 THR A N 1
ATOM 2700 C CA . THR A 1 342 ? -14.006 -3.165 0.935 1.00 92.19 342 THR A CA 1
ATOM 2701 C C . THR A 1 342 ? -13.835 -3.888 2.271 1.00 92.19 342 THR A C 1
ATOM 2703 O O . THR A 1 342 ? -13.671 -5.104 2.304 1.00 92.19 342 THR A O 1
ATOM 2706 N N . ARG A 1 343 ? -13.921 -3.143 3.377 1.00 93.56 343 ARG A N 1
ATOM 2707 C CA . ARG A 1 343 ? -13.935 -3.618 4.765 1.00 93.56 343 ARG A CA 1
ATOM 2708 C C . ARG A 1 343 ? -14.711 -2.634 5.631 1.00 93.56 343 ARG A C 1
ATOM 2710 O O . ARG A 1 343 ? -14.863 -1.475 5.241 1.00 93.56 343 ARG A O 1
ATOM 2717 N N . MET A 1 344 ? -15.189 -3.082 6.788 1.00 96.31 344 MET A N 1
ATOM 2718 C CA . MET A 1 344 ? -16.084 -2.292 7.634 1.00 96.31 344 MET A CA 1
ATOM 2719 C C . MET A 1 344 ? -15.671 -2.242 9.105 1.00 96.31 344 MET A C 1
ATOM 2721 O O . MET A 1 344 ? -15.056 -3.169 9.626 1.00 96.31 344 MET A O 1
ATOM 2725 N N . VAL A 1 345 ? -16.069 -1.163 9.777 1.00 97.00 345 VAL A N 1
ATOM 2726 C CA . VAL A 1 345 ? -16.062 -1.013 11.239 1.00 97.00 345 VAL A CA 1
ATOM 2727 C C . VAL A 1 345 ? -17.445 -0.534 11.673 1.00 97.00 345 VAL A C 1
ATOM 2729 O O . VAL A 1 345 ? -18.007 0.373 11.057 1.00 97.00 345 VAL A O 1
ATOM 2732 N N . VAL A 1 346 ? -17.980 -1.113 12.748 1.00 96.44 346 VAL A N 1
ATOM 2733 C CA . VAL A 1 346 ? -19.184 -0.608 13.426 1.00 96.44 346 VAL A CA 1
ATOM 2734 C C . VAL A 1 346 ? -18.743 0.176 14.655 1.00 96.44 346 VAL A C 1
ATOM 2736 O O . VAL A 1 346 ? -18.185 -0.402 15.578 1.00 96.44 346 VAL A O 1
ATOM 2739 N N . VAL A 1 347 ? -18.982 1.483 14.718 1.00 94.31 347 VAL A N 1
ATOM 2740 C CA . VAL A 1 347 ? -18.475 2.327 15.825 1.00 94.31 347 VAL A CA 1
ATOM 2741 C C . VAL A 1 347 ? -19.438 2.387 17.021 1.00 94.31 347 VAL A C 1
ATOM 2743 O O . VAL A 1 347 ? -19.746 3.452 17.556 1.00 94.31 347 VAL A O 1
ATOM 2746 N N . CYS A 1 348 ? -19.932 1.219 17.445 1.00 94.44 348 CYS A N 1
ATOM 2747 C CA . CYS A 1 348 ? -20.817 1.055 18.602 1.00 94.44 348 CYS A CA 1
ATOM 2748 C C . CYS A 1 348 ? -20.621 -0.313 19.264 1.00 94.44 348 CYS A C 1
ATOM 2750 O O . CYS A 1 348 ? -20.865 -1.344 18.639 1.00 94.44 348 CYS A O 1
ATOM 2752 N N . ASN A 1 349 ? -20.245 -0.338 20.546 1.00 95.25 349 ASN A N 1
ATOM 2753 C CA . ASN A 1 349 ? -20.041 -1.593 21.282 1.00 95.25 349 ASN A CA 1
ATOM 2754 C C . ASN A 1 349 ? -21.320 -2.436 21.367 1.00 95.25 349 ASN A C 1
ATOM 2756 O O . ASN A 1 349 ? -21.280 -3.632 21.115 1.00 95.25 349 ASN A O 1
ATOM 2760 N N . THR A 1 350 ? -22.471 -1.829 21.663 1.00 95.12 350 THR A N 1
ATOM 2761 C CA . THR A 1 350 ? -23.743 -2.560 21.784 1.00 95.12 350 THR A CA 1
ATOM 2762 C C . THR A 1 350 ? -24.169 -3.209 20.463 1.00 95.12 350 THR A C 1
ATOM 2764 O O . THR A 1 350 ? -24.687 -4.321 20.474 1.00 95.12 350 THR A O 1
ATOM 2767 N N . SER A 1 351 ? -23.886 -2.577 19.317 1.00 95.94 351 SER A N 1
ATOM 2768 C CA . SER A 1 351 ? -24.189 -3.153 17.996 1.00 95.94 351 SER A CA 1
ATOM 2769 C C . SER A 1 351 ? -23.326 -4.363 17.635 1.00 95.94 351 SER A C 1
ATOM 2771 O O . SER A 1 351 ? -23.658 -5.090 16.703 1.00 95.94 351 SER A O 1
ATOM 2773 N N . HIS A 1 352 ? -22.256 -4.658 18.385 1.00 96.25 352 HIS A N 1
ATOM 2774 C CA . HIS A 1 352 ? -21.467 -5.871 18.141 1.00 96.25 352 HIS A CA 1
ATOM 2775 C C . HIS A 1 352 ? -22.236 -7.158 18.439 1.00 96.25 352 HIS A C 1
ATOM 2777 O O . HIS A 1 352 ? -21.869 -8.206 17.913 1.00 96.25 352 HIS A O 1
ATOM 2783 N N . PHE A 1 353 ? -23.344 -7.076 19.181 1.00 96.94 353 PHE A N 1
ATOM 2784 C CA . PHE A 1 353 ? -24.311 -8.166 19.289 1.00 96.94 353 PHE A CA 1
ATOM 2785 C C . PHE A 1 353 ? -24.805 -8.650 17.910 1.00 96.94 353 PHE A C 1
ATOM 2787 O O . PHE A 1 353 ? -24.981 -9.845 17.696 1.00 96.94 353 PHE A O 1
ATOM 2794 N N . TYR A 1 354 ? -24.954 -7.741 16.938 1.00 96.88 354 TYR A N 1
ATOM 2795 C CA . TYR A 1 354 ? -25.429 -8.047 15.584 1.00 96.88 354 TYR A CA 1
ATOM 2796 C C . TYR A 1 354 ? -24.305 -8.408 14.600 1.00 96.88 354 TYR A C 1
ATOM 2798 O O . TYR A 1 354 ? -24.581 -8.746 13.446 1.00 96.88 354 TYR A O 1
ATOM 2806 N N . LEU A 1 355 ? -23.034 -8.355 15.018 1.00 95.75 355 LEU A N 1
ATOM 2807 C CA . LEU A 1 355 ? -21.885 -8.385 14.107 1.00 95.75 355 LEU A CA 1
ATOM 2808 C C . LEU A 1 355 ? -21.810 -9.660 13.256 1.00 95.75 355 LEU A C 1
ATOM 2810 O O . LEU A 1 355 ? -21.463 -9.593 12.077 1.00 95.75 355 LEU A O 1
ATOM 2814 N N . SER A 1 356 ? -22.150 -10.820 13.823 1.00 93.94 356 SER A N 1
ATOM 2815 C CA . SER A 1 356 ? -22.175 -12.097 13.094 1.00 93.94 356 SER A CA 1
ATOM 2816 C C . SER A 1 356 ? -23.198 -12.079 11.950 1.00 93.94 356 SER A C 1
ATOM 2818 O O . SER A 1 356 ? -22.896 -12.492 10.826 1.00 93.94 356 SER A O 1
ATOM 2820 N N . HIS A 1 357 ? -24.385 -11.523 12.199 1.00 96.06 357 HIS A N 1
ATOM 2821 C CA . HIS A 1 357 ? -25.426 -11.355 11.190 1.00 96.06 357 HIS A CA 1
ATOM 2822 C C . HIS A 1 357 ? -25.043 -10.312 10.136 1.00 96.06 357 HIS A C 1
ATOM 2824 O O . HIS A 1 357 ? -25.284 -10.548 8.950 1.00 96.06 357 HIS A O 1
ATOM 2830 N N . LEU A 1 358 ? -24.403 -9.206 10.534 1.00 96.50 358 LEU A N 1
ATOM 2831 C CA . LEU A 1 358 ? -23.876 -8.203 9.603 1.00 96.50 358 LEU A CA 1
ATOM 2832 C C . LEU A 1 358 ? -22.827 -8.814 8.666 1.00 96.50 358 LEU A C 1
ATOM 2834 O O . LEU A 1 358 ? -22.963 -8.700 7.446 1.00 96.50 358 LEU A O 1
ATOM 2838 N N . ARG A 1 359 ? -21.841 -9.543 9.211 1.00 94.62 359 ARG A N 1
ATOM 2839 C CA . ARG A 1 359 ? -20.818 -10.273 8.436 1.00 94.62 359 ARG A CA 1
ATOM 2840 C C . ARG A 1 359 ? -21.475 -11.171 7.378 1.00 94.62 359 ARG A C 1
ATOM 2842 O O . ARG A 1 359 ? -21.142 -11.064 6.197 1.00 94.62 359 ARG A O 1
ATOM 2849 N N . LYS A 1 360 ? -22.469 -11.978 7.775 1.00 95.06 360 LYS A N 1
ATOM 2850 C CA . LYS A 1 360 ? -23.186 -12.901 6.875 1.00 95.06 360 LYS A CA 1
ATOM 2851 C C . LYS A 1 360 ? -24.012 -12.183 5.799 1.00 95.06 360 LYS A C 1
ATOM 2853 O O . LYS A 1 360 ? -23.959 -12.567 4.637 1.00 95.06 360 LYS A O 1
ATOM 2858 N N . ARG A 1 361 ? -24.790 -11.156 6.164 1.00 96.31 361 ARG A N 1
ATOM 2859 C CA . ARG A 1 361 ? -25.744 -10.489 5.252 1.00 96.31 361 ARG A CA 1
ATOM 2860 C C . ARG A 1 361 ? -25.095 -9.469 4.312 1.00 96.31 361 ARG A C 1
ATOM 2862 O O . ARG A 1 361 ? -25.643 -9.192 3.246 1.00 96.31 361 ARG A O 1
ATOM 2869 N N . VAL A 1 362 ? -23.964 -8.886 4.703 1.00 96.38 362 VAL A N 1
ATOM 2870 C CA . VAL A 1 362 ? -23.250 -7.873 3.908 1.00 96.38 362 VAL A CA 1
ATOM 2871 C C . VAL A 1 362 ? -22.174 -8.519 3.032 1.00 96.38 362 VAL A C 1
ATOM 2873 O O . VAL A 1 362 ? -21.932 -8.052 1.914 1.00 96.38 362 VAL A O 1
ATOM 2876 N N . GLY A 1 363 ? -21.547 -9.604 3.498 1.00 91.94 363 GLY A N 1
ATOM 2877 C CA . GLY A 1 363 ? -20.502 -10.315 2.756 1.00 91.94 363 GLY A CA 1
ATOM 2878 C C . GLY A 1 363 ? -19.218 -9.497 2.597 1.00 91.94 363 GLY A C 1
ATOM 2879 O O . GLY A 1 363 ? -18.590 -9.541 1.543 1.00 91.94 363 GLY A O 1
ATOM 2880 N N . LEU A 1 364 ? -18.872 -8.693 3.607 1.00 92.38 364 LEU A N 1
ATOM 2881 C CA . LEU A 1 364 ? -17.609 -7.959 3.700 1.00 92.38 364 LEU A CA 1
ATOM 2882 C C . LEU A 1 364 ? -16.944 -8.234 5.054 1.00 92.38 364 LEU A C 1
ATOM 2884 O O . LEU A 1 364 ? -17.648 -8.526 6.023 1.00 92.38 364 LEU A O 1
ATOM 2888 N N . PRO A 1 365 ? -15.606 -8.140 5.146 1.00 93.56 365 PRO A N 1
ATOM 2889 C CA . PRO A 1 365 ? -14.904 -8.295 6.412 1.00 93.56 365 PRO A CA 1
ATOM 2890 C C . PRO A 1 365 ? -15.192 -7.116 7.350 1.00 93.56 365 PRO A C 1
ATOM 2892 O O . PRO A 1 365 ? -15.183 -5.955 6.932 1.00 93.56 365 PRO A O 1
ATOM 2895 N N . PHE A 1 366 ? -15.401 -7.424 8.632 1.00 96.12 366 PHE A N 1
ATOM 2896 C CA . PHE A 1 366 ? -15.601 -6.438 9.696 1.00 96.12 366 PHE A CA 1
ATOM 2897 C C . PHE A 1 366 ? -14.487 -6.522 10.734 1.00 96.12 366 PHE A C 1
ATOM 2899 O O . PHE A 1 366 ? -14.232 -7.606 11.268 1.00 96.12 366 PHE A O 1
ATOM 2906 N N . ILE A 1 367 ? -13.907 -5.371 11.063 1.00 95.56 367 ILE A N 1
ATOM 2907 C CA . ILE A 1 367 ? -12.979 -5.196 12.180 1.00 95.56 367 ILE A CA 1
ATOM 2908 C C . ILE A 1 367 ? -13.817 -4.926 13.436 1.00 95.56 367 ILE A C 1
ATOM 2910 O O . ILE A 1 367 ? -14.594 -3.969 13.481 1.00 95.56 367 ILE A O 1
ATOM 2914 N N . SER A 1 368 ? -13.692 -5.802 14.430 1.00 96.00 368 SER A N 1
ATOM 2915 C CA . SER A 1 368 ? -14.507 -5.794 15.648 1.00 96.00 368 SER A CA 1
ATOM 2916 C C . SER A 1 368 ? -13.843 -4.987 16.761 1.00 96.00 368 SER A C 1
ATOM 2918 O O . SER A 1 368 ? -12.693 -5.234 17.114 1.00 96.00 368 SER A O 1
ATOM 2920 N N . LEU A 1 369 ? -14.591 -4.075 17.387 1.00 95.50 369 LEU A N 1
ATOM 2921 C CA . LEU A 1 369 ? -14.158 -3.355 18.590 1.00 95.50 369 LEU A CA 1
ATOM 2922 C C . LEU A 1 369 ? -13.822 -4.307 19.729 1.00 95.50 369 LEU A C 1
ATOM 2924 O O . LEU A 1 369 ? -12.849 -4.089 20.448 1.00 95.50 369 LEU A O 1
ATOM 2928 N N . ILE A 1 370 ? -14.610 -5.365 19.885 1.00 96.06 370 ILE A N 1
ATOM 2929 C CA . ILE A 1 370 ? -14.475 -6.295 21.002 1.00 96.06 370 ILE A CA 1
ATOM 2930 C C . ILE A 1 370 ? -13.262 -7.204 20.803 1.00 96.06 370 ILE A C 1
ATOM 2932 O O . ILE A 1 370 ? -12.442 -7.323 21.713 1.00 96.06 370 ILE A O 1
ATOM 2936 N N . GLU A 1 371 ? -13.114 -7.792 19.610 1.00 96.56 371 GLU A N 1
ATOM 2937 C CA . GLU A 1 371 ? -11.987 -8.684 19.291 1.00 96.56 371 GLU A CA 1
ATOM 2938 C C . GLU A 1 371 ? -10.659 -7.912 19.396 1.00 96.56 371 GLU A C 1
ATOM 2940 O O . GLU A 1 371 ? -9.728 -8.372 20.055 1.00 96.56 371 GLU A O 1
ATOM 2945 N N . GLU A 1 372 ? -10.590 -6.685 18.864 1.00 97.38 372 GLU A N 1
ATOM 2946 C CA . GLU A 1 372 ? -9.364 -5.883 18.952 1.00 97.38 372 GLU A CA 1
ATOM 2947 C C . GLU A 1 372 ? -9.064 -5.369 20.362 1.00 97.38 372 GLU A C 1
ATOM 2949 O O . GLU A 1 372 ? -7.898 -5.299 20.760 1.00 97.38 372 GLU A O 1
ATOM 2954 N N . THR A 1 373 ? -10.092 -5.059 21.159 1.00 97.44 373 THR A N 1
ATOM 2955 C CA . THR A 1 373 ? -9.896 -4.722 22.579 1.00 97.44 373 THR A CA 1
ATOM 2956 C C . THR A 1 373 ? -9.343 -5.921 23.349 1.00 97.44 373 THR A C 1
ATOM 2958 O O . THR A 1 373 ? -8.430 -5.758 24.158 1.00 97.44 373 THR A O 1
ATOM 2961 N N . SER A 1 374 ? -9.843 -7.128 23.070 1.00 97.75 374 SER A N 1
ATOM 2962 C CA . SER A 1 374 ? -9.322 -8.372 23.644 1.00 97.75 374 SER A CA 1
ATOM 2963 C C . SER A 1 374 ? -7.852 -8.584 23.280 1.00 97.75 374 SER A C 1
ATOM 2965 O O . SER A 1 374 ? -7.017 -8.796 24.159 1.00 97.75 374 SER A O 1
ATOM 2967 N N . ASN A 1 375 ? -7.503 -8.428 21.999 1.00 97.12 375 ASN A N 1
ATOM 2968 C CA . ASN A 1 375 ? -6.120 -8.528 21.528 1.00 97.12 375 ASN A CA 1
ATOM 2969 C C . ASN A 1 375 ? -5.196 -7.530 22.241 1.00 97.12 375 ASN A C 1
ATOM 2971 O O . ASN A 1 375 ? -4.071 -7.868 22.613 1.00 97.12 375 ASN A O 1
ATOM 2975 N N . GLU A 1 376 ? -5.659 -6.296 22.447 1.00 97.06 376 GLU A N 1
ATOM 2976 C CA . GLU A 1 376 ? -4.899 -5.275 23.164 1.00 97.06 376 GLU A CA 1
ATOM 2977 C C . GLU A 1 376 ? -4.708 -5.629 24.644 1.00 97.06 376 GLU A C 1
ATOM 2979 O O . GLU A 1 376 ? -3.610 -5.468 25.178 1.00 97.06 376 GLU A O 1
ATOM 2984 N N . LEU A 1 377 ? -5.728 -6.165 25.314 1.00 97.75 377 LEU A N 1
ATOM 2985 C CA . LEU A 1 377 ? -5.614 -6.621 26.702 1.00 97.75 377 LEU A CA 1
ATOM 2986 C C . LEU A 1 377 ? -4.614 -7.774 26.849 1.00 97.75 377 LEU A C 1
ATOM 2988 O O . LEU A 1 377 ? -3.772 -7.734 27.749 1.00 97.75 377 LEU A O 1
ATOM 2992 N N . VAL A 1 378 ? -4.643 -8.746 25.932 1.00 97.19 378 VAL A N 1
ATOM 2993 C CA . VAL A 1 378 ? -3.676 -9.856 25.890 1.00 97.19 378 VAL A CA 1
ATOM 2994 C C . VAL A 1 378 ? -2.250 -9.334 25.695 1.00 97.19 378 VAL A C 1
ATOM 2996 O O . VAL A 1 378 ? -1.347 -9.736 26.429 1.00 97.19 378 VAL A O 1
ATOM 2999 N N . ARG A 1 379 ? -2.034 -8.385 24.770 1.00 96.31 379 ARG A N 1
ATOM 3000 C CA . ARG A 1 379 ? -0.719 -7.739 24.570 1.00 96.31 379 ARG A CA 1
ATOM 3001 C C . ARG A 1 379 ? -0.202 -7.057 25.836 1.00 96.31 379 ARG A C 1
ATOM 3003 O O . ARG A 1 379 ? 0.993 -7.101 26.110 1.00 96.31 379 ARG A O 1
ATOM 3010 N N . ASN A 1 380 ? -1.104 -6.473 26.620 1.00 95.38 380 ASN A N 1
ATOM 3011 C CA . ASN A 1 380 ? -0.792 -5.840 27.900 1.00 95.38 380 ASN A CA 1
ATOM 3012 C C . ASN A 1 380 ? -0.769 -6.828 29.082 1.00 95.38 380 ASN A C 1
ATOM 3014 O O . ASN A 1 380 ? -0.688 -6.395 30.230 1.00 95.38 380 ASN A O 1
ATOM 3018 N N . LYS A 1 381 ? -0.828 -8.143 28.820 1.00 96.12 381 LYS A N 1
ATOM 3019 C CA . LYS A 1 381 ? -0.790 -9.220 29.824 1.00 96.12 381 LYS A CA 1
ATOM 3020 C C . LYS A 1 381 ? -1.873 -9.090 30.907 1.00 96.12 381 LYS A C 1
ATOM 3022 O O . LYS A 1 381 ? -1.679 -9.540 32.037 1.00 96.12 381 LYS A O 1
ATOM 3027 N N . ALA A 1 382 ? -3.017 -8.492 30.572 1.00 96.75 382 ALA A N 1
ATOM 3028 C CA . ALA A 1 382 ? -4.134 -8.369 31.498 1.00 96.75 382 ALA A CA 1
ATOM 3029 C C . ALA A 1 382 ? -4.712 -9.757 31.826 1.00 96.75 382 ALA A C 1
ATOM 3031 O O . ALA A 1 382 ? -4.904 -10.584 30.938 1.00 96.75 382 ALA A O 1
ATOM 3032 N N . ARG A 1 383 ? -5.012 -10.007 33.104 1.00 96.88 383 ARG A N 1
ATOM 3033 C CA . ARG A 1 383 ? -5.698 -11.232 33.577 1.00 96.88 383 ARG A CA 1
ATOM 3034 C C . ARG A 1 383 ? -7.111 -10.965 34.073 1.00 96.88 383 ARG A C 1
ATOM 3036 O O . ARG A 1 383 ? -7.963 -11.847 34.048 1.00 96.88 383 ARG A O 1
ATOM 3043 N N . THR A 1 384 ? -7.358 -9.743 34.528 1.00 98.06 384 THR A N 1
ATOM 3044 C CA . THR A 1 384 ? -8.654 -9.294 35.020 1.00 98.06 384 THR A CA 1
ATOM 3045 C C . THR A 1 384 ? -8.963 -7.917 34.463 1.00 98.06 384 THR A C 1
ATOM 3047 O O . THR A 1 384 ? -8.057 -7.100 34.287 1.00 98.06 384 THR A O 1
ATOM 3050 N N . VAL A 1 385 ? -10.237 -7.625 34.222 1.00 98.25 385 VAL A N 1
ATOM 3051 C CA . VAL A 1 385 ? -10.658 -6.335 33.668 1.00 98.25 385 VAL A CA 1
ATOM 3052 C C . VAL A 1 385 ? -12.015 -5.912 34.212 1.00 98.25 385 VAL A C 1
ATOM 3054 O O . VAL A 1 385 ? -12.876 -6.752 34.446 1.00 98.25 385 VAL A O 1
ATOM 3057 N N . LEU A 1 386 ? -12.215 -4.612 34.421 1.00 98.19 386 LEU A N 1
ATOM 3058 C CA . LEU A 1 386 ? -13.523 -4.030 34.714 1.00 98.19 386 LEU A CA 1
ATOM 3059 C C . LEU A 1 386 ? -14.170 -3.595 33.400 1.00 98.19 386 LEU A C 1
ATOM 3061 O O . LEU A 1 386 ? -13.606 -2.765 32.687 1.00 98.19 386 LEU A O 1
ATOM 3065 N N . LEU A 1 387 ? -15.357 -4.115 33.095 1.00 98.12 387 LEU A N 1
ATOM 3066 C CA . LEU A 1 387 ? -16.138 -3.672 31.944 1.00 98.12 387 LEU A CA 1
ATOM 3067 C C . LEU A 1 387 ? -17.155 -2.614 32.375 1.00 98.12 387 LEU A C 1
ATOM 3069 O O . LEU A 1 387 ? -18.070 -2.896 33.144 1.00 98.12 387 LEU A O 1
ATOM 3073 N N . LEU A 1 388 ? -17.019 -1.405 31.834 1.00 97.62 388 LEU A N 1
ATOM 3074 C CA . LEU A 1 388 ? -18.008 -0.339 31.967 1.00 97.62 388 LEU A CA 1
ATOM 3075 C C . LEU A 1 388 ? -18.716 -0.186 30.625 1.00 97.62 388 LEU A C 1
ATOM 3077 O O . LEU A 1 388 ? -18.131 0.318 29.671 1.00 97.62 388 LEU A O 1
ATOM 3081 N N . ALA A 1 389 ? -19.954 -0.657 30.522 1.00 96.88 389 ALA A N 1
ATOM 3082 C CA . ALA A 1 389 ? -20.690 -0.669 29.264 1.00 96.88 389 ALA A CA 1
ATOM 3083 C C . ALA A 1 389 ? -22.195 -0.499 29.490 1.00 96.88 389 ALA A C 1
ATOM 3085 O O . ALA A 1 389 ? -22.683 -0.533 30.620 1.00 96.88 389 ALA A O 1
ATOM 3086 N N . THR A 1 390 ? -22.940 -0.329 28.397 1.00 96.38 390 THR A N 1
ATOM 3087 C CA . THR A 1 390 ? -24.408 -0.308 28.459 1.00 96.38 390 THR A CA 1
ATOM 3088 C C . THR A 1 390 ? -24.951 -1.632 28.989 1.00 96.38 390 THR A C 1
ATOM 3090 O O . THR A 1 390 ? -24.354 -2.687 28.762 1.00 96.38 390 THR A O 1
ATOM 3093 N N . THR A 1 391 ? -26.124 -1.606 29.620 1.00 97.19 391 THR A N 1
ATOM 3094 C CA . THR A 1 391 ? -26.797 -2.829 30.079 1.00 97.19 391 THR A CA 1
ATOM 3095 C C . THR A 1 391 ? -27.044 -3.799 28.923 1.00 97.19 391 THR A C 1
ATOM 3097 O O . THR A 1 391 ? -26.922 -5.002 29.117 1.00 97.19 391 THR A O 1
ATOM 3100 N N . GLY A 1 392 ? -27.300 -3.300 27.706 1.00 96.19 392 GLY A N 1
ATOM 3101 C CA . GLY A 1 392 ? -27.416 -4.135 26.507 1.00 96.19 392 GLY A CA 1
ATOM 3102 C C . GLY A 1 392 ? -26.127 -4.899 26.193 1.00 96.19 392 GLY A C 1
ATOM 3103 O O . GLY A 1 392 ? -26.170 -6.105 25.972 1.00 96.19 392 GLY A O 1
ATOM 3104 N N . THR A 1 393 ? -24.969 -4.233 26.243 1.00 96.38 393 THR A N 1
ATOM 3105 C CA . THR A 1 393 ? -23.650 -4.874 26.063 1.00 96.38 393 THR A CA 1
ATOM 3106 C C . THR A 1 393 ? -23.370 -5.902 27.157 1.00 96.38 393 THR A C 1
ATOM 3108 O O . THR A 1 393 ? -22.928 -7.006 26.867 1.00 96.38 393 THR A O 1
ATOM 3111 N N . VAL A 1 394 ? -23.658 -5.565 28.418 1.00 97.38 394 VAL A N 1
ATOM 3112 C CA . VAL A 1 394 ? -23.424 -6.478 29.544 1.00 97.38 394 VAL A CA 1
ATOM 3113 C C . VAL A 1 394 ? -24.315 -7.718 29.434 1.00 97.38 394 VAL A C 1
ATOM 3115 O O . VAL A 1 394 ? -23.818 -8.831 29.544 1.00 97.38 394 VAL A O 1
ATOM 3118 N N . LYS A 1 395 ? -25.617 -7.547 29.174 1.00 96.38 395 LYS A N 1
ATOM 3119 C CA . LYS A 1 395 ? -26.591 -8.650 29.109 1.00 96.38 395 LYS A CA 1
ATOM 3120 C C . LYS A 1 395 ? -26.462 -9.528 27.867 1.00 96.38 395 LYS A C 1
ATOM 3122 O O . LYS A 1 395 ? -26.927 -10.659 27.898 1.00 96.38 395 LYS A O 1
ATOM 3127 N N . SER A 1 396 ? -25.849 -9.023 26.801 1.00 94.19 396 SER A N 1
ATOM 3128 C CA . SER A 1 396 ? -25.561 -9.809 25.597 1.00 94.19 396 SER A CA 1
ATOM 3129 C C . SER A 1 396 ? -24.265 -10.617 25.687 1.00 94.19 396 SER A C 1
ATOM 3131 O O . SER A 1 396 ? -23.957 -11.335 24.745 1.00 94.19 396 SER A O 1
ATOM 3133 N N . ASN A 1 397 ? -23.507 -10.493 26.784 1.00 96.25 397 ASN A N 1
ATOM 3134 C CA . ASN A 1 397 ? -22.226 -11.170 27.011 1.00 96.25 397 ASN A CA 1
ATOM 3135 C C . ASN A 1 397 ? -21.164 -10.973 25.914 1.00 96.25 397 ASN A C 1
ATOM 3137 O O . ASN A 1 397 ? -20.155 -11.671 25.899 1.00 96.25 397 ASN A O 1
ATOM 3141 N N . THR A 1 398 ? -21.307 -9.969 25.044 1.00 94.06 398 THR A N 1
ATOM 3142 C CA . THR A 1 398 ? -20.443 -9.835 23.862 1.00 94.06 398 THR A CA 1
ATOM 3143 C C . THR A 1 398 ? -18.962 -9.682 24.210 1.00 94.06 398 THR A C 1
ATOM 3145 O O . THR A 1 398 ? -18.114 -10.185 23.484 1.00 94.06 398 THR A O 1
ATOM 3148 N N . TYR A 1 399 ? -18.634 -8.982 25.303 1.00 97.12 399 TYR A N 1
ATOM 3149 C CA . TYR A 1 399 ? -17.251 -8.876 25.786 1.00 97.12 399 TYR A CA 1
ATOM 3150 C C . TYR A 1 399 ? -16.826 -10.117 26.564 1.00 97.12 399 TYR A C 1
ATOM 3152 O O . TYR A 1 399 ? -15.703 -10.581 26.398 1.00 97.12 399 TYR A O 1
ATOM 3160 N N . GLN A 1 400 ? -17.710 -10.626 27.416 1.00 97.38 400 GLN A N 1
ATOM 3161 C CA . GLN A 1 400 ? -17.450 -11.760 28.294 1.00 97.38 400 GLN A CA 1
ATOM 3162 C C . GLN A 1 400 ? -17.065 -12.998 27.481 1.00 97.38 400 GLN A C 1
ATOM 3164 O O . GLN A 1 400 ? -15.989 -13.541 27.710 1.00 97.38 400 GLN A O 1
ATOM 3169 N N . ASP A 1 401 ? -17.850 -13.338 26.458 1.00 95.25 401 ASP A N 1
ATOM 3170 C CA . ASP A 1 401 ? -17.617 -14.506 25.603 1.00 95.25 401 ASP A CA 1
ATOM 3171 C C . ASP A 1 401 ? -16.266 -14.440 24.870 1.00 95.25 401 ASP A C 1
ATOM 3173 O O . ASP A 1 401 ? -15.596 -15.454 24.671 1.00 95.25 401 ASP A O 1
ATOM 3177 N N . VAL A 1 402 ? -15.850 -13.242 24.440 1.00 96.00 402 VAL A N 1
ATOM 3178 C CA . VAL A 1 402 ? -14.569 -13.041 23.742 1.00 96.00 402 VAL A CA 1
ATOM 3179 C C . VAL A 1 402 ? -13.398 -13.098 24.723 1.00 96.00 402 VAL A C 1
ATOM 3181 O O . VAL A 1 402 ? -12.387 -13.735 24.436 1.00 96.00 402 VAL A O 1
ATOM 3184 N N . LEU A 1 403 ? -13.530 -12.450 25.881 1.00 97.12 403 LEU A N 1
ATOM 3185 C CA . LEU A 1 403 ? -12.458 -12.343 26.869 1.00 97.12 403 LEU A CA 1
ATOM 3186 C C . LEU A 1 403 ? -12.215 -13.661 27.612 1.00 97.12 403 LEU A C 1
ATOM 3188 O O . LEU A 1 403 ? -11.060 -13.992 27.895 1.00 97.12 403 LEU A O 1
ATOM 3192 N N . GLU A 1 404 ? -13.262 -14.450 27.852 1.00 93.44 404 GLU A N 1
ATOM 3193 C CA . GLU A 1 404 ? -13.161 -15.780 28.457 1.00 93.44 404 GLU A CA 1
ATOM 3194 C C . GLU A 1 404 ? -12.288 -16.717 27.613 1.00 93.44 404 GLU A C 1
ATOM 3196 O O . GLU A 1 404 ? -11.369 -17.342 28.140 1.00 93.44 404 GLU A O 1
ATOM 3201 N N . ARG A 1 405 ? -12.451 -16.702 26.282 1.00 94.38 405 ARG A N 1
ATOM 3202 C CA . ARG A 1 405 ? -11.600 -17.462 25.340 1.00 94.38 405 ARG A CA 1
ATOM 3203 C C . ARG A 1 405 ? -10.122 -17.067 25.391 1.00 94.38 405 ARG A C 1
ATOM 3205 O O . ARG A 1 405 ? -9.270 -17.809 24.914 1.00 94.38 405 ARG A O 1
ATOM 3212 N N . THR A 1 406 ? -9.813 -15.901 25.953 1.00 93.38 406 THR A N 1
ATOM 3213 C CA . THR A 1 406 ? -8.443 -15.403 26.142 1.00 93.38 406 THR A CA 1
ATOM 3214 C C . THR A 1 406 ? -7.953 -15.499 27.589 1.00 93.38 406 THR A C 1
ATOM 3216 O O . THR A 1 406 ? -6.899 -14.955 27.914 1.00 93.38 406 THR A O 1
ATOM 3219 N N . ASN A 1 407 ? -8.678 -16.213 28.461 1.00 94.81 407 ASN A N 1
ATOM 3220 C CA . ASN A 1 407 ? -8.379 -16.357 29.889 1.00 94.81 407 ASN A CA 1
ATOM 3221 C C . ASN A 1 407 ? -8.317 -15.014 30.645 1.00 94.81 407 ASN A C 1
ATOM 3223 O O . ASN A 1 407 ? -7.492 -14.836 31.548 1.00 94.81 407 ASN A O 1
ATOM 3227 N N . ILE A 1 408 ? -9.177 -14.058 30.274 1.00 97.88 408 ILE A N 1
ATOM 3228 C CA . ILE A 1 408 ? -9.311 -12.764 30.952 1.00 97.88 408 ILE A CA 1
ATOM 3229 C C . ILE A 1 408 ? -10.635 -12.734 31.713 1.00 97.88 408 ILE A C 1
ATOM 3231 O O . ILE A 1 408 ? -11.714 -12.750 31.124 1.00 97.88 408 ILE A O 1
ATOM 3235 N N . LYS A 1 409 ? -10.561 -12.631 33.042 1.00 97.75 409 LYS A N 1
ATOM 3236 C CA . LYS A 1 409 ? -11.743 -12.556 33.906 1.00 97.75 409 LYS A CA 1
ATOM 3237 C C . LYS A 1 409 ? -12.363 -11.159 33.871 1.00 97.75 409 LYS A C 1
ATOM 3239 O O . LYS A 1 409 ? -11.695 -10.166 34.171 1.00 97.75 409 LYS A O 1
ATOM 3244 N N . VAL A 1 410 ? -13.660 -11.086 33.580 1.00 98.19 410 VAL A N 1
ATOM 3245 C CA . VAL A 1 410 ? -14.414 -9.825 33.538 1.00 98.19 410 VAL A CA 1
ATOM 3246 C C . VAL A 1 410 ? -15.103 -9.564 34.877 1.00 98.19 410 VAL A C 1
ATOM 3248 O O . VAL A 1 410 ? -15.846 -10.398 35.387 1.00 98.19 410 VAL A O 1
ATOM 3251 N N . PHE A 1 411 ? -14.876 -8.381 35.439 1.00 98.19 411 PHE A N 1
ATOM 3252 C CA . PHE A 1 411 ? -15.644 -7.829 36.547 1.00 98.19 411 PHE A CA 1
ATOM 3253 C C . PHE A 1 411 ? -16.684 -6.849 36.017 1.00 98.19 411 PHE A C 1
ATOM 3255 O O . PHE A 1 411 ? -16.391 -6.021 35.150 1.00 98.19 411 PHE A O 1
ATOM 3262 N N . LEU A 1 412 ? -17.887 -6.932 36.578 1.00 97.88 412 LEU A N 1
ATOM 3263 C CA . LEU A 1 412 ? -19.010 -6.067 36.250 1.00 97.88 412 LEU A CA 1
ATOM 3264 C C . LEU A 1 412 ? -19.392 -5.214 37.470 1.00 97.88 412 LEU A C 1
ATOM 3266 O O . LEU A 1 412 ? -19.266 -5.694 38.603 1.00 97.88 412 LEU A O 1
ATOM 3270 N N . PRO A 1 413 ? -19.858 -3.972 37.256 1.00 96.94 413 PRO A N 1
ATOM 3271 C CA . PRO A 1 413 ? -20.521 -3.175 38.282 1.00 96.94 413 PRO A CA 1
ATOM 3272 C C . PRO A 1 413 ? -21.731 -3.901 38.884 1.00 96.94 413 PRO A C 1
ATOM 3274 O O . PRO A 1 413 ? -22.375 -4.716 38.219 1.00 96.94 413 PRO A O 1
ATOM 3277 N N . ASP A 1 414 ? -22.056 -3.586 40.140 1.00 96.75 414 ASP A N 1
ATOM 3278 C CA . ASP A 1 414 ? -23.321 -4.017 40.740 1.00 96.75 414 ASP A CA 1
ATOM 3279 C C . ASP A 1 414 ? -24.521 -3.307 40.082 1.00 96.75 414 ASP A C 1
ATOM 3281 O O . ASP A 1 414 ? -24.361 -2.403 39.259 1.00 96.75 414 ASP A O 1
ATOM 3285 N N . LYS A 1 415 ? -25.747 -3.712 40.436 1.00 96.75 415 LYS A N 1
ATOM 3286 C CA . LYS A 1 415 ? -26.974 -3.169 39.830 1.00 96.75 415 LYS A CA 1
ATOM 3287 C C . LYS A 1 415 ? -27.068 -1.640 39.953 1.00 96.75 415 LYS A C 1
ATOM 3289 O O . LYS A 1 415 ? -27.394 -0.977 38.972 1.00 96.75 415 LYS A O 1
ATOM 3294 N N . LYS A 1 416 ? -26.739 -1.085 41.123 1.00 97.06 416 LYS A N 1
ATOM 3295 C CA . LYS A 1 416 ? -26.844 0.354 41.407 1.00 97.06 416 LYS A CA 1
ATOM 3296 C C . LYS A 1 416 ? -25.806 1.154 40.620 1.00 97.06 416 LYS A C 1
ATOM 3298 O O . LYS A 1 416 ? -26.108 2.214 40.074 1.00 97.06 416 LYS A O 1
ATOM 3303 N N . ASP A 1 417 ? -24.578 0.651 40.540 1.00 97.00 417 ASP A N 1
ATOM 3304 C CA . ASP A 1 417 ? -23.529 1.273 39.734 1.00 97.00 417 ASP A CA 1
ATOM 3305 C C . ASP A 1 417 ? -23.816 1.137 38.230 1.00 97.00 417 ASP A C 1
ATOM 3307 O O . ASP A 1 417 ? -23.537 2.067 37.474 1.00 97.00 417 ASP A O 1
ATOM 3311 N N . GLN A 1 418 ? -24.419 0.027 37.789 1.00 97.81 418 GLN A N 1
ATOM 3312 C CA . GLN A 1 418 ? -24.834 -0.171 36.399 1.00 97.81 418 GLN A CA 1
ATOM 3313 C C . GLN A 1 418 ? -25.945 0.807 35.986 1.00 97.81 418 GLN A C 1
ATOM 3315 O O . GLN A 1 418 ? -25.864 1.385 34.903 1.00 97.81 418 GLN A O 1
ATOM 3320 N N . GLU A 1 419 ? -26.945 1.042 36.839 1.00 96.69 419 GLU A N 1
ATOM 3321 C CA . GLU A 1 419 ? -27.969 2.081 36.630 1.00 96.69 419 GLU A CA 1
ATOM 3322 C C . GLU A 1 419 ? -27.317 3.464 36.495 1.00 96.69 419 GLU A C 1
ATOM 3324 O O . GLU A 1 419 ? -27.554 4.181 35.524 1.00 96.69 419 GLU A O 1
ATOM 3329 N N . ARG A 1 420 ? -26.367 3.787 37.380 1.00 95.62 420 ARG A N 1
ATOM 3330 C CA . ARG A 1 420 ? -25.629 5.053 37.316 1.00 95.62 420 ARG A CA 1
ATOM 3331 C C . ARG A 1 420 ? -24.787 5.205 36.046 1.00 95.62 420 ARG A C 1
ATOM 3333 O O . ARG A 1 420 ? -24.652 6.311 35.526 1.00 95.62 420 ARG A O 1
ATOM 3340 N N . ILE A 1 421 ? -24.198 4.121 35.541 1.00 96.44 421 ILE A N 1
ATOM 3341 C CA . ILE A 1 421 ? -23.489 4.117 34.252 1.00 96.44 421 ILE A CA 1
ATOM 3342 C C . ILE A 1 421 ? -24.462 4.409 33.110 1.00 96.44 421 ILE A C 1
ATOM 3344 O O . ILE A 1 421 ? -24.122 5.186 32.219 1.00 96.44 421 ILE A O 1
ATOM 3348 N N . MET A 1 422 ? -25.662 3.827 33.138 1.00 96.00 422 MET A N 1
ATOM 3349 C CA . MET A 1 422 ? -26.690 4.077 32.127 1.00 96.00 422 MET A CA 1
ATOM 3350 C C . MET A 1 422 ? -27.128 5.543 32.122 1.00 96.00 422 MET A C 1
ATOM 3352 O O . MET A 1 422 ? -27.155 6.148 31.050 1.00 96.00 422 MET A O 1
ATOM 3356 N N . ASP A 1 423 ? -27.354 6.139 33.294 1.00 94.00 423 ASP A N 1
ATOM 3357 C CA . ASP A 1 423 ? -27.686 7.565 33.418 1.00 94.00 423 ASP A CA 1
ATOM 3358 C C . ASP A 1 423 ? -26.597 8.460 32.818 1.00 94.00 423 ASP A C 1
ATOM 3360 O O . ASP A 1 423 ? -26.893 9.404 32.085 1.00 94.00 423 ASP A O 1
ATOM 3364 N N . ILE A 1 424 ? -25.322 8.142 33.075 1.00 93.19 424 ILE A N 1
ATOM 3365 C CA . ILE A 1 424 ? -24.190 8.861 32.479 1.00 93.19 424 ILE A CA 1
ATOM 3366 C C . ILE A 1 424 ? -24.204 8.706 30.956 1.00 93.19 424 ILE A C 1
ATOM 3368 O O . ILE A 1 424 ? -24.080 9.701 30.247 1.00 93.19 424 ILE A O 1
ATOM 3372 N N . VAL A 1 425 ? -24.351 7.485 30.435 1.00 92.62 425 VAL A N 1
ATOM 3373 C CA . VAL A 1 425 ? -24.326 7.226 28.987 1.00 92.62 425 VAL A CA 1
ATOM 3374 C C . VAL A 1 425 ? -25.437 7.994 28.271 1.00 92.62 425 VAL A C 1
ATOM 3376 O O . VAL A 1 425 ? -25.148 8.724 27.324 1.00 92.62 425 VAL A O 1
ATOM 3379 N N . TYR A 1 426 ? -26.691 7.877 28.715 1.00 91.00 426 TYR A N 1
ATOM 3380 C CA . TYR A 1 426 ? -27.808 8.587 28.081 1.00 91.00 426 TYR A CA 1
ATOM 3381 C C . TYR A 1 426 ? -27.750 10.097 28.318 1.00 91.00 426 TYR A C 1
ATOM 3383 O O . TYR A 1 426 ? -28.025 10.870 27.399 1.00 91.00 426 TYR A O 1
ATOM 3391 N N . GLY A 1 427 ? -27.318 10.528 29.507 1.00 89.69 427 GLY A N 1
ATOM 3392 C CA . GLY A 1 427 ? -27.077 11.935 29.810 1.00 89.69 427 GLY A CA 1
ATOM 3393 C C . GLY A 1 427 ? -26.060 12.557 28.854 1.00 89.69 427 GLY A C 1
ATOM 3394 O O . GLY A 1 427 ? -26.312 13.630 28.311 1.00 89.69 427 GLY A O 1
ATOM 3395 N N . VAL A 1 428 ? -24.955 11.859 28.573 1.00 87.50 428 VAL A N 1
ATOM 3396 C CA . VAL A 1 428 ? -23.942 12.303 27.603 1.00 87.50 428 VAL A CA 1
ATOM 3397 C C . VAL A 1 428 ? -24.479 12.297 26.174 1.00 87.50 428 VAL A C 1
ATOM 3399 O O . VAL A 1 428 ? -24.225 13.257 25.453 1.00 87.50 428 VAL A O 1
ATOM 3402 N N . LYS A 1 429 ? -25.250 11.277 25.765 1.00 85.75 429 LYS A N 1
ATOM 3403 C CA . LYS A 1 429 ? -25.855 11.222 24.418 1.00 85.75 429 LYS A CA 1
ATOM 3404 C C . LYS A 1 429 ? -26.753 12.422 24.117 1.00 85.75 429 LYS A C 1
ATOM 3406 O O . LYS A 1 429 ? -26.790 12.863 22.975 1.00 85.75 429 LYS A O 1
ATOM 3411 N N . LEU A 1 430 ? -27.490 12.907 25.117 1.00 85.88 430 LEU A N 1
ATOM 3412 C CA . LEU A 1 430 ? -28.491 13.963 24.937 1.00 85.88 430 LEU A CA 1
ATOM 3413 C C . LEU A 1 430 ? -27.966 15.364 25.265 1.00 85.88 430 LEU A C 1
ATOM 3415 O O . LEU A 1 430 ? -28.360 16.326 24.617 1.00 85.88 430 LEU A O 1
ATOM 3419 N N . LYS A 1 431 ? -27.121 15.491 26.294 1.00 87.12 431 LYS A N 1
ATOM 3420 C CA . LYS A 1 431 ? -26.719 16.787 26.873 1.00 87.12 431 LYS A CA 1
ATOM 3421 C C . LYS A 1 431 ? -25.205 17.012 26.883 1.00 87.12 431 LYS A C 1
ATOM 3423 O O . LYS A 1 431 ? -24.749 18.048 27.357 1.00 87.12 431 LYS A O 1
ATOM 3428 N N . GLY A 1 432 ? -24.418 16.051 26.399 1.00 83.00 432 GLY A N 1
ATOM 3429 C CA . GLY A 1 432 ? -22.961 16.102 26.456 1.00 83.00 432 GLY A CA 1
ATOM 3430 C C . GLY A 1 432 ? -22.377 15.815 27.847 1.00 83.00 432 GLY A C 1
ATOM 3431 O O . GLY A 1 432 ? -23.058 15.424 28.800 1.00 83.00 432 GLY A O 1
ATOM 3432 N N . VAL A 1 433 ? -21.056 15.952 27.961 1.00 85.56 433 VAL A N 1
ATOM 3433 C CA . VAL A 1 433 ? -20.314 15.652 29.195 1.00 85.56 433 VAL A CA 1
ATOM 3434 C C . VAL A 1 433 ? -20.460 16.792 30.206 1.00 85.56 433 VAL A C 1
ATOM 3436 O O . VAL A 1 433 ? -20.247 17.950 29.869 1.00 85.56 433 VAL A O 1
ATOM 3439 N N . ASN A 1 434 ? -20.736 16.458 31.471 1.00 85.06 434 ASN A N 1
ATOM 3440 C CA . ASN A 1 434 ? -20.705 17.403 32.590 1.00 85.06 434 ASN A CA 1
ATOM 3441 C C . ASN A 1 434 ? -19.726 16.949 33.692 1.00 85.06 434 ASN A C 1
ATOM 3443 O O . ASN A 1 434 ? -19.276 15.799 33.724 1.00 85.06 434 ASN A O 1
ATOM 3447 N N . ALA A 1 435 ? -19.412 17.848 34.631 1.00 81.81 435 ALA A N 1
ATOM 3448 C CA . ALA A 1 435 ? -18.458 17.580 35.712 1.00 81.81 435 ALA A CA 1
ATOM 3449 C C . ALA A 1 435 ? -18.892 16.436 36.655 1.00 81.81 435 ALA A C 1
ATOM 3451 O O . ALA A 1 435 ? -18.046 15.699 37.173 1.00 81.81 435 ALA A O 1
ATOM 3452 N N . LYS A 1 436 ? -20.205 16.245 36.851 1.00 87.44 436 LYS A N 1
ATOM 3453 C CA . LYS A 1 436 ? -20.760 15.204 37.733 1.00 87.44 436 LYS A CA 1
ATOM 3454 C C . LYS A 1 436 ? -20.549 13.798 37.161 1.00 87.44 436 LYS A C 1
ATOM 3456 O O . LYS A 1 436 ? -20.287 12.872 37.931 1.00 87.44 436 LYS A O 1
ATOM 3461 N N . HIS A 1 437 ? -20.594 13.635 35.835 1.00 90.19 437 HIS A N 1
ATOM 3462 C CA . HIS A 1 437 ? -20.358 12.349 35.165 1.00 90.19 437 HIS A CA 1
ATOM 3463 C C . HIS A 1 437 ? -18.972 11.786 35.492 1.00 90.19 437 HIS A C 1
ATOM 3465 O O . HIS A 1 437 ? -18.845 10.616 35.855 1.00 90.19 437 HIS A O 1
ATOM 3471 N N . LYS A 1 438 ? -17.938 12.635 35.444 1.00 87.62 438 LYS A N 1
ATOM 3472 C CA . LYS A 1 438 ? -16.555 12.236 35.736 1.00 87.62 438 LYS A CA 1
ATOM 3473 C C . LYS A 1 438 ? -16.403 11.732 37.169 1.00 87.62 438 LYS A C 1
ATOM 3475 O O . LYS A 1 438 ? -15.888 10.639 37.383 1.00 87.62 438 LYS A O 1
ATOM 3480 N N . GLN A 1 439 ? -16.871 12.503 38.154 1.00 88.62 439 GLN A N 1
ATOM 3481 C CA . GLN A 1 439 ? -16.769 12.115 39.566 1.00 88.62 439 GLN A CA 1
ATOM 3482 C C . GLN A 1 439 ? -17.530 10.817 39.862 1.00 88.62 439 GLN A C 1
ATOM 3484 O O . GLN A 1 439 ? -17.054 9.978 40.626 1.00 88.62 439 GLN A O 1
ATOM 3489 N N . ALA A 1 440 ? -18.702 10.635 39.251 1.00 91.81 440 ALA A N 1
ATOM 3490 C CA . ALA A 1 440 ? -19.487 9.417 39.388 1.00 91.81 440 ALA A CA 1
ATOM 3491 C C . ALA A 1 440 ? -18.740 8.190 38.844 1.00 91.81 440 ALA A C 1
ATOM 3493 O O . ALA A 1 440 ? -18.586 7.202 39.561 1.00 91.81 440 ALA A O 1
ATOM 3494 N N . LEU A 1 441 ? -18.223 8.274 37.616 1.00 92.69 441 LEU A N 1
ATOM 3495 C CA . LEU A 1 441 ? -17.512 7.168 36.974 1.00 92.69 441 LEU A CA 1
ATOM 3496 C C . LEU A 1 441 ? -16.213 6.819 37.714 1.00 92.69 441 LEU A C 1
ATOM 3498 O O . LEU A 1 441 ? -15.897 5.648 37.916 1.00 92.69 441 LEU A O 1
ATOM 3502 N N . GLN A 1 442 ? -15.512 7.839 38.210 1.00 91.56 442 GLN A N 1
ATOM 3503 C CA . GLN A 1 442 ? -14.316 7.693 39.032 1.00 91.56 442 GLN A CA 1
ATOM 3504 C C . GLN A 1 442 ? -14.574 6.896 40.316 1.00 91.56 442 GLN A C 1
ATOM 3506 O O . GLN A 1 442 ? -13.794 6.010 40.671 1.00 91.56 442 GLN A O 1
ATOM 3511 N N . LYS A 1 443 ? -15.679 7.198 41.012 1.00 93.00 443 LYS A N 1
ATOM 3512 C CA . LYS A 1 443 ? -16.080 6.478 42.228 1.00 93.00 443 LYS A CA 1
ATOM 3513 C C . LYS A 1 443 ? -16.341 5.003 41.935 1.00 93.00 443 LYS A C 1
ATOM 3515 O O . LYS A 1 443 ? -15.887 4.162 42.703 1.00 93.00 443 LYS A O 1
ATOM 3520 N N . ILE A 1 444 ? -17.004 4.694 40.818 1.00 95.06 444 ILE A N 1
ATOM 3521 C CA . ILE A 1 444 ? -17.260 3.310 40.399 1.00 95.06 444 ILE A CA 1
ATOM 3522 C C . ILE A 1 444 ? -15.938 2.592 40.116 1.00 95.06 444 ILE A C 1
ATOM 3524 O O . ILE A 1 444 ? -15.686 1.547 40.706 1.00 95.06 444 ILE A O 1
ATOM 3528 N N . ILE A 1 445 ? -15.049 3.174 39.301 1.00 94.25 445 ILE A N 1
ATOM 3529 C CA . ILE A 1 445 ? -13.739 2.572 38.988 1.00 94.25 445 ILE A CA 1
ATOM 3530 C C . ILE A 1 445 ? -12.945 2.279 40.269 1.00 94.25 445 ILE A C 1
ATOM 3532 O O . ILE A 1 445 ? -12.369 1.199 40.413 1.00 94.25 445 ILE A O 1
ATOM 3536 N N . ASN A 1 446 ? -12.954 3.207 41.229 1.00 93.25 446 ASN A N 1
ATOM 3537 C CA . ASN A 1 446 ? -12.197 3.068 42.471 1.00 93.25 446 ASN A CA 1
ATOM 3538 C C . ASN A 1 446 ? -12.662 1.893 43.347 1.00 93.25 446 ASN A C 1
ATOM 3540 O O . ASN A 1 446 ? -11.825 1.290 44.021 1.00 93.25 446 ASN A O 1
ATOM 3544 N N . LYS A 1 447 ? -13.945 1.500 43.301 1.00 95.38 447 LYS A N 1
ATOM 3545 C CA . LYS A 1 447 ? -14.449 0.310 44.020 1.00 95.38 447 LYS A CA 1
ATOM 3546 C C . LYS A 1 447 ? -13.791 -0.991 43.550 1.00 95.38 447 LYS A C 1
ATOM 3548 O O . LYS A 1 447 ? -13.664 -1.940 44.318 1.00 95.38 447 LYS A O 1
ATOM 3553 N N . PHE A 1 448 ? -13.333 -1.035 42.300 1.00 95.88 448 PHE A N 1
ATOM 3554 C CA . PHE A 1 448 ? -12.693 -2.208 41.703 1.00 95.88 448 PHE A CA 1
ATOM 3555 C C . PHE A 1 448 ? -11.167 -2.149 41.770 1.00 95.88 448 PHE A C 1
ATOM 3557 O O . PHE A 1 448 ? -10.496 -3.043 41.252 1.00 95.88 448 PHE A O 1
ATOM 3564 N N . SER A 1 449 ? -10.595 -1.146 42.447 1.00 91.56 449 SER A N 1
ATOM 3565 C CA . SER A 1 449 ? -9.155 -0.911 42.413 1.00 91.56 449 SER A CA 1
ATOM 3566 C C . SER A 1 449 ? -8.307 -2.067 42.937 1.00 91.56 449 SER A C 1
ATOM 3568 O O . SER A 1 449 ? -7.201 -2.242 42.433 1.00 91.56 449 SER A O 1
ATOM 3570 N N . LYS A 1 450 ? -8.827 -2.843 43.899 1.00 92.75 450 LYS A N 1
ATOM 3571 C CA . LYS A 1 450 ? -8.181 -4.050 44.445 1.00 92.75 450 LYS A CA 1
ATOM 3572 C C . LYS A 1 450 ? -8.349 -5.290 43.554 1.00 92.75 450 LYS A C 1
ATOM 3574 O O . LYS A 1 450 ? -7.627 -6.260 43.729 1.00 92.75 450 LYS A O 1
ATOM 3579 N N . LYS A 1 451 ? -9.311 -5.278 42.624 1.00 95.06 451 LYS A N 1
ATOM 3580 C CA . LYS A 1 451 ? -9.646 -6.417 41.750 1.00 95.06 451 LYS A CA 1
ATOM 3581 C C . LYS A 1 451 ? -8.939 -6.343 40.395 1.00 95.06 451 LYS A C 1
ATOM 3583 O O . LYS A 1 451 ? -8.614 -7.375 39.810 1.00 95.06 451 LYS A O 1
ATOM 3588 N N . THR A 1 452 ? -8.739 -5.133 39.872 1.00 95.94 452 THR A N 1
ATOM 3589 C CA . THR A 1 452 ? -8.081 -4.914 38.579 1.00 95.94 452 THR A CA 1
ATOM 3590 C C . THR A 1 452 ? -7.537 -3.487 38.427 1.00 95.94 452 THR A C 1
ATOM 3592 O O . THR A 1 452 ? -8.046 -2.513 38.999 1.00 95.94 452 THR A O 1
ATOM 3595 N N . SER A 1 453 ? -6.476 -3.358 37.633 1.00 95.69 453 SER A N 1
ATOM 3596 C CA . SER A 1 453 ? -5.959 -2.093 37.106 1.00 95.69 453 SER A CA 1
ATOM 3597 C C . SER A 1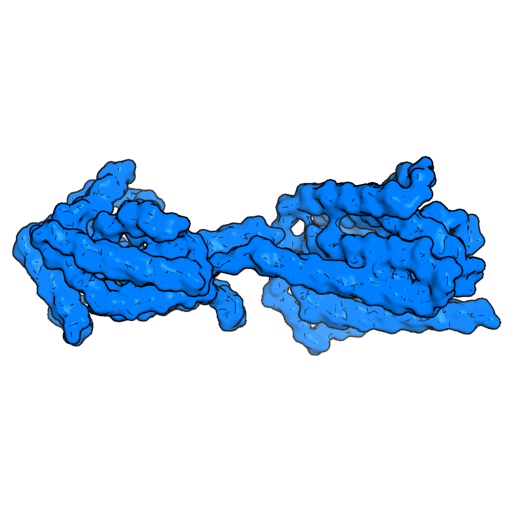 453 ? -6.431 -1.804 35.677 1.00 95.69 453 SER A C 1
ATOM 3599 O O . SER A 1 453 ? -6.237 -0.684 35.215 1.00 95.69 453 SER A O 1
ATOM 3601 N N . HIS A 1 454 ? -7.065 -2.756 34.989 1.00 97.06 454 HIS A N 1
ATOM 3602 C CA . HIS A 1 454 ? -7.497 -2.632 33.596 1.00 97.06 454 HIS A CA 1
ATOM 3603 C C . HIS A 1 454 ? -8.998 -2.334 33.522 1.00 97.06 454 HIS A C 1
ATOM 3605 O O . HIS A 1 454 ? -9.808 -3.030 34.137 1.00 97.06 454 HIS A O 1
ATOM 3611 N N . ILE A 1 455 ? -9.384 -1.308 32.761 1.00 97.38 455 ILE A N 1
ATOM 3612 C CA . ILE A 1 455 ? -10.777 -0.865 32.628 1.00 97.38 455 ILE A CA 1
ATOM 3613 C C . ILE A 1 455 ? -11.125 -0.680 31.157 1.00 97.38 455 ILE A C 1
ATOM 3615 O O . ILE A 1 455 ? -10.514 0.140 30.475 1.00 97.38 455 ILE A O 1
ATOM 3619 N N . ILE A 1 456 ? -12.142 -1.393 30.682 1.00 97.38 456 ILE A N 1
ATOM 3620 C CA . ILE A 1 456 ? -12.715 -1.195 29.350 1.00 97.38 456 ILE A CA 1
ATOM 3621 C C . ILE A 1 456 ? -13.810 -0.139 29.442 1.00 97.38 456 ILE A C 1
ATOM 3623 O O . ILE A 1 456 ? -14.803 -0.310 30.153 1.00 97.38 456 ILE A O 1
ATOM 3627 N N . LEU A 1 457 ? -13.657 0.929 28.663 1.00 95.69 457 LEU A N 1
ATOM 3628 C CA . LEU A 1 457 ? -14.692 1.929 28.419 1.00 95.69 457 LEU A CA 1
ATOM 3629 C C . LEU A 1 457 ? -15.588 1.433 27.274 1.00 95.69 457 LEU A C 1
ATOM 3631 O O . LEU A 1 457 ? -15.573 1.946 26.159 1.00 95.69 457 LEU A O 1
ATOM 3635 N N . GLY A 1 458 ? -16.365 0.387 27.559 1.00 92.75 458 GLY A N 1
ATOM 3636 C CA . GLY A 1 458 ? -17.226 -0.365 26.635 1.00 92.75 458 GLY A CA 1
ATOM 3637 C C . GLY A 1 458 ? -18.469 0.393 26.159 1.00 92.75 458 GLY A C 1
ATOM 3638 O O . GLY A 1 458 ? -19.414 -0.198 25.642 1.00 92.75 458 GLY A O 1
ATOM 3639 N N . CYS A 1 459 ? -18.477 1.716 26.283 1.00 88.94 459 CYS A N 1
ATOM 3640 C CA . CYS A 1 459 ? -19.428 2.614 25.653 1.00 88.94 459 CYS A CA 1
ATOM 3641 C C . CYS A 1 459 ? -18.698 3.912 25.300 1.00 88.94 459 CYS A C 1
ATOM 3643 O O . CYS A 1 459 ? -17.931 4.447 26.099 1.00 88.94 459 CYS A O 1
ATOM 3645 N N . THR A 1 460 ? -18.925 4.408 24.093 1.00 76.38 460 THR A N 1
ATOM 3646 C CA . THR A 1 460 ? -18.180 5.528 23.511 1.00 76.38 460 THR A CA 1
ATOM 3647 C C . THR A 1 460 ? -18.370 6.820 24.301 1.00 76.38 460 THR A C 1
ATOM 3649 O O . THR A 1 460 ? -17.436 7.598 24.463 1.00 76.38 460 THR A O 1
ATOM 3652 N N . GLU A 1 461 ? -19.541 7.003 24.907 1.00 87.12 461 GLU A N 1
ATOM 3653 C CA . GLU A 1 461 ? -19.819 8.117 25.811 1.00 87.12 461 GLU A CA 1
ATOM 3654 C C . GLU A 1 461 ? -18.992 8.069 27.103 1.00 87.12 461 GLU A C 1
ATOM 3656 O O . GLU A 1 461 ? -18.605 9.114 27.623 1.00 87.12 461 GLU A O 1
ATOM 3661 N N . LEU A 1 462 ? -18.644 6.879 27.602 1.00 90.94 462 LEU A N 1
ATOM 3662 C CA . LEU A 1 462 ? -17.779 6.743 28.779 1.00 90.94 462 LEU A CA 1
ATOM 3663 C C . LEU A 1 462 ? -16.335 7.144 28.456 1.00 90.94 462 LEU A C 1
ATOM 3665 O O . LEU A 1 462 ? -15.672 7.769 29.284 1.00 90.94 462 LEU A O 1
ATOM 3669 N N . ALA A 1 463 ? -15.865 6.846 27.241 1.00 85.81 463 ALA A N 1
ATOM 3670 C CA . ALA A 1 463 ? -14.573 7.323 26.750 1.00 85.81 463 ALA A CA 1
ATOM 3671 C C . ALA A 1 463 ? -14.529 8.856 26.648 1.00 85.81 463 ALA A C 1
ATOM 3673 O O . ALA A 1 463 ? -13.541 9.464 27.061 1.00 85.81 463 ALA A O 1
ATOM 3674 N N . LEU A 1 464 ? -15.620 9.492 26.201 1.00 84.44 464 LEU A N 1
ATOM 3675 C CA . LEU A 1 464 ? -15.739 10.955 26.191 1.00 84.44 464 LEU A CA 1
ATOM 3676 C C . LEU A 1 464 ? -15.687 11.553 27.606 1.00 84.44 464 LEU A C 1
ATOM 3678 O O . LEU A 1 464 ? -14.997 12.549 27.814 1.00 84.44 464 LEU A O 1
ATOM 3682 N N . VAL A 1 465 ? -16.350 10.931 28.588 1.00 87.69 465 VAL A N 1
ATOM 3683 C CA . VAL A 1 465 ? -16.310 11.371 29.999 1.00 87.69 465 VAL A CA 1
ATOM 3684 C C . VAL A 1 465 ? -14.905 11.253 30.595 1.00 87.69 465 VAL A C 1
ATOM 3686 O O . VAL A 1 465 ? -14.472 12.134 31.338 1.00 87.69 465 VAL A O 1
ATOM 3689 N N . MET A 1 466 ? -14.179 10.182 30.265 1.00 87.38 466 MET A N 1
ATOM 3690 C CA . MET A 1 466 ? -12.822 9.930 30.770 1.00 87.38 466 MET A CA 1
ATOM 3691 C C . MET A 1 466 ? -11.720 10.576 29.919 1.00 87.38 466 MET A C 1
ATOM 3693 O O . MET A 1 466 ? -10.530 10.409 30.203 1.00 87.38 466 MET A O 1
ATOM 3697 N N . LYS A 1 467 ? -12.083 11.351 28.894 1.00 79.12 467 LYS A N 1
ATOM 3698 C CA . LYS A 1 467 ? -11.131 12.054 28.034 1.00 79.12 467 LYS A CA 1
ATOM 3699 C C . LYS A 1 467 ? -10.278 13.007 28.878 1.00 79.12 467 LYS A C 1
ATOM 3701 O O . LYS A 1 467 ? -10.799 13.823 29.634 1.00 79.12 467 LYS A O 1
ATOM 3706 N N . LYS A 1 468 ? -8.949 12.908 28.739 1.00 70.06 468 LYS A N 1
ATOM 3707 C CA . LYS A 1 468 ? -7.943 13.670 29.518 1.00 70.06 468 LYS A CA 1
ATOM 3708 C C . LYS A 1 468 ? -7.935 13.383 31.030 1.00 70.06 468 LYS A C 1
ATOM 3710 O O . LYS A 1 468 ? -7.343 14.145 31.790 1.00 70.06 468 LYS A O 1
ATOM 3715 N N . VAL A 1 469 ? -8.560 12.301 31.491 1.00 74.81 469 VAL A N 1
ATOM 3716 C CA . VAL A 1 469 ? -8.468 11.881 32.894 1.00 74.81 469 VAL A CA 1
ATOM 3717 C C . VAL A 1 469 ? -7.277 10.942 33.052 1.00 74.81 469 VAL A C 1
ATOM 3719 O O . VAL A 1 469 ? -7.297 9.820 32.553 1.00 74.81 469 VAL A O 1
ATOM 3722 N N . SER A 1 470 ? -6.234 11.404 33.742 1.00 72.75 470 SER A N 1
ATOM 3723 C CA . SER A 1 470 ? -5.145 10.527 34.173 1.00 72.75 470 SER A CA 1
ATOM 3724 C C . SER A 1 470 ? -5.555 9.796 35.445 1.00 72.75 470 SER A C 1
ATOM 3726 O O . SER A 1 470 ? -6.045 10.404 36.396 1.00 72.75 470 SER A O 1
ATOM 3728 N N . MET A 1 471 ? -5.361 8.483 35.441 1.00 78.88 471 MET A N 1
ATOM 3729 C CA . MET A 1 471 ? -5.710 7.591 36.534 1.00 78.88 471 MET A CA 1
ATOM 3730 C C . MET A 1 471 ? -4.463 6.851 36.986 1.00 78.88 471 MET A C 1
ATOM 3732 O O . MET A 1 471 ? -4.046 5.884 36.347 1.00 78.88 471 MET A O 1
ATOM 3736 N N . ARG A 1 472 ? -3.840 7.313 38.076 1.00 82.00 472 ARG A N 1
ATOM 3737 C CA . ARG A 1 472 ? -2.588 6.724 38.567 1.00 82.00 472 ARG A CA 1
ATOM 3738 C C . ARG A 1 472 ? -2.781 5.225 38.830 1.00 82.00 472 ARG A C 1
ATOM 3740 O O . ARG A 1 472 ? -3.671 4.829 39.577 1.00 82.00 472 ARG A O 1
ATOM 3747 N N . GLY A 1 473 ? -1.952 4.402 38.187 1.00 83.94 473 GLY A N 1
ATOM 3748 C CA . GLY A 1 473 ? -1.984 2.943 38.326 1.00 83.94 473 GLY A CA 1
ATOM 3749 C C . GLY A 1 473 ? -3.169 2.242 37.651 1.00 83.94 473 GLY A C 1
ATOM 3750 O O . GLY A 1 473 ? -3.418 1.076 37.958 1.00 83.94 473 GLY A O 1
ATOM 3751 N N . LYS A 1 474 ? -3.916 2.917 36.763 1.00 91.00 474 LYS A N 1
ATOM 3752 C CA . LYS A 1 474 ? -5.000 2.308 35.978 1.00 91.00 474 LYS A CA 1
ATOM 3753 C C . LYS A 1 474 ? -4.766 2.452 34.477 1.00 91.00 474 LYS A C 1
ATOM 3755 O O . LYS A 1 474 ? -4.332 3.494 33.997 1.00 91.00 474 LYS A O 1
ATOM 3760 N N . HIS A 1 475 ? -5.138 1.413 33.739 1.00 93.50 475 HIS A N 1
ATOM 3761 C CA . HIS A 1 475 ? -5.082 1.342 32.286 1.00 93.50 475 HIS A CA 1
ATOM 3762 C C . HIS A 1 475 ? -6.503 1.413 31.728 1.00 93.50 475 HIS A C 1
ATOM 3764 O O . HIS A 1 475 ? -7.300 0.493 31.919 1.00 93.50 475 HIS A O 1
ATOM 3770 N N . LEU A 1 476 ? -6.824 2.524 31.064 1.00 94.50 476 LEU A N 1
ATOM 3771 C CA . LEU A 1 476 ? -8.113 2.725 30.409 1.00 94.50 476 LEU A CA 1
ATOM 3772 C C . LEU A 1 476 ? -8.018 2.286 28.946 1.00 94.50 476 LEU A C 1
ATOM 3774 O O . LEU A 1 476 ? -7.188 2.794 28.192 1.00 94.50 476 LEU A O 1
ATOM 3778 N N . TYR A 1 477 ? -8.892 1.370 28.549 1.00 95.12 477 TYR A N 1
ATOM 3779 C CA . TYR A 1 477 ? -9.004 0.857 27.191 1.00 95.12 477 TYR A CA 1
ATOM 3780 C C . TYR A 1 477 ? -10.223 1.493 26.533 1.00 95.12 477 TYR A C 1
ATOM 3782 O O . TYR A 1 477 ? -11.355 1.249 26.949 1.00 95.12 477 TYR A O 1
ATOM 3790 N N . ASP A 1 478 ? -9.977 2.319 25.518 1.00 95.12 478 ASP A N 1
ATOM 3791 C CA . ASP A 1 478 ? -11.002 2.891 24.645 1.00 95.12 478 ASP A CA 1
ATOM 3792 C C . ASP A 1 478 ? -11.096 2.044 23.362 1.00 95.12 478 ASP A C 1
ATOM 3794 O O . ASP A 1 478 ? -10.190 2.121 22.521 1.00 95.12 478 ASP A O 1
ATOM 3798 N N . PRO A 1 479 ? -12.169 1.247 23.187 1.00 95.69 479 PRO A N 1
ATOM 3799 C CA . PRO A 1 479 ? -12.334 0.387 22.019 1.00 95.69 479 PRO A CA 1
ATOM 3800 C C . PRO A 1 479 ? -12.283 1.133 20.679 1.00 95.69 479 PRO A C 1
ATOM 3802 O O . PRO A 1 479 ? -11.765 0.585 19.705 1.00 95.69 479 PRO A O 1
ATOM 3805 N N . LEU A 1 480 ? -12.754 2.389 20.604 1.00 94.31 480 LEU A N 1
ATOM 3806 C CA . LEU A 1 480 ? -12.690 3.166 19.359 1.00 94.31 480 LEU A CA 1
ATOM 3807 C C . LEU A 1 480 ? -11.255 3.508 18.991 1.00 94.31 480 LEU A C 1
ATOM 3809 O O . LEU A 1 480 ? -10.856 3.338 17.839 1.00 94.31 480 LEU A O 1
ATOM 3813 N N . LYS A 1 481 ? -10.471 3.976 19.968 1.00 95.44 481 LYS A N 1
ATOM 3814 C CA . LYS A 1 481 ? -9.062 4.307 19.751 1.00 95.44 481 LYS A CA 1
ATOM 3815 C C . LYS A 1 481 ? -8.254 3.064 19.383 1.00 95.44 481 LYS A C 1
ATOM 3817 O O . LYS A 1 481 ? -7.387 3.138 18.509 1.00 95.44 481 LYS A O 1
ATOM 3822 N N . ILE A 1 482 ? -8.535 1.932 20.029 1.00 96.56 482 ILE A N 1
ATOM 3823 C CA . ILE A 1 482 ? -7.868 0.654 19.749 1.00 96.56 482 ILE A CA 1
ATOM 3824 C C . ILE A 1 482 ? -8.142 0.224 18.307 1.00 96.56 482 ILE A C 1
ATOM 3826 O O . ILE A 1 482 ? -7.194 -0.021 17.561 1.00 96.56 482 ILE A O 1
ATOM 3830 N N . VAL A 1 483 ? -9.404 0.222 17.868 1.00 96.50 483 VAL A N 1
ATOM 3831 C CA . VAL A 1 483 ? -9.733 -0.153 16.485 1.00 96.50 483 VAL A CA 1
ATOM 3832 C C . VAL A 1 483 ? -9.217 0.847 15.469 1.00 96.50 483 VAL A C 1
ATOM 3834 O O . VAL A 1 483 ? -8.703 0.426 14.440 1.00 96.50 483 VAL A O 1
ATOM 3837 N N . ALA A 1 484 ? -9.277 2.150 15.743 1.00 96.75 484 ALA A N 1
ATOM 3838 C CA . ALA A 1 484 ? -8.660 3.141 14.866 1.00 96.75 484 ALA A CA 1
ATOM 3839 C C . ALA A 1 484 ? -7.155 2.862 14.706 1.00 96.75 484 ALA A C 1
ATOM 3841 O O . ALA A 1 484 ? -6.633 2.886 13.595 1.00 96.75 484 ALA A O 1
ATOM 3842 N N . THR A 1 485 ? -6.469 2.507 15.796 1.00 96.31 485 THR A N 1
ATOM 3843 C CA . THR A 1 485 ? -5.053 2.118 15.758 1.00 96.31 485 THR A CA 1
ATOM 3844 C C . THR A 1 485 ? -4.832 0.863 14.909 1.00 96.31 485 THR A C 1
ATOM 3846 O O . THR A 1 485 ? -3.901 0.841 14.103 1.00 96.31 485 THR A O 1
ATOM 3849 N N . GLU A 1 486 ? -5.665 -0.172 15.047 1.00 94.94 486 GLU A N 1
ATOM 3850 C CA . GLU A 1 486 ? -5.502 -1.402 14.261 1.00 94.94 486 GLU A CA 1
ATOM 3851 C C . GLU A 1 486 ? -5.846 -1.201 12.782 1.00 94.94 486 GLU A C 1
ATOM 3853 O O . GLU A 1 486 ? -5.107 -1.666 11.920 1.00 94.94 486 GLU A O 1
ATOM 3858 N N . VAL A 1 487 ? -6.886 -0.424 12.463 1.00 95.00 487 VAL A N 1
ATOM 3859 C CA . VAL A 1 487 ? -7.210 -0.011 11.088 1.00 95.00 487 VAL A CA 1
ATOM 3860 C C . VAL A 1 487 ? -5.987 0.615 10.420 1.00 95.00 487 VAL A C 1
ATOM 3862 O O . VAL A 1 487 ? -5.652 0.255 9.287 1.00 95.00 487 VAL A O 1
ATOM 3865 N N . ILE A 1 488 ? -5.303 1.526 11.117 1.00 93.88 488 ILE A N 1
ATOM 3866 C CA . ILE A 1 488 ? -4.102 2.202 10.617 1.00 93.88 488 ILE A CA 1
ATOM 3867 C C . ILE A 1 488 ? -2.950 1.206 10.458 1.00 93.88 488 ILE A C 1
ATOM 3869 O O . ILE A 1 488 ? -2.356 1.134 9.381 1.00 93.88 488 ILE A O 1
ATOM 3873 N N . LYS A 1 489 ? -2.668 0.380 11.475 1.00 90.88 489 LYS A N 1
ATOM 3874 C CA . LYS A 1 489 ? -1.615 -0.650 11.416 1.00 90.88 489 LYS A CA 1
ATOM 3875 C C . LYS A 1 489 ? -1.827 -1.634 10.265 1.00 90.88 489 LYS A C 1
ATOM 3877 O O . LYS A 1 489 ? -0.879 -1.906 9.530 1.00 90.88 489 LYS A O 1
ATOM 3882 N N . ASP A 1 490 ? -3.041 -2.149 10.087 1.00 87.44 490 ASP A N 1
ATOM 3883 C CA . ASP A 1 490 ? -3.400 -3.053 8.990 1.00 87.44 490 ASP A CA 1
ATOM 3884 C C . ASP A 1 490 ? -3.187 -2.380 7.627 1.00 87.44 490 ASP A C 1
ATOM 3886 O O . ASP A 1 490 ? -2.528 -2.945 6.753 1.00 87.44 490 ASP A O 1
ATOM 3890 N N . THR A 1 491 ? -3.634 -1.127 7.476 1.00 86.56 491 THR A N 1
ATOM 3891 C CA . THR A 1 491 ? -3.433 -0.359 6.233 1.00 86.56 491 THR A CA 1
ATOM 3892 C C . THR A 1 491 ? -1.946 -0.199 5.921 1.00 86.56 491 THR A C 1
ATOM 3894 O O . THR A 1 491 ? -1.513 -0.491 4.808 1.00 86.56 491 THR A O 1
ATOM 3897 N N . LEU A 1 492 ? -1.137 0.212 6.901 1.00 84.94 492 LEU A N 1
ATOM 3898 C CA . LEU A 1 492 ? 0.303 0.405 6.718 1.00 84.94 492 LEU A CA 1
ATOM 3899 C C . LEU A 1 492 ? 1.018 -0.914 6.389 1.00 84.94 492 LEU A C 1
ATOM 3901 O O . LEU A 1 492 ? 1.874 -0.949 5.505 1.00 84.94 492 LEU A O 1
ATOM 3905 N N . ARG A 1 493 ? 0.637 -2.025 7.038 1.00 81.75 493 ARG A N 1
ATOM 3906 C CA . ARG A 1 493 ? 1.161 -3.367 6.723 1.00 81.75 493 ARG A CA 1
ATOM 3907 C C . ARG A 1 493 ? 0.834 -3.777 5.288 1.00 81.75 493 ARG A C 1
ATOM 3909 O O . ARG A 1 493 ? 1.694 -4.333 4.608 1.00 81.75 493 ARG A O 1
ATOM 3916 N N . LYS A 1 494 ? -0.384 -3.512 4.813 1.00 72.88 494 LYS A N 1
ATOM 3917 C CA . LYS A 1 494 ? -0.803 -3.830 3.440 1.00 72.88 494 LYS A CA 1
ATOM 3918 C C . LYS A 1 494 ? -0.131 -2.937 2.409 1.00 72.88 494 LYS A C 1
ATOM 3920 O O . LYS A 1 494 ? 0.348 -3.450 1.404 1.00 72.88 494 LYS A O 1
ATOM 3925 N N . GLN A 1 495 ? 0.007 -1.643 2.684 1.00 69.94 495 GLN A N 1
ATOM 3926 C CA . GLN A 1 495 ? 0.799 -0.735 1.851 1.00 69.94 495 GLN A CA 1
ATOM 3927 C C . GLN A 1 495 ? 2.267 -1.177 1.765 1.00 69.94 495 GLN A C 1
ATOM 3929 O O . GLN A 1 495 ? 2.880 -1.038 0.713 1.00 69.94 495 GLN A O 1
ATOM 3934 N N . ALA A 1 496 ? 2.831 -1.748 2.831 1.00 64.62 496 ALA A N 1
ATOM 3935 C CA . ALA A 1 496 ? 4.187 -2.295 2.813 1.00 64.62 496 ALA A CA 1
ATOM 3936 C C . ALA A 1 496 ? 4.316 -3.627 2.046 1.00 64.62 496 ALA A C 1
ATOM 3938 O O . ALA A 1 496 ? 5.412 -3.944 1.603 1.00 64.62 496 ALA A O 1
ATOM 3939 N N . LYS A 1 497 ? 3.231 -4.406 1.904 1.00 55.72 497 LYS A N 1
ATOM 3940 C CA . LYS A 1 497 ? 3.198 -5.677 1.147 1.00 55.72 497 LYS A CA 1
ATOM 3941 C C . LYS A 1 497 ? 2.798 -5.511 -0.326 1.00 55.72 497 LYS A C 1
ATOM 3943 O O . LYS A 1 497 ? 3.147 -6.354 -1.142 1.00 55.72 497 LYS A O 1
ATOM 3948 N N . GLY A 1 498 ? 2.001 -4.487 -0.641 1.00 49.88 498 GLY A N 1
ATOM 3949 C CA . GLY A 1 498 ? 1.564 -4.136 -2.001 1.00 49.88 498 GLY A CA 1
ATOM 3950 C C . GLY A 1 498 ? 2.540 -3.225 -2.758 1.00 49.88 498 GLY A C 1
ATOM 3951 O O . GLY A 1 498 ? 2.280 -2.866 -3.910 1.00 49.88 498 GLY A O 1
ATOM 3952 N N . ASN A 1 499 ? 3.636 -2.844 -2.100 1.00 34.94 499 ASN A N 1
ATOM 3953 C CA . ASN A 1 499 ? 4.850 -2.289 -2.693 1.00 34.94 499 ASN A CA 1
ATOM 3954 C C . ASN A 1 499 ? 5.903 -3.396 -2.750 1.00 34.94 499 ASN A C 1
ATOM 3956 O O . ASN A 1 499 ? 6.638 -3.456 -3.758 1.00 34.94 499 ASN A O 1
#

Solvent-accessible surface area (backbone atoms only — not comparable to full-atom values): 25822 Å² total; per-residue (Å²): 110,71,68,57,52,52,50,50,51,47,49,52,38,29,53,54,42,44,55,50,46,59,53,38,64,76,37,58,51,57,53,32,10,33,57,60,15,45,60,60,47,39,44,56,42,42,50,49,35,19,75,76,76,28,32,60,48,20,19,52,11,24,39,27,22,30,44,14,44,45,20,36,48,38,18,49,49,34,26,53,54,35,50,70,68,43,83,71,66,30,70,61,55,12,47,54,46,8,54,50,37,22,54,56,39,43,65,65,53,67,78,59,87,72,47,75,66,56,15,51,50,52,28,52,52,39,33,54,52,49,42,61,72,34,62,81,60,67,82,54,79,79,90,70,75,75,58,83,90,70,69,54,62,68,60,54,48,50,36,16,51,53,25,28,51,49,47,53,51,51,59,55,52,35,80,81,43,56,39,60,59,34,6,33,56,43,26,51,54,38,59,49,49,44,49,42,52,50,39,38,74,75,70,32,63,59,48,35,46,21,21,59,49,29,27,45,73,15,39,57,19,31,44,42,22,30,56,37,28,51,55,26,16,74,74,58,36,58,70,56,14,49,54,53,13,53,50,45,18,50,51,46,50,53,51,52,53,52,52,49,56,66,69,52,70,73,76,24,39,18,33,49,26,11,73,43,57,68,41,35,54,51,40,52,52,38,42,62,72,69,48,88,59,93,52,80,86,60,53,81,58,70,48,76,50,68,43,65,82,50,56,64,55,41,61,22,58,74,69,69,51,52,61,67,38,50,54,45,52,44,51,54,48,45,51,38,42,74,76,53,33,61,33,34,35,59,57,36,61,51,58,54,75,48,43,70,58,43,39,68,76,65,70,46,57,69,59,49,42,58,62,48,41,44,53,51,38,55,75,68,67,50,50,38,32,35,53,46,50,44,67,34,33,61,76,64,37,60,55,54,65,59,27,50,80,69,65,28,48,75,43,70,67,56,73,72,56,45,51,52,49,45,52,41,40,54,44,30,75,76,73,45,81,55,77,66,51,40,59,52,54,49,55,57,56,57,76,39,54,92,73,31,48,35,34,38,31,48,28,64,52,51,39,62,50,49,57,94,61,86,53,92,86,49,47,79,42,44,35,58,58,50,38,34,50,48,54,47,51,52,49,54,52,46,56,64,69,78,103

Nearest PDB structures (foldseek):
  1jfl-assembly1_B  TM=9.049E-01  e=5.424E-14  Pyrococcus horikoshii OT3
  2dx7-assembly1_B  TM=8.950E-01  e=1.588E-13  Pyrococcus horikoshii OT3
  2zsk-assembly1_B  TM=8.142E-01  e=1.232E-10  Pyrococcus horikoshii OT3
  3ojc-assembly1_A  TM=8.301E-01  e=3.918E-10  Yersinia pestis CO92
  5hqt-assembly1_A  TM=8.894E-01  e=1.734E-09  Escherichia coli O157:H7 str. SS52

Sequence (499 aa):
MIELIFLIKLIVAVSVVLILSLIAEYTSPKVAGLISGYPTGTAIILFFFGLEISPQFASNSALYNMVGIVAMQSFLYFYYKSSLYFKKFNILLSSLTAIAGYFVAILALHFIKTNKIISTLIATASIFLFFYLFRKIKDVKIEHIMDLKHLNFNTVLFRALLAAAIILAITWVAKFVGPSWAGLFSAFPTTLFPFILIVHSTYSKKHVHTIIKNVPVGLGALIAYSLTISITYPLFGIYIGTLLSFFAAAIYLLSYTSIKNRLQKKELLGVLGGLGPESTIEFYRFLIKLMPVKREQDHLQVLIYSNPKVPDRTASILGKKYRSVLDEEVASCKHLKKAGATRMVVVCNTSHFYLSHLRKRVGLPFISLIEETSNELVRNKARTVLLLATTGTVKSNTYQDVLERTNIKVFLPDKKDQERIMDIVYGVKLKGVNAKHKQALQKIINKFSKKTSHIILGCTELALVMKKVSMRGKHLYDPLKIVATEVIKDTLRKQAKGN

Foldseek 3Di:
DVVVVLVVLLVLLLVLLLVLVVVLLQDKLLVNLLVLLACRQLLSLLLLCCVPPHLQLSLLLLLLLLLLLLLQLQLLVQLLVQLVVDDPPSLVRSNVRSVVSSVVSLVVSLPDDDDLVRSLVNSLVSLVVSLVVLLPQFADTDPDRDDPVPPPPVLSSQLSVQLSVLSVVLNVVSVVDGSNSSSSSSNHSSSVSSVLSSCCVPPHSSSSSNSSSNNSNNNVLSSQLSSQSSPCCVPPNSPVSSVVSSVSSVVVSVVSVVVVVVVPQQAEEEEEALLQPPLQVVLVVLQVVQADDPDPVSGHHYHYDNDVVQDNLQCCQVVVVVPSNLVVSLVSLQVSVVVRHQEYEYSALLCVLCVVVSCVSNVHHYDYLLLLLLVVCVVVVAQEEEELAAPSNVVSCSNVVNNVVVNHHYDYFDPVLNVLSNCQQVCCSPPNEDPVSLVSVVVRVVVCVVVDQEYEPSGSSSCRNCVPPDDVSHDYDDSSSSSSNVVSVVVVVVVSSVD